Protein AF-0000000084677539 (afdb_homodimer)

Nearest PDB structures (foldseek):
  1iuo-assembly1_A  TM=6.892E-01  e=1.153E-13  Pseudomonas fluorescens
  2pu7-assembly1_A  TM=7.671E-01  e=9.309E-13  Paraburkholderia xenovorans LB400
  5jz9-assembly1_A  TM=7.772E-01  e=1.266E-12  Mycobacterium tuberculosis CDC1551
  2og1-assembly1_A  TM=7.599E-01  e=1.830E-12  Paraburkholderia xenovorans LB400
  2d0d-assembly1_A-2  TM=6.832E-01  e=3.081E-13  Pseudomonas fluorescens

InterPro domains:
  IPR000073 Alpha/beta hydrolase fold-1 [PF00561] (26-132)
  IPR000073 Alpha/beta hydrolase fold-1 [PR00111] (50-65)
  IPR000073 Alpha/beta hydrolase fold-1 [PR00111] (95-108)
  IPR000073 Alpha/beta hydrolase fold-1 [PR00111] (109-122)
  IPR029058 Alpha/Beta hydrolase fold [G3DSA:3.40.50.1820] (3-249)
  IPR029058 Alpha/Beta hydrolase fold [SSF53474] (24-248)

pLDDT: mean 96.75, std 5.0, range [57.88, 99.0]

Organism: Streptomyces collinus (strain DSM 40733 / Tue 365) (NCBI:txid1214242)

Foldseek 3Di:
DDWFQQDPVRWIWDKDKDDADDPEEEFAEAFLAFQCVQPVVLCPDPLNPGHIYIGTYFAQFAPTDHDPPQQLALLSRLSNVVRVCVVVVHWAHEYEYAALRLLSVLSNCVVPVRRHFEYEYQLYQFFAQDDDDLPLNVLQVDDLVCQQPPCVVVSLVVVDPPSSVRNVRGRRNSSNSNSNNSNHADVVHSNVSLLPDPHHAEYEAEVVQPDDPPVVSSVVSVYHYHHQYQDHRSCCVRPVPVSSCVVSVHD/DDWFQQDPVRWIWDKDKDDADDPEEEFAEAFLAFQCVQPVVLCPDPLNPGHIYIGTYFAQFAPTDHDPPQQLALLSRLSNVVRVCVVVVHWAHEYEYAALRLLSVLSNCVVPVRRHQEYEYQNYQFFAQDDDDLPLNVLQPDDLVCQQPPCVVVSLVVVDPPSSVRNVRGRRNSSNSNSNNSNHADVVHSNVSLLPDPHHAEYEAEVVQPDDPPVVSSVVSVYHYHHQYQDHSSCCVRPVPVSSCVVSVHD

Radius of gyration: 22.08 Å; Cα contacts (8 Å, |Δi|>4): 1176; chains: 2; bounding box: 46×60×52 Å

Structure (mmCIF, N/CA/C/O backbone):
data_AF-0000000084677539-model_v1
#
loop_
_entity.id
_entity.type
_entity.pdbx_description
1 polymer 'AB hydrolase-1 domain-containing protein'
#
loop_
_atom_site.group_PDB
_atom_site.id
_atom_site.type_symbol
_atom_site.label_atom_id
_atom_site.label_alt_id
_atom_site.label_comp_id
_atom_site.label_asym_id
_atom_site.label_entity_id
_atom_site.label_seq_id
_atom_site.pdbx_PDB_ins_code
_atom_site.Cartn_x
_atom_site.Cartn_y
_atom_site.Cartn_z
_atom_site.occupancy
_atom_site.B_iso_or_equiv
_atom_site.auth_seq_id
_atom_site.auth_comp_id
_atom_site.auth_asym_id
_atom_site.auth_atom_id
_atom_site.pdbx_PDB_model_num
ATOM 1 N N . MET A 1 1 ? -2.141 -3.592 11.492 1 95.88 1 MET A N 1
ATOM 2 C CA . MET A 1 1 ? -1.152 -4.398 10.781 1 95.88 1 MET A CA 1
ATOM 3 C C . MET A 1 1 ? -0.861 -5.691 11.531 1 95.88 1 MET A C 1
ATOM 5 O O . MET A 1 1 ? -0.564 -5.664 12.727 1 95.88 1 MET A O 1
ATOM 9 N N . GLN A 1 2 ? -1.042 -6.789 10.859 1 98.06 2 GLN A N 1
ATOM 10 C CA . GLN A 1 2 ? -0.871 -8.109 11.453 1 98.06 2 GLN A CA 1
ATOM 11 C C . GLN A 1 2 ? 0.381 -8.797 10.914 1 98.06 2 GLN A C 1
ATOM 13 O O . GLN A 1 2 ? 0.935 -8.383 9.898 1 98.06 2 GLN A O 1
ATOM 18 N N . GLN A 1 3 ? 0.829 -9.789 11.672 1 98.56 3 GLN A N 1
ATOM 19 C CA . GLN A 1 3 ? 2.031 -10.5 11.242 1 98.56 3 GLN A CA 1
ATOM 20 C C . GLN A 1 3 ? 2.027 -11.945 11.742 1 98.56 3 GLN A C 1
ATOM 22 O O . GLN A 1 3 ? 1.338 -12.273 12.711 1 98.56 3 GLN A O 1
ATOM 27 N N . ALA A 1 4 ? 2.738 -12.812 11.086 1 98.75 4 ALA A N 1
ATOM 28 C CA . ALA A 1 4 ? 2.98 -14.203 11.461 1 98.75 4 ALA A CA 1
ATOM 29 C C . ALA A 1 4 ? 4.422 -14.609 11.156 1 98.75 4 ALA A C 1
ATOM 31 O O . ALA A 1 4 ? 4.98 -14.219 10.133 1 98.75 4 ALA A O 1
ATOM 32 N N . ALA A 1 5 ? 4.969 -15.367 12.039 1 98.56 5 ALA A N 1
ATOM 33 C CA . ALA A 1 5 ? 6.281 -15.938 11.742 1 98.56 5 ALA A CA 1
ATOM 34 C C . ALA A 1 5 ? 6.184 -16.984 10.633 1 98.56 5 ALA A C 1
ATOM 36 O O . ALA A 1 5 ? 5.254 -17.797 10.609 1 98.56 5 ALA A O 1
ATOM 37 N N . PHE A 1 6 ? 7.113 -16.906 9.688 1 97.69 6 PHE A N 1
ATOM 38 C CA . PHE A 1 6 ? 6.988 -17.859 8.586 1 97.69 6 PHE A CA 1
ATOM 39 C C . PHE A 1 6 ? 8.242 -18.719 8.461 1 97.69 6 PHE A C 1
ATOM 41 O O . PHE A 1 6 ? 8.297 -19.625 7.629 1 97.69 6 PHE A O 1
ATOM 48 N N . ASP A 1 7 ? 9.25 -18.438 9.234 1 94.25 7 ASP A N 1
ATOM 49 C CA . ASP A 1 7 ? 10.445 -19.281 9.211 1 94.25 7 ASP A CA 1
ATOM 50 C C . ASP A 1 7 ? 10.945 -19.547 10.625 1 94.25 7 ASP A C 1
ATOM 52 O O . ASP A 1 7 ? 10.359 -19.078 11.602 1 94.25 7 ASP A O 1
ATOM 56 N N . SER A 1 8 ? 11.953 -20.359 10.719 1 92.62 8 SER A N 1
ATOM 57 C CA . SER A 1 8 ? 12.422 -20.828 12.016 1 92.62 8 SER A CA 1
ATOM 58 C C . SER A 1 8 ? 13.094 -19.719 12.805 1 92.62 8 SER A C 1
ATOM 60 O O . SER A 1 8 ? 13.25 -19.812 14.023 1 92.62 8 SER A O 1
ATOM 62 N N . LYS A 1 9 ? 13.461 -18.688 12.188 1 95 9 LYS A N 1
ATOM 63 C CA . LYS A 1 9 ? 14.172 -17.594 12.852 1 95 9 LYS A CA 1
ATOM 64 C C . LYS A 1 9 ? 13.203 -16.516 13.305 1 95 9 LYS A C 1
ATOM 66 O O . LYS A 1 9 ? 13.617 -15.508 13.891 1 95 9 LYS A O 1
ATOM 71 N N . GLY A 1 10 ? 11.992 -16.641 12.953 1 96.56 10 GLY A N 1
ATOM 72 C CA . GLY A 1 10 ? 10.977 -15.734 13.461 1 96.56 10 GLY A CA 1
ATOM 73 C C . GLY A 1 10 ? 10.711 -14.562 12.531 1 96.56 10 GLY A C 1
ATOM 74 O O . GLY A 1 10 ? 10.078 -13.578 12.938 1 96.56 10 GLY A O 1
ATOM 75 N N . SER A 1 11 ? 11.219 -14.609 11.297 1 98 11 SER A N 1
ATOM 76 C CA . SER A 1 11 ? 10.867 -13.57 10.336 1 98 11 SER A CA 1
ATOM 77 C C . SER A 1 11 ? 9.359 -13.5 10.125 1 98 11 SER A C 1
ATOM 79 O O . SER A 1 11 ? 8.68 -14.523 10.125 1 98 11 SER A O 1
ATOM 81 N N . ALA A 1 12 ? 8.883 -12.266 9.914 1 98.69 12 ALA A N 1
ATOM 82 C CA . ALA A 1 12 ? 7.438 -12.078 9.898 1 98.69 12 ALA A CA 1
ATOM 83 C C . ALA A 1 12 ? 6.941 -11.773 8.484 1 98.69 12 ALA A C 1
ATOM 85 O O . ALA A 1 12 ? 7.551 -10.969 7.77 1 98.69 12 ALA A O 1
ATOM 86 N N . ILE A 1 13 ? 5.91 -12.484 8.086 1 98.88 13 ILE A N 1
ATOM 87 C CA . ILE A 1 13 ? 5.055 -12.047 6.988 1 98.88 13 ILE A CA 1
ATOM 88 C C . ILE A 1 13 ? 3.939 -11.148 7.531 1 98.88 13 ILE A C 1
ATOM 90 O O . ILE A 1 13 ? 3.379 -11.422 8.594 1 98.88 13 ILE A O 1
ATOM 94 N N . ARG A 1 14 ? 3.633 -10.047 6.773 1 98.88 14 ARG A N 1
ATOM 95 C CA . ARG A 1 14 ? 2.715 -9.055 7.316 1 98.88 14 ARG A CA 1
ATOM 96 C C . ARG A 1 14 ? 1.592 -8.75 6.328 1 98.88 14 ARG A C 1
ATOM 98 O O . ARG A 1 14 ? 1.741 -8.961 5.125 1 98.88 14 ARG A O 1
ATOM 105 N N . TRP A 1 15 ? 0.421 -8.305 6.883 1 98.88 15 TRP A N 1
ATOM 106 C CA . TRP A 1 15 ? -0.734 -7.883 6.098 1 98.88 15 TRP A CA 1
ATOM 107 C C . TRP A 1 15 ? -1.569 -6.859 6.863 1 98.88 15 TRP A C 1
ATOM 109 O O . TRP A 1 15 ? -1.415 -6.707 8.078 1 98.88 15 TRP A O 1
ATOM 119 N N . THR A 1 16 ? -2.287 -6.066 6.109 1 98.44 16 THR A N 1
ATOM 120 C CA . THR A 1 16 ? -3.381 -5.285 6.672 1 98.44 16 THR A CA 1
ATOM 121 C C . THR A 1 16 ? -4.73 -5.867 6.266 1 98.44 16 THR A C 1
ATOM 123 O O . THR A 1 16 ? -4.832 -6.559 5.25 1 98.44 16 THR A O 1
ATOM 126 N N . GLU A 1 17 ? -5.73 -5.648 7.102 1 97.69 17 GLU A N 1
ATOM 127 C CA . GLU A 1 17 ? -6.984 -6.34 6.809 1 97.69 17 GLU A CA 1
ATOM 128 C C . GLU A 1 17 ? -8.188 -5.492 7.207 1 97.69 17 GLU A C 1
ATOM 130 O O . GLU A 1 17 ? -8.125 -4.742 8.188 1 97.69 17 GLU A O 1
ATOM 135 N N . VAL A 1 18 ? -9.203 -5.547 6.41 1 96.56 18 VAL A N 1
ATOM 136 C CA . VAL A 1 18 ? -10.516 -4.996 6.723 1 96.56 18 VAL A CA 1
ATOM 137 C C . VAL A 1 18 ? -11.453 -6.113 7.184 1 96.56 18 VAL A C 1
ATOM 139 O O . VAL A 1 18 ? -11.555 -7.152 6.527 1 96.56 18 VAL A O 1
ATOM 142 N N . PRO A 1 19 ? -12.07 -5.906 8.328 1 96.25 19 PRO A N 1
ATOM 143 C CA . PRO A 1 19 ? -13.023 -6.93 8.773 1 96.25 19 PRO A CA 1
ATOM 144 C C . PRO A 1 19 ? -14.258 -7.012 7.879 1 96.25 19 PRO A C 1
ATOM 146 O O . PRO A 1 19 ? -14.594 -6.043 7.191 1 96.25 19 PRO A O 1
ATOM 149 N N . GLY A 1 20 ? -14.891 -8.133 7.871 1 97.5 20 GLY A N 1
ATOM 150 C CA . GLY A 1 20 ? -16.109 -8.367 7.102 1 97.5 20 GLY A CA 1
ATOM 151 C C . GLY A 1 20 ? -16.562 -9.812 7.129 1 97.5 20 GLY A C 1
ATOM 152 O O . GLY A 1 20 ? -16.141 -10.586 7.992 1 97.5 20 GLY A O 1
ATOM 153 N N . ASP A 1 21 ? -17.406 -10.086 6.188 1 97.44 21 ASP A N 1
ATOM 154 C CA . ASP A 1 21 ? -17.984 -11.43 6.121 1 97.44 21 ASP A CA 1
ATOM 155 C C . ASP A 1 21 ? -16.969 -12.422 5.547 1 97.44 21 ASP A C 1
ATOM 157 O O . ASP A 1 21 ? -16.109 -12.047 4.746 1 97.44 21 ASP A O 1
ATOM 161 N N . GLU A 1 22 ? -17.094 -13.648 5.965 1 96.38 22 GLU A N 1
ATOM 162 C CA . GLU A 1 22 ? -16.406 -14.766 5.332 1 96.38 22 GLU A CA 1
ATOM 163 C C . GLU A 1 22 ? -17.156 -15.25 4.094 1 96.38 22 GLU A C 1
ATOM 165 O O . GLU A 1 22 ? -18.359 -15.016 3.957 1 96.38 22 GLU A O 1
ATOM 170 N N . LEU A 1 23 ? -16.453 -15.859 3.236 1 96.5 23 LEU A N 1
ATOM 171 C CA . LEU A 1 23 ? -15.047 -16.234 3.172 1 96.5 23 LEU A CA 1
ATOM 172 C C . LEU A 1 23 ? -14.172 -15.031 2.852 1 96.5 23 LEU A C 1
ATOM 174 O O . LEU A 1 23 ? -14.539 -14.203 2.018 1 96.5 23 LEU A O 1
ATOM 178 N N . ALA A 1 24 ? -12.984 -14.969 3.408 1 98.38 24 ALA A N 1
ATOM 179 C CA . ALA A 1 24 ? -12.078 -13.836 3.242 1 98.38 24 ALA A CA 1
ATOM 180 C C . ALA A 1 24 ? -11.531 -13.781 1.818 1 98.38 24 ALA A C 1
ATOM 182 O O . ALA A 1 24 ? -11.406 -14.805 1.15 1 98.38 24 ALA A O 1
ATOM 183 N N . ARG A 1 25 ? -11.281 -12.594 1.364 1 98.75 25 ARG A N 1
ATOM 184 C CA . ARG A 1 25 ? -10.477 -12.352 0.172 1 98.75 25 ARG A CA 1
ATOM 185 C C . ARG A 1 25 ? -9.023 -12.055 0.54 1 98.75 25 ARG A C 1
ATOM 187 O O . ARG A 1 25 ? -8.758 -11.227 1.413 1 98.75 25 ARG A O 1
ATOM 194 N N . VAL A 1 26 ? -8.133 -12.742 -0.06 1 98.94 26 VAL A N 1
ATOM 195 C CA . VAL A 1 26 ? -6.707 -12.539 0.166 1 98.94 26 VAL A CA 1
ATOM 196 C C . VAL A 1 26 ? -6.043 -12.039 -1.119 1 98.94 26 VAL A C 1
ATOM 198 O O . VAL A 1 26 ? -6.102 -12.711 -2.152 1 98.94 26 VAL A O 1
ATOM 201 N N . TYR A 1 27 ? -5.457 -10.883 -1.062 1 98.94 27 TYR A N 1
ATOM 202 C CA . TYR A 1 27 ? -4.812 -10.266 -2.217 1 98.94 27 TYR A CA 1
ATOM 203 C C . TYR A 1 27 ? -3.314 -10.539 -2.213 1 98.94 27 TYR A C 1
ATOM 205 O O . TYR A 1 27 ? -2.609 -10.156 -1.276 1 98.94 27 TYR A O 1
ATOM 213 N N . LEU A 1 28 ? -2.842 -11.172 -3.262 1 98.94 28 LEU A N 1
ATOM 214 C CA . LEU A 1 28 ? -1.428 -11.5 -3.412 1 98.94 28 LEU A CA 1
ATOM 215 C C . LEU A 1 28 ? -0.834 -10.789 -4.625 1 98.94 28 LEU A C 1
ATOM 217 O O . LEU A 1 28 ? -1.396 -10.852 -5.723 1 98.94 28 LEU A O 1
ATOM 221 N N . HIS A 1 29 ? 0.287 -10.156 -4.418 1 98.81 29 HIS A N 1
ATOM 222 C CA . HIS A 1 29 ? 0.93 -9.344 -5.445 1 98.81 29 HIS A CA 1
ATOM 223 C C . HIS A 1 29 ? 1.956 -10.156 -6.227 1 98.81 29 HIS A C 1
ATOM 225 O O . HIS A 1 29 ? 2.342 -11.25 -5.801 1 98.81 29 HIS A O 1
ATOM 231 N N . GLY A 1 30 ? 2.381 -9.625 -7.367 1 98.44 30 GLY A N 1
ATOM 232 C CA . GLY A 1 30 ? 3.41 -10.242 -8.188 1 98.44 30 GLY A CA 1
ATOM 233 C C . GLY A 1 30 ? 4.816 -9.883 -7.75 1 98.44 30 GLY A C 1
ATOM 234 O O . GLY A 1 30 ? 5.012 -9.336 -6.664 1 98.44 30 GLY A O 1
ATOM 235 N N . LEU A 1 31 ? 5.816 -10.242 -8.602 1 98.44 31 LEU A N 1
ATOM 236 C CA . LEU A 1 31 ? 7.227 -9.969 -8.344 1 98.44 31 LEU A CA 1
ATOM 237 C C . LEU A 1 31 ? 7.488 -8.469 -8.305 1 98.44 31 LEU A C 1
ATOM 239 O O . LEU A 1 31 ? 7.062 -7.734 -9.203 1 98.44 31 LEU A O 1
ATOM 243 N N . GLY A 1 32 ? 8.234 -8.023 -7.262 1 98 32 GLY A N 1
ATOM 244 C CA . GLY A 1 32 ? 8.578 -6.617 -7.184 1 98 32 GLY A CA 1
ATOM 245 C C . GLY A 1 32 ? 7.367 -5.719 -7.012 1 98 32 GLY A C 1
ATOM 246 O O . GLY A 1 32 ? 7.207 -4.738 -7.742 1 98 32 GLY A O 1
ATOM 247 N N . SER A 1 33 ? 6.492 -6.055 -6.137 1 97.44 33 SER A N 1
ATOM 248 C CA . SER A 1 33 ? 5.242 -5.332 -5.926 1 97.44 33 SER A CA 1
ATOM 249 C C . SER A 1 33 ? 4.855 -5.312 -4.453 1 97.44 33 SER A C 1
ATOM 251 O O . SER A 1 33 ? 5.602 -5.801 -3.602 1 97.44 33 SER A O 1
ATOM 253 N N . VAL A 1 34 ? 3.801 -4.629 -4.125 1 98.12 34 VAL A N 1
ATOM 254 C CA . VAL A 1 34 ? 3.189 -4.52 -2.805 1 98.12 34 VAL A CA 1
ATOM 255 C C . VAL A 1 34 ? 1.679 -4.715 -2.918 1 98.12 34 VAL A C 1
ATOM 257 O O . VAL A 1 34 ? 1.033 -4.125 -3.787 1 98.12 34 VAL A O 1
ATOM 260 N N . SER A 1 35 ? 1.147 -5.477 -2.039 1 98.75 35 SER A N 1
ATOM 261 C CA . SER A 1 35 ? -0.241 -5.902 -2.186 1 98.75 35 SER A CA 1
ATOM 262 C C . SER A 1 35 ? -1.19 -4.711 -2.156 1 98.75 35 SER A C 1
ATOM 264 O O . SER A 1 35 ? -2.025 -4.551 -3.049 1 98.75 35 SER A O 1
ATOM 266 N N . SER A 1 36 ? -1.023 -3.848 -1.144 1 98.5 36 SER A N 1
ATOM 267 C CA . SER A 1 36 ? -1.962 -2.744 -0.972 1 98.5 36 SER A CA 1
ATOM 268 C C . SER A 1 36 ? -1.882 -1.764 -2.137 1 98.5 36 SER A C 1
ATOM 270 O O . SER A 1 36 ? -2.898 -1.204 -2.555 1 98.5 36 SER A O 1
ATOM 272 N N . VAL A 1 37 ? -0.706 -1.504 -2.684 1 98.5 37 VAL A N 1
ATOM 273 C CA . VAL A 1 37 ? -0.566 -0.591 -3.812 1 98.5 37 VAL A CA 1
ATOM 274 C C . VAL A 1 37 ? -1.331 -1.137 -5.016 1 98.5 37 VAL A C 1
ATOM 276 O O . VAL A 1 37 ? -2.023 -0.389 -5.711 1 98.5 37 VAL A O 1
ATOM 279 N N . TYR A 1 38 ? -1.282 -2.412 -5.246 1 98.44 38 TYR A N 1
ATOM 280 C CA . TYR A 1 38 ? -1.849 -3.004 -6.453 1 98.44 38 TYR A CA 1
ATOM 281 C C . TYR A 1 38 ? -3.342 -3.264 -6.285 1 98.44 38 TYR A C 1
ATOM 283 O O . TYR A 1 38 ? -4.059 -3.449 -7.27 1 98.44 38 TYR A O 1
ATOM 291 N N . HIS A 1 39 ? -3.844 -3.238 -4.988 1 98.56 39 HIS A N 1
ATOM 292 C CA . HIS A 1 39 ? -5.188 -3.787 -4.863 1 98.56 39 HIS A CA 1
ATOM 293 C C . HIS A 1 39 ? -6.066 -2.898 -3.99 1 98.56 39 HIS A C 1
ATOM 295 O O . HIS A 1 39 ? -7.277 -3.119 -3.891 1 98.56 39 HIS A O 1
ATOM 301 N N . ALA A 1 40 ? -5.508 -1.857 -3.328 1 98 40 ALA A N 1
ATOM 302 C CA . ALA A 1 40 ? -6.293 -1.011 -2.436 1 98 40 ALA A CA 1
ATOM 303 C C . ALA A 1 40 ? -7.465 -0.372 -3.176 1 98 40 ALA A C 1
ATOM 305 O O . ALA A 1 40 ? -8.594 -0.369 -2.68 1 98 40 ALA A O 1
ATOM 306 N N . HIS A 1 41 ? -7.188 0.15 -4.398 1 97.69 41 HIS A N 1
ATOM 307 C CA . HIS A 1 41 ? -8.211 0.83 -5.18 1 97.69 41 HIS A CA 1
ATOM 308 C C . HIS A 1 41 ? -9.266 -0.152 -5.68 1 97.69 41 HIS A C 1
ATOM 310 O O . HIS A 1 41 ? -10.375 0.249 -6.035 1 97.69 41 HIS A O 1
ATOM 316 N N . ILE A 1 42 ? -8.93 -1.447 -5.762 1 98.06 42 ILE A N 1
ATOM 317 C CA . ILE A 1 42 ? -9.883 -2.484 -6.141 1 98.06 42 ILE A CA 1
ATOM 318 C C . ILE A 1 42 ? -10.773 -2.824 -4.949 1 98.06 42 ILE A C 1
ATOM 320 O O . ILE A 1 42 ? -12.008 -2.773 -5.051 1 98.06 42 ILE A O 1
ATOM 324 N N . ALA A 1 43 ? -10.164 -3.098 -3.791 1 97.5 43 ALA A N 1
ATOM 325 C CA . ALA A 1 43 ? -10.867 -3.564 -2.6 1 97.5 43 ALA A CA 1
ATOM 326 C C . ALA A 1 43 ? -11.812 -2.492 -2.066 1 97.5 43 ALA A C 1
ATOM 328 O O . ALA A 1 43 ? -12.781 -2.801 -1.364 1 97.5 43 ALA A O 1
ATOM 329 N N . ALA A 1 44 ? -11.578 -1.229 -2.42 1 97.12 44 ALA A N 1
ATOM 330 C CA . ALA A 1 44 ? -12.367 -0.112 -1.905 1 97.12 44 ALA A CA 1
ATOM 331 C C . ALA A 1 44 ? -13.594 0.137 -2.771 1 97.12 44 ALA A C 1
ATOM 333 O O . ALA A 1 44 ? -14.383 1.042 -2.492 1 97.12 44 ALA A O 1
ATOM 334 N N . ARG A 1 45 ? -13.766 -0.634 -3.816 1 97.25 45 ARG A N 1
ATOM 335 C CA . ARG A 1 45 ? -14.938 -0.473 -4.68 1 97.25 45 ARG A CA 1
ATOM 336 C C . ARG A 1 45 ? -16.203 -0.953 -3.98 1 97.25 45 ARG A C 1
ATOM 338 O O . ARG A 1 45 ? -16.188 -1.959 -3.268 1 97.25 45 ARG A O 1
ATOM 345 N N . PRO A 1 46 ? -17.297 -0.278 -4.301 1 96 46 PRO A N 1
ATOM 346 C CA . PRO A 1 46 ? -18.547 -0.605 -3.609 1 96 46 PRO A CA 1
ATOM 347 C C . PRO A 1 46 ? -19 -2.047 -3.846 1 96 46 PRO A C 1
ATOM 349 O O . PRO A 1 46 ? -19.531 -2.691 -2.938 1 96 46 PRO A O 1
ATOM 352 N N . GLU A 1 47 ? -18.719 -2.557 -5.008 1 95.88 47 GLU A N 1
ATOM 353 C CA . GLU A 1 47 ? -19.219 -3.887 -5.344 1 95.88 47 GLU A CA 1
ATOM 354 C C . GLU A 1 47 ? -18.422 -4.973 -4.629 1 95.88 47 GLU A C 1
ATOM 356 O O . GLU A 1 47 ? -18.828 -6.137 -4.617 1 95.88 47 GLU A O 1
ATOM 361 N N . LEU A 1 48 ? -17.344 -4.637 -3.975 1 96.75 48 LEU A N 1
ATOM 362 C CA . LEU A 1 48 ? -16.516 -5.613 -3.279 1 96.75 48 LEU A CA 1
ATOM 363 C C . LEU A 1 48 ? -16.547 -5.379 -1.773 1 96.75 48 LEU A C 1
ATOM 365 O O . LEU A 1 48 ? -15.867 -6.078 -1.018 1 96.75 48 LEU A O 1
ATOM 369 N N . ALA A 1 49 ? -17.328 -4.426 -1.314 1 94 49 ALA A N 1
ATOM 370 C CA . ALA A 1 49 ? -17.375 -4.051 0.096 1 94 49 ALA A CA 1
ATOM 371 C C . ALA A 1 49 ? -18.031 -5.148 0.933 1 94 49 ALA A C 1
ATOM 373 O O . ALA A 1 49 ? -18.906 -5.871 0.448 1 94 49 ALA A O 1
ATOM 374 N N . GLY A 1 50 ? -17.531 -5.289 2.15 1 95.75 50 GLY A N 1
ATOM 375 C CA . GLY A 1 50 ? -18.25 -6.098 3.119 1 95.75 50 GLY A CA 1
ATOM 376 C C . GLY A 1 50 ? -17.609 -7.445 3.375 1 95.75 50 GLY A C 1
ATOM 377 O O . GLY A 1 50 ? -17.969 -8.141 4.324 1 95.75 50 GLY A O 1
ATOM 378 N N . ARG A 1 51 ? -16.734 -7.848 2.627 1 96.75 51 ARG A N 1
ATOM 379 C CA . ARG A 1 51 ? -16 -9.094 2.852 1 96.75 51 ARG A CA 1
ATOM 380 C C . ARG A 1 51 ? -14.688 -8.844 3.57 1 96.75 51 ARG A C 1
ATOM 382 O O . ARG A 1 51 ? -14.008 -7.852 3.297 1 96.75 51 ARG A O 1
ATOM 389 N N . ARG A 1 52 ? -14.414 -9.75 4.496 1 98.19 52 ARG A N 1
ATOM 390 C CA . ARG A 1 52 ? -13.086 -9.695 5.098 1 98.19 52 ARG A CA 1
ATOM 391 C C . ARG A 1 52 ? -12 -9.758 4.031 1 98.19 52 ARG A C 1
ATOM 393 O O . ARG A 1 52 ? -12.055 -10.602 3.129 1 98.19 52 ARG A O 1
ATOM 400 N N . SER A 1 53 ? -11.031 -8.805 4.012 1 98.56 53 SER A N 1
ATOM 401 C CA . SER A 1 53 ? -9.984 -8.719 2.994 1 98.56 53 SER A CA 1
ATOM 402 C C . SER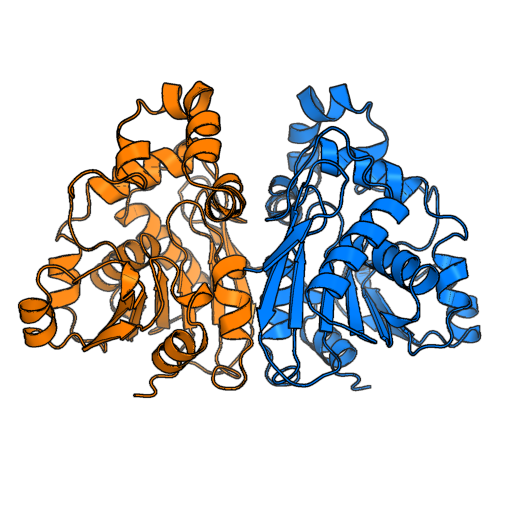 A 1 53 ? -8.609 -8.562 3.629 1 98.56 53 SER A C 1
ATOM 404 O O . SER A 1 53 ? -8.422 -7.754 4.539 1 98.56 53 SER A O 1
ATOM 406 N N . LEU A 1 54 ? -7.664 -9.367 3.219 1 98.88 54 LEU A N 1
ATOM 407 C CA . LEU A 1 54 ? -6.277 -9.297 3.664 1 98.88 54 LEU A CA 1
ATOM 408 C C . LEU A 1 54 ? -5.363 -8.859 2.527 1 98.88 54 LEU A C 1
ATOM 410 O O . LEU A 1 54 ? -5.391 -9.438 1.44 1 98.88 54 LEU A O 1
ATOM 414 N N . PHE A 1 55 ? -4.621 -7.809 2.723 1 98.88 55 PHE A N 1
ATOM 415 C CA . PHE A 1 55 ? -3.553 -7.398 1.82 1 98.88 55 PHE A CA 1
ATOM 416 C C . PHE A 1 55 ? -2.209 -7.941 2.291 1 98.88 55 PHE A C 1
ATOM 418 O O . PHE A 1 55 ? -1.552 -7.336 3.143 1 98.88 55 PHE A O 1
ATOM 425 N N . VAL A 1 56 ? -1.725 -9.016 1.701 1 98.94 56 VAL A N 1
ATOM 426 C CA . VAL A 1 56 ? -0.552 -9.727 2.197 1 98.94 56 VAL A CA 1
ATOM 427 C C . VAL A 1 56 ? 0.667 -9.367 1.35 1 98.94 56 VAL A C 1
ATOM 429 O O . VAL A 1 56 ? 0.624 -9.453 0.12 1 98.94 56 VAL A O 1
ATOM 432 N N . ASP A 1 57 ? 1.68 -8.945 1.976 1 98.94 57 ASP A N 1
ATOM 433 C CA . ASP A 1 57 ? 2.951 -8.805 1.276 1 98.94 57 ASP A CA 1
ATOM 434 C C . ASP A 1 57 ? 3.812 -10.055 1.431 1 98.94 57 ASP A C 1
ATOM 436 O O . ASP A 1 57 ? 4.039 -10.523 2.549 1 98.94 57 ASP A O 1
ATOM 440 N N . LEU A 1 58 ? 4.258 -10.586 0.338 1 98.94 58 LEU A N 1
ATOM 441 C CA . LEU A 1 58 ? 5.094 -11.781 0.358 1 98.94 58 LEU A CA 1
ATOM 442 C C . LEU A 1 58 ? 6.434 -11.492 1.03 1 98.94 58 LEU A C 1
ATOM 444 O O . LEU A 1 58 ? 6.883 -10.344 1.064 1 98.94 58 LEU A O 1
ATOM 448 N N . PRO A 1 59 ? 7.086 -12.555 1.564 1 98.88 59 PRO A N 1
ATOM 449 C CA . PRO A 1 59 ? 8.43 -12.359 2.111 1 98.88 59 PRO A CA 1
ATOM 450 C C . PRO A 1 59 ? 9.359 -11.617 1.151 1 98.88 59 PRO A C 1
ATOM 452 O O . PRO A 1 59 ? 9.336 -11.867 -0.056 1 98.88 59 PRO A O 1
ATOM 455 N N . GLY A 1 60 ? 10.125 -10.656 1.737 1 98.81 60 GLY A N 1
ATOM 456 C CA . GLY A 1 60 ? 11.078 -9.93 0.924 1 98.81 60 GLY A CA 1
ATOM 457 C C . GLY A 1 60 ? 10.469 -8.727 0.222 1 98.81 60 GLY A C 1
ATOM 458 O O . GLY A 1 60 ? 11.188 -7.938 -0.398 1 98.81 60 GLY A O 1
ATOM 459 N N . HIS A 1 61 ? 9.164 -8.547 0.313 1 98.81 61 HIS A N 1
ATOM 460 C CA . HIS A 1 61 ? 8.445 -7.477 -0.371 1 98.81 61 HIS A CA 1
ATOM 461 C C . HIS A 1 61 ? 7.656 -6.621 0.617 1 98.81 61 HIS A C 1
ATOM 463 O O . HIS A 1 61 ? 7.18 -7.125 1.636 1 98.81 61 HIS A O 1
ATOM 469 N N . GLY A 1 62 ? 7.523 -5.301 0.283 1 98.75 62 GLY A N 1
ATOM 470 C CA . GLY A 1 62 ? 6.66 -4.406 1.036 1 98.75 62 GLY A CA 1
ATOM 471 C C . GLY A 1 62 ? 6.957 -4.398 2.523 1 98.75 62 GLY A C 1
ATOM 472 O O . GLY A 1 62 ? 8.094 -4.156 2.934 1 98.75 62 GLY A O 1
ATOM 473 N N . ILE A 1 63 ? 5.953 -4.824 3.316 1 98.88 63 ILE A N 1
ATOM 474 C CA . ILE A 1 63 ? 6.059 -4.637 4.762 1 98.88 63 ILE A CA 1
ATOM 475 C C . ILE A 1 63 ? 6.465 -5.949 5.422 1 98.88 63 ILE A C 1
ATOM 477 O O . ILE A 1 63 ? 6.617 -6.016 6.645 1 98.88 63 ILE A O 1
ATOM 481 N N . SER A 1 64 ? 6.684 -7.008 4.699 1 98.88 64 SER A N 1
ATOM 482 C CA . SER A 1 64 ? 7.141 -8.273 5.258 1 98.88 64 SER A CA 1
ATOM 483 C C . SER A 1 64 ? 8.656 -8.289 5.426 1 98.88 64 SER A C 1
ATOM 485 O O . SER A 1 64 ? 9.367 -7.547 4.75 1 98.88 64 SER A O 1
ATOM 487 N N . ASP A 1 65 ? 9.117 -9.133 6.324 1 98.56 65 ASP A N 1
ATOM 488 C CA . ASP A 1 65 ? 10.547 -9.227 6.566 1 98.56 65 ASP A CA 1
ATOM 489 C C . ASP A 1 65 ? 11.273 -9.797 5.348 1 98.56 65 ASP A C 1
ATOM 491 O O . ASP A 1 65 ? 10.648 -10.375 4.465 1 98.56 65 ASP A O 1
ATOM 495 N N . ARG A 1 66 ? 12.5 -9.602 5.312 1 97.62 66 ARG A N 1
ATOM 496 C CA . ARG A 1 66 ? 13.336 -9.938 4.164 1 97.62 66 ARG A CA 1
ATOM 497 C C . ARG A 1 66 ? 14.594 -10.68 4.598 1 97.62 66 ARG A C 1
ATOM 499 O O . ARG A 1 66 ? 15.711 -10.195 4.406 1 97.62 66 ARG A O 1
ATOM 506 N N . PRO A 1 67 ? 14.391 -11.828 5.121 1 97.75 67 PRO A N 1
ATOM 507 C CA . PRO A 1 67 ? 15.539 -12.578 5.629 1 97.75 67 PRO A CA 1
ATOM 508 C C . PRO A 1 67 ? 16.5 -13.016 4.52 1 97.75 67 PRO A C 1
ATOM 510 O O . PRO A 1 67 ? 16.047 -13.359 3.418 1 97.75 67 PRO A O 1
ATOM 513 N N . THR A 1 68 ? 17.75 -13.07 4.836 1 96.19 68 THR A N 1
ATOM 514 C CA . THR A 1 68 ? 18.781 -13.422 3.865 1 96.19 68 THR A CA 1
ATOM 515 C C . THR A 1 68 ? 18.969 -14.93 3.783 1 96.19 68 THR A C 1
ATOM 517 O O . THR A 1 68 ? 19.578 -15.438 2.846 1 96.19 68 THR A O 1
ATOM 520 N N . ASP A 1 69 ? 18.406 -15.656 4.691 1 95.88 69 ASP A N 1
ATOM 521 C CA . ASP A 1 69 ? 18.578 -17.109 4.711 1 95.88 69 ASP A CA 1
ATOM 522 C C . ASP A 1 69 ? 17.328 -17.812 4.199 1 95.88 69 ASP A C 1
ATOM 524 O O . ASP A 1 69 ? 17.234 -19.047 4.262 1 95.88 69 ASP A O 1
ATOM 528 N N . PHE A 1 70 ? 16.406 -17.188 3.742 1 97.56 70 PHE A N 1
ATOM 529 C CA . PHE A 1 70 ? 15.188 -17.703 3.141 1 97.56 70 PHE A CA 1
ATOM 530 C C . PHE A 1 70 ? 15.367 -17.922 1.643 1 97.56 70 PHE A C 1
ATOM 532 O O . PHE A 1 70 ? 16.031 -17.125 0.973 1 97.56 70 PHE A O 1
ATOM 539 N N . GLY A 1 71 ? 14.836 -18.969 1.105 1 97.81 71 GLY A N 1
ATOM 540 C CA . GLY A 1 71 ? 15.078 -19.344 -0.28 1 97.81 71 GLY A CA 1
ATOM 541 C C . GLY A 1 71 ? 14.172 -18.625 -1.26 1 97.81 71 GLY A C 1
ATOM 542 O O . GLY A 1 71 ? 14.539 -18.422 -2.422 1 97.81 71 GLY A O 1
ATOM 543 N N . TYR A 1 72 ? 12.977 -18.281 -0.865 1 98.56 72 TYR A N 1
ATOM 544 C CA . TYR A 1 72 ? 12 -17.516 -1.64 1 98.56 72 TYR A CA 1
ATOM 545 C C . TYR A 1 72 ? 11.484 -18.344 -2.82 1 98.56 72 TYR A C 1
ATOM 547 O O . TYR A 1 72 ? 11.078 -17.781 -3.842 1 98.56 72 TYR A O 1
ATOM 555 N N . SER A 1 73 ? 11.562 -19.688 -2.768 1 98.62 73 SER A N 1
ATOM 556 C CA . SER A 1 73 ? 10.914 -20.531 -3.775 1 98.62 73 SER A CA 1
ATOM 557 C C . SER A 1 73 ? 9.406 -20.359 -3.754 1 98.62 73 SER A C 1
ATOM 559 O O . SER A 1 73 ? 8.852 -19.766 -2.82 1 98.62 73 SER A O 1
ATOM 561 N N . LEU A 1 74 ? 8.758 -20.844 -4.805 1 98.81 74 LEU A N 1
ATOM 562 C CA . LEU A 1 74 ? 7.297 -20.797 -4.812 1 98.81 74 LEU A CA 1
ATOM 563 C C . LEU A 1 74 ? 6.723 -21.547 -3.611 1 98.81 74 LEU A C 1
ATOM 565 O O . LEU A 1 74 ? 5.773 -21.078 -2.98 1 98.81 74 LEU A O 1
ATOM 569 N N . GLU A 1 75 ? 7.301 -22.688 -3.268 1 98.75 75 GLU A N 1
ATOM 570 C CA . GLU A 1 75 ? 6.84 -23.484 -2.133 1 98.75 75 GLU A CA 1
ATOM 571 C C . GLU A 1 75 ? 7.047 -22.734 -0.817 1 98.75 75 GLU A C 1
ATOM 573 O O . GLU A 1 75 ? 6.164 -22.734 0.041 1 98.75 75 GLU A O 1
ATOM 578 N N . GLU A 1 76 ? 8.203 -22.141 -0.662 1 98.75 76 GLU A N 1
ATOM 579 C CA . GLU A 1 76 ? 8.492 -21.406 0.565 1 98.75 76 GLU A CA 1
ATOM 580 C C . GLU A 1 76 ? 7.574 -20.203 0.712 1 98.75 76 GLU A C 1
ATOM 582 O O . GLU A 1 76 ? 7.105 -19.891 1.812 1 98.75 76 GLU A O 1
ATOM 587 N N . ASN A 1 77 ? 7.359 -19.484 -0.363 1 98.88 77 ASN A N 1
ATOM 588 C CA . ASN A 1 77 ? 6.414 -18.375 -0.334 1 98.88 77 ASN A CA 1
ATOM 589 C C . ASN A 1 77 ? 5 -18.859 -0.009 1 98.88 77 ASN A C 1
ATOM 591 O O . ASN A 1 77 ? 4.289 -18.219 0.771 1 98.88 77 ASN A O 1
ATOM 595 N N . ALA A 1 78 ? 4.566 -19.953 -0.636 1 98.94 78 ALA A N 1
ATOM 596 C CA . ALA A 1 78 ? 3.25 -20.516 -0.344 1 98.94 78 ALA A CA 1
ATOM 597 C C . ALA A 1 78 ? 3.123 -20.875 1.134 1 98.94 78 ALA A C 1
ATOM 599 O O . ALA A 1 78 ? 2.092 -20.609 1.757 1 98.94 78 ALA A O 1
ATOM 600 N N . ASP A 1 79 ? 4.168 -21.453 1.704 1 98.81 79 ASP A N 1
ATOM 601 C CA . ASP A 1 79 ? 4.168 -21.812 3.121 1 98.81 79 ASP A CA 1
ATOM 602 C C . ASP A 1 79 ? 4.078 -20.562 3.998 1 98.81 79 ASP A C 1
ATOM 604 O O . ASP A 1 79 ? 3.434 -20.578 5.047 1 98.81 79 ASP A O 1
ATOM 608 N N . ALA A 1 80 ? 4.773 -19.531 3.609 1 98.94 80 ALA A N 1
ATOM 609 C CA . ALA A 1 80 ? 4.691 -18.281 4.355 1 98.94 80 ALA A CA 1
ATOM 610 C C . ALA A 1 80 ? 3.273 -17.719 4.328 1 98.94 80 ALA A C 1
ATOM 612 O O . ALA A 1 80 ? 2.756 -17.281 5.355 1 98.94 80 ALA A O 1
ATOM 613 N N . VAL A 1 81 ? 2.654 -17.734 3.148 1 98.94 81 VAL A N 1
ATOM 614 C CA . VAL A 1 81 ? 1.276 -17.266 3.047 1 98.94 81 VAL A CA 1
ATOM 615 C C . VAL A 1 81 ? 0.368 -18.141 3.91 1 98.94 81 VAL A C 1
ATOM 617 O O . VAL A 1 81 ? -0.529 -17.625 4.59 1 98.94 81 VAL A O 1
ATOM 620 N N . ALA A 1 82 ? 0.597 -19.438 3.908 1 98.94 82 ALA A N 1
ATOM 621 C CA . ALA A 1 82 ? -0.183 -20.328 4.758 1 98.94 82 ALA A CA 1
ATOM 622 C C . ALA A 1 82 ? -0.058 -19.938 6.227 1 98.94 82 ALA A C 1
ATOM 624 O O . ALA A 1 82 ? -1.045 -19.969 6.965 1 98.94 82 ALA A O 1
ATOM 625 N N . ALA A 1 83 ? 1.139 -19.609 6.656 1 98.88 83 ALA A N 1
ATOM 626 C CA . ALA A 1 83 ? 1.355 -19.188 8.039 1 98.88 83 ALA A CA 1
ATOM 627 C C . ALA A 1 83 ? 0.523 -17.953 8.367 1 98.88 83 ALA A C 1
ATOM 629 O O . ALA A 1 83 ? -0.048 -17.844 9.453 1 98.88 83 ALA A O 1
ATOM 630 N N . ALA A 1 84 ? 0.477 -17.031 7.457 1 98.94 84 ALA A N 1
ATOM 631 C CA . ALA A 1 84 ? -0.334 -15.836 7.652 1 98.94 84 ALA A CA 1
ATOM 632 C C . ALA A 1 84 ? -1.813 -16.188 7.777 1 98.94 84 ALA A C 1
ATOM 634 O O . ALA A 1 84 ? -2.51 -15.68 8.656 1 98.94 84 ALA A O 1
ATOM 635 N N . LEU A 1 85 ? -2.264 -17.062 6.867 1 98.88 85 LEU A N 1
ATOM 636 C CA . LEU A 1 85 ? -3.674 -17.438 6.871 1 98.88 85 LEU A CA 1
ATOM 637 C C . LEU A 1 85 ? -4.027 -18.219 8.133 1 98.88 85 LEU A C 1
ATOM 639 O O . LEU A 1 85 ? -5.09 -18 8.727 1 98.88 85 LEU A O 1
ATOM 643 N N . ASP A 1 86 ? -3.148 -19.094 8.562 1 98.88 86 ASP A N 1
ATOM 644 C CA . ASP A 1 86 ? -3.35 -19.812 9.82 1 98.88 86 ASP A CA 1
ATOM 645 C C . ASP A 1 86 ? -3.463 -18.844 10.992 1 98.88 86 ASP A C 1
ATOM 647 O O . ASP A 1 86 ? -4.379 -18.953 11.812 1 98.88 86 ASP A O 1
ATOM 651 N N . ARG A 1 87 ? -2.555 -17.938 11.039 1 98.75 87 ARG A N 1
ATOM 652 C CA . ARG A 1 87 ? -2.553 -16.953 12.117 1 98.75 87 ARG A CA 1
ATOM 653 C C . ARG A 1 87 ? -3.832 -16.125 12.102 1 98.75 87 ARG A C 1
ATOM 655 O O . ARG A 1 87 ? -4.363 -15.773 13.156 1 98.75 87 ARG A O 1
ATOM 662 N N . ALA A 1 88 ? -4.305 -15.805 10.93 1 98.69 88 ALA A N 1
ATOM 663 C CA . ALA A 1 88 ? -5.488 -14.969 10.766 1 98.69 88 ALA A CA 1
ATOM 664 C C . ALA A 1 88 ? -6.766 -15.773 10.984 1 98.69 88 ALA A C 1
ATOM 666 O O . ALA A 1 88 ? -7.863 -15.211 11.016 1 98.69 88 ALA A O 1
ATOM 667 N N . GLY A 1 89 ? -6.688 -17.062 11.047 1 98.62 89 GLY A N 1
ATOM 668 C CA . GLY A 1 89 ? -7.855 -17.922 11.195 1 98.62 89 GLY A CA 1
ATOM 669 C C . GLY A 1 89 ? -8.672 -18.047 9.922 1 98.62 89 GLY A C 1
ATOM 670 O O . GLY A 1 89 ? -9.891 -18.219 9.977 1 98.62 89 GLY A O 1
ATOM 671 N N . VAL A 1 90 ? -8.055 -17.938 8.828 1 98.25 90 VAL A N 1
ATOM 672 C CA . VAL A 1 90 ? -8.734 -17.969 7.539 1 98.25 90 VAL A CA 1
ATOM 673 C C . VAL A 1 90 ? -8.805 -19.391 7.016 1 98.25 90 VAL A C 1
ATOM 675 O O . VAL A 1 90 ? -7.809 -20.125 7.039 1 98.25 90 VAL A O 1
ATOM 678 N N . VAL A 1 91 ? -9.953 -19.797 6.574 1 97.75 91 VAL A N 1
ATOM 679 C CA . VAL A 1 91 ? -10.172 -21.062 5.887 1 97.75 91 VAL A CA 1
ATOM 680 C C . VAL A 1 91 ? -11.008 -20.828 4.629 1 97.75 91 VAL A C 1
ATOM 682 O O . VAL A 1 91 ? -11.945 -20.031 4.637 1 97.75 91 VAL A O 1
ATOM 685 N N . GLY A 1 92 ? -10.656 -21.5 3.6 1 98.31 92 GLY A N 1
ATOM 686 C CA . GLY A 1 92 ? -11.43 -21.453 2.371 1 98.31 92 GLY A CA 1
ATOM 687 C C . GLY A 1 92 ? -11.461 -20.062 1.75 1 98.31 92 GLY A C 1
ATOM 688 O O . GLY A 1 92 ? -12.523 -19.594 1.336 1 98.31 92 GLY A O 1
ATOM 689 N N . ALA A 1 93 ? -10.359 -19.375 1.709 1 98.56 93 ALA A N 1
ATOM 690 C CA . ALA A 1 93 ? -10.289 -18.016 1.202 1 98.56 93 ALA A CA 1
ATOM 691 C C . ALA A 1 93 ? -10.422 -17.984 -0.318 1 98.56 93 ALA A C 1
ATOM 693 O O . ALA A 1 93 ? -10.148 -18.984 -0.99 1 98.56 93 ALA A O 1
ATOM 694 N N . GLU A 1 94 ? -10.914 -16.844 -0.828 1 98.69 94 GLU A N 1
ATOM 695 C CA . GLU A 1 94 ? -10.734 -16.469 -2.23 1 98.69 94 GLU A CA 1
ATOM 696 C C . GLU A 1 94 ? -9.406 -15.766 -2.455 1 98.69 94 GLU A C 1
ATOM 698 O O . GLU A 1 94 ? -9.18 -14.672 -1.925 1 98.69 94 GLU A O 1
ATOM 703 N N . LEU A 1 95 ? -8.539 -16.391 -3.189 1 98.94 95 LEU A N 1
ATOM 704 C CA . LEU A 1 95 ? -7.258 -15.75 -3.475 1 98.94 95 LEU A CA 1
ATOM 705 C C . LEU A 1 95 ? -7.336 -14.914 -4.75 1 98.94 95 LEU A C 1
ATOM 707 O O . LEU A 1 95 ? -7.672 -15.438 -5.816 1 98.94 95 LEU A O 1
ATOM 711 N N . ILE A 1 96 ? -7.148 -13.625 -4.641 1 98.94 96 ILE A N 1
ATOM 712 C CA . ILE A 1 96 ? -7.004 -12.68 -5.742 1 98.94 96 ILE A CA 1
ATOM 713 C C . ILE A 1 96 ? -5.527 -12.391 -5.992 1 98.94 96 ILE A C 1
ATOM 715 O O . ILE A 1 96 ? -4.898 -11.633 -5.246 1 98.94 96 ILE A O 1
ATOM 719 N N . ALA A 1 97 ? -5 -12.969 -7.043 1 98.94 97 ALA A N 1
ATOM 720 C CA . ALA A 1 97 ? -3.545 -13.07 -7.109 1 98.94 97 ALA A CA 1
ATOM 721 C C . ALA A 1 97 ? -3.027 -12.664 -8.484 1 98.94 97 ALA A C 1
ATOM 723 O O . ALA A 1 97 ? -3.594 -13.055 -9.508 1 98.94 97 ALA A O 1
ATOM 724 N N . HIS A 1 98 ? -1.983 -11.891 -8.469 1 98.81 98 HIS A N 1
ATOM 725 C CA . HIS A 1 98 ? -1.404 -11.32 -9.68 1 98.81 98 HIS A CA 1
ATOM 726 C C . HIS A 1 98 ? -0.035 -11.93 -9.977 1 98.81 98 HIS A C 1
ATOM 728 O O . HIS A 1 98 ? 0.823 -11.984 -9.094 1 98.81 98 HIS A O 1
ATOM 734 N N . SER A 1 99 ? 0.21 -12.383 -11.258 1 98.31 99 SER A N 1
ATOM 735 C CA . SER A 1 99 ? 1.538 -12.734 -11.75 1 98.31 99 SER A CA 1
ATOM 736 C C . SER A 1 99 ? 2.229 -13.719 -10.812 1 98.31 99 SER A C 1
ATOM 738 O O . SER A 1 99 ? 1.676 -14.773 -10.5 1 98.31 99 SER A O 1
ATOM 740 N N . MET A 1 100 ? 3.342 -13.484 -10.234 1 98.56 100 MET A N 1
ATOM 741 C CA . MET A 1 100 ? 4.027 -14.367 -9.297 1 98.56 100 MET A CA 1
ATOM 742 C C . MET A 1 100 ? 3.113 -14.742 -8.141 1 98.56 100 MET A C 1
ATOM 744 O O . MET A 1 100 ? 3.158 -15.875 -7.652 1 98.56 100 MET A O 1
ATOM 748 N N . GLY A 1 101 ? 2.338 -13.781 -7.672 1 98.88 101 GLY A N 1
ATOM 749 C CA . GLY A 1 101 ? 1.373 -14.094 -6.629 1 98.88 101 GLY A CA 1
ATOM 750 C C . GLY A 1 101 ? 0.386 -15.172 -7.031 1 98.88 101 GLY A C 1
ATOM 751 O O . GLY A 1 101 ? -0.077 -15.945 -6.191 1 98.88 101 GLY A O 1
ATOM 752 N N . GLY A 1 102 ? 0.036 -15.18 -8.305 1 98.94 102 GLY A N 1
ATOM 753 C CA . GLY A 1 102 ? -0.799 -16.25 -8.82 1 98.94 102 GLY A CA 1
ATOM 754 C C . GLY A 1 102 ? -0.13 -17.609 -8.75 1 98.94 102 GLY A C 1
ATOM 755 O O . GLY A 1 102 ? -0.761 -18.594 -8.367 1 98.94 102 GLY A O 1
ATOM 756 N N . ALA A 1 103 ? 1.124 -17.672 -9.141 1 98.88 103 ALA A N 1
ATOM 757 C CA . ALA A 1 103 ? 1.891 -18.906 -9.023 1 98.88 103 ALA A CA 1
ATOM 758 C C . ALA A 1 103 ? 1.949 -19.375 -7.57 1 98.88 103 ALA A C 1
ATOM 760 O O . ALA A 1 103 ? 1.736 -20.562 -7.281 1 98.88 103 ALA A O 1
ATOM 761 N N . VAL A 1 104 ? 2.184 -18.484 -6.68 1 98.94 104 VAL A N 1
ATOM 762 C CA . VAL A 1 104 ? 2.238 -18.781 -5.254 1 98.94 104 VAL A CA 1
ATOM 763 C C . VAL A 1 104 ? 0.878 -19.281 -4.777 1 98.94 104 VAL A C 1
ATOM 765 O O . VAL A 1 104 ? 0.801 -20.25 -4.016 1 98.94 104 VAL A O 1
ATOM 768 N N . ALA A 1 105 ? -0.149 -18.672 -5.23 1 99 105 ALA A N 1
ATOM 769 C CA . ALA A 1 105 ? -1.508 -19.062 -4.863 1 99 105 ALA A CA 1
ATOM 770 C C . ALA A 1 105 ? -1.807 -20.484 -5.312 1 99 105 ALA A C 1
ATOM 772 O O . ALA A 1 105 ? -2.439 -21.25 -4.582 1 99 105 ALA A O 1
ATOM 773 N N . LEU A 1 106 ? -1.397 -20.797 -6.516 1 98.94 106 LEU A N 1
ATOM 774 C CA . LEU A 1 106 ? -1.609 -22.141 -7.035 1 98.94 106 LEU A CA 1
ATOM 775 C C . LEU A 1 106 ? -0.88 -23.172 -6.18 1 98.94 106 LEU A C 1
ATOM 777 O O . LEU A 1 106 ? -1.464 -24.188 -5.793 1 98.94 106 LEU A O 1
ATOM 781 N N . VAL A 1 107 ? 0.365 -22.891 -5.871 1 98.94 107 VAL A N 1
ATOM 782 C CA . VAL A 1 107 ? 1.146 -23.797 -5.043 1 98.94 107 VAL A CA 1
ATOM 783 C C . VAL A 1 107 ? 0.509 -23.922 -3.662 1 98.94 107 VAL A C 1
ATOM 785 O O . VAL A 1 107 ? 0.435 -25.016 -3.1 1 98.94 107 VAL A O 1
ATOM 788 N N . LEU A 1 108 ? 0.04 -22.844 -3.135 1 98.94 108 LEU A N 1
ATOM 789 C CA . LEU A 1 108 ? -0.657 -22.875 -1.854 1 98.94 108 LEU A CA 1
ATOM 790 C C . LEU A 1 108 ? -1.898 -23.75 -1.923 1 98.94 108 LEU A C 1
ATOM 792 O O . LEU A 1 108 ? -2.129 -24.578 -1.035 1 98.94 108 LEU A O 1
ATOM 796 N N . ALA A 1 109 ? -2.689 -23.578 -2.943 1 98.88 109 ALA A N 1
ATOM 797 C CA . ALA A 1 109 ? -3.92 -24.344 -3.104 1 98.88 109 ALA A CA 1
ATOM 798 C C . ALA A 1 109 ? -3.623 -25.844 -3.191 1 98.88 109 ALA A C 1
ATOM 800 O O . ALA A 1 109 ? -4.418 -26.672 -2.73 1 98.88 109 ALA A O 1
ATOM 801 N N . HIS A 1 110 ? -2.541 -26.172 -3.811 1 98.81 110 HIS A N 1
ATOM 802 C CA . HIS A 1 110 ? -2.125 -27.562 -3.936 1 98.81 110 HIS A CA 1
ATOM 803 C C . HIS A 1 110 ? -1.69 -28.125 -2.59 1 98.81 110 HIS A C 1
ATOM 805 O O . HIS A 1 110 ? -2.062 -29.25 -2.236 1 98.81 110 HIS A O 1
ATOM 811 N N . ARG A 1 111 ? -0.963 -27.406 -1.801 1 98.62 111 ARG A N 1
ATOM 812 C CA . ARG A 1 111 ? -0.321 -27.891 -0.582 1 98.62 111 ARG A CA 1
ATOM 813 C C . ARG A 1 111 ? -1.272 -27.812 0.607 1 98.62 111 ARG A C 1
ATOM 815 O O . ARG A 1 111 ? -1.173 -28.594 1.544 1 98.62 111 ARG A O 1
ATOM 822 N N . ARG A 1 112 ? -2.088 -26.828 0.61 1 98.69 112 ARG A N 1
ATOM 823 C CA . ARG A 1 112 ? -3.053 -26.562 1.672 1 98.69 112 ARG A CA 1
ATOM 824 C C . ARG A 1 112 ? -4.438 -26.281 1.095 1 98.69 112 ARG A C 1
ATOM 826 O O . ARG A 1 112 ? -4.945 -25.156 1.213 1 98.69 112 ARG A O 1
ATOM 833 N N . PRO A 1 113 ? -5.086 -27.297 0.525 1 98.62 113 PRO A N 1
ATOM 834 C CA . PRO A 1 113 ? -6.348 -27.062 -0.184 1 98.62 113 PRO A CA 1
ATOM 835 C C . PRO A 1 113 ? -7.441 -26.5 0.723 1 98.62 113 PRO A C 1
ATOM 837 O O . PRO A 1 113 ? -8.336 -25.797 0.252 1 98.62 113 PRO A O 1
ATOM 840 N N . GLU A 1 114 ? -7.363 -26.719 2.029 1 98.44 114 GLU A N 1
ATOM 841 C CA . GLU A 1 114 ? -8.391 -26.266 2.961 1 98.44 114 GLU A CA 1
ATOM 842 C C . GLU A 1 114 ? -8.367 -24.734 3.1 1 98.44 114 GLU A C 1
ATOM 844 O O . GLU A 1 114 ? -9.336 -24.141 3.568 1 98.44 114 GLU A O 1
ATOM 849 N N . LEU A 1 115 ? -7.32 -24.109 2.631 1 98.81 115 LEU A N 1
ATOM 850 C CA . LEU A 1 115 ? -7.172 -22.672 2.803 1 98.81 115 LEU A CA 1
ATOM 851 C C . LEU A 1 115 ? -7.734 -21.922 1.6 1 98.81 115 LEU A C 1
ATOM 853 O O . LEU A 1 115 ? -7.855 -20.688 1.632 1 98.81 115 LEU A O 1
ATOM 857 N N . VAL A 1 116 ? -8.086 -22.609 0.59 1 98.81 116 VAL A N 1
ATOM 858 C CA . VAL A 1 116 ? -8.422 -21.938 -0.656 1 98.81 116 VAL A CA 1
ATOM 859 C C . VAL A 1 116 ? -9.742 -22.484 -1.202 1 98.81 116 VAL A C 1
ATOM 861 O O . VAL A 1 116 ? -9.898 -23.688 -1.37 1 98.81 116 VAL A O 1
ATOM 864 N N . SER A 1 117 ? -10.672 -21.547 -1.497 1 98.56 117 SER A N 1
ATOM 865 C CA . SER A 1 117 ? -11.961 -22 -2.006 1 98.56 117 SER A CA 1
ATOM 866 C C . SER A 1 117 ? -12.211 -21.484 -3.42 1 98.56 117 SER A C 1
ATOM 868 O O . SER A 1 117 ? -13.086 -21.984 -4.125 1 98.56 117 SER A O 1
ATOM 870 N N . ARG A 1 118 ? -11.523 -20.469 -3.824 1 98.75 118 ARG A N 1
ATOM 871 C CA . ARG A 1 118 ? -11.656 -19.844 -5.141 1 98.75 118 ARG A CA 1
ATOM 872 C C . ARG A 1 118 ? -10.375 -19.125 -5.535 1 98.75 118 ARG A C 1
ATOM 874 O O . ARG A 1 118 ? -9.664 -18.594 -4.676 1 98.75 118 ARG A O 1
ATOM 881 N N . LEU A 1 119 ? -10.07 -19.156 -6.855 1 98.88 119 LEU A N 1
ATOM 882 C CA . LEU A 1 119 ? -8.914 -18.453 -7.395 1 98.88 119 LEU A CA 1
ATOM 883 C C . LEU A 1 119 ? -9.336 -17.438 -8.453 1 98.88 119 LEU A C 1
ATOM 885 O O . LEU A 1 119 ? -10.094 -17.766 -9.367 1 98.88 119 LEU A O 1
ATOM 889 N N . VAL A 1 120 ? -8.961 -16.203 -8.32 1 98.94 120 VAL A N 1
ATOM 890 C CA . VAL A 1 120 ? -8.945 -15.188 -9.375 1 98.94 120 VAL A CA 1
ATOM 891 C C . VAL A 1 120 ? -7.504 -14.812 -9.711 1 98.94 120 VAL A C 1
ATOM 893 O O . VAL A 1 120 ? -6.859 -14.062 -8.977 1 98.94 120 VAL A O 1
ATOM 896 N N . LEU A 1 121 ? -7.051 -15.359 -10.82 1 98.88 121 LEU A N 1
ATOM 897 C CA . LEU A 1 121 ? -5.656 -15.211 -11.227 1 98.88 121 LEU A CA 1
ATOM 898 C C . LEU A 1 121 ? -5.52 -14.18 -12.344 1 98.88 121 LEU A C 1
ATOM 900 O O . LEU A 1 121 ? -6.125 -14.328 -13.406 1 98.88 121 LEU A O 1
ATOM 904 N N . ALA A 1 122 ? -4.793 -13.117 -12.086 1 98.81 122 ALA A N 1
ATOM 905 C CA . ALA A 1 122 ? -4.508 -12.102 -13.102 1 98.81 122 ALA A CA 1
ATOM 906 C C . ALA A 1 122 ? -3.09 -12.25 -13.641 1 98.81 122 ALA A C 1
ATOM 908 O O . ALA A 1 122 ? -2.117 -11.953 -12.945 1 98.81 122 ALA A O 1
ATOM 909 N N . GLU A 1 123 ? -2.988 -12.719 -14.906 1 98.25 123 GLU A N 1
ATOM 910 C CA . GLU A 1 123 ? -1.693 -12.836 -15.57 1 98.25 123 GLU A CA 1
ATOM 911 C C . GLU A 1 123 ? -0.73 -13.688 -14.75 1 98.25 123 GLU A C 1
ATOM 913 O O . GLU A 1 123 ? 0.431 -13.32 -14.562 1 98.25 123 GLU A O 1
ATOM 918 N N . ALA A 1 124 ? -1.218 -14.781 -14.219 1 98.5 124 ALA A N 1
ATOM 919 C CA . ALA A 1 124 ? -0.402 -15.641 -13.367 1 98.5 124 ALA A CA 1
ATOM 920 C C . ALA A 1 124 ? 0.613 -16.422 -14.195 1 98.5 124 ALA A C 1
ATOM 922 O O . ALA A 1 124 ? 0.312 -16.859 -15.312 1 98.5 124 ALA A O 1
ATOM 923 N N . ASN A 1 125 ? 1.748 -16.641 -13.641 1 97.69 125 ASN A N 1
ATOM 924 C CA . ASN A 1 125 ? 2.734 -17.531 -14.242 1 97.69 125 ASN A CA 1
ATOM 925 C C . ASN A 1 125 ? 2.326 -19 -14.102 1 97.69 125 ASN A C 1
ATOM 927 O O . ASN A 1 125 ? 2.055 -19.469 -12.992 1 97.69 125 ASN A O 1
ATOM 931 N N . LEU A 1 126 ? 2.391 -19.719 -15.219 1 98.38 126 LEU A N 1
ATOM 932 C CA . LEU A 1 126 ? 1.828 -21.062 -15.172 1 98.38 126 LEU A CA 1
ATOM 933 C C . LEU A 1 126 ? 2.885 -22.109 -15.516 1 98.38 126 LEU A C 1
ATOM 935 O O . LEU A 1 126 ? 2.691 -23.297 -15.273 1 98.38 126 LEU A O 1
ATOM 939 N N . ASP A 1 127 ? 3.996 -21.656 -16.156 1 97.25 127 ASP A N 1
ATOM 940 C CA . ASP A 1 127 ? 4.961 -22.609 -16.672 1 97.25 127 ASP A CA 1
ATOM 941 C C . ASP A 1 127 ? 6.348 -22.375 -16.062 1 97.25 127 ASP A C 1
ATOM 943 O O . ASP A 1 127 ? 6.691 -21.25 -15.711 1 97.25 127 ASP A O 1
ATOM 947 N N . ALA A 1 128 ? 7.113 -23.406 -15.961 1 95.38 128 ALA A N 1
ATOM 948 C CA . ALA A 1 128 ? 8.523 -23.312 -15.594 1 95.38 128 ALA A CA 1
ATOM 949 C C . ALA A 1 128 ? 9.383 -23 -16.828 1 95.38 128 ALA A C 1
ATOM 951 O O . ALA A 1 128 ? 9.078 -23.438 -17.938 1 95.38 128 ALA A O 1
ATOM 952 N N . PHE A 1 129 ? 10.461 -22.219 -16.531 1 92.06 129 PHE A N 1
ATOM 953 C CA . PHE A 1 129 ? 11.484 -21.875 -17.516 1 92.06 129 PHE A CA 1
ATOM 954 C C . PHE A 1 129 ? 10.836 -21.406 -18.812 1 92.06 129 PHE A C 1
ATOM 956 O O . PHE A 1 129 ? 11.156 -21.922 -19.891 1 92.06 129 PHE A O 1
ATOM 963 N N . PRO A 1 130 ? 9.992 -20.391 -18.656 1 86.19 130 PRO A N 1
ATOM 964 C CA . PRO A 1 130 ? 9.445 -19.828 -19.891 1 86.19 130 PRO A CA 1
ATOM 965 C C . PRO A 1 130 ? 10.5 -19.109 -20.719 1 86.19 130 PRO A C 1
ATOM 967 O O . PRO A 1 130 ? 11.609 -18.859 -20.234 1 86.19 130 PRO A O 1
ATOM 970 N N . PRO A 1 131 ? 10.078 -18.828 -21.953 1 82.44 131 PRO A N 1
ATOM 971 C CA . PRO A 1 131 ? 11.008 -18 -22.734 1 82.44 131 PRO A CA 1
ATOM 972 C C . PRO A 1 131 ? 11.328 -16.672 -22.062 1 82.44 131 PRO A C 1
ATOM 974 O O . PRO A 1 131 ? 10.484 -16.109 -21.359 1 82.44 131 PRO A O 1
ATOM 977 N N . PRO A 1 132 ? 12.484 -16.188 -22.297 1 79.81 132 PRO A N 1
ATOM 978 C CA . PRO A 1 132 ? 12.953 -14.992 -21.594 1 79.81 132 PRO A CA 1
ATOM 979 C C . PRO A 1 132 ? 12.109 -13.758 -21.875 1 79.81 132 PRO A C 1
ATOM 981 O O . PRO A 1 132 ? 11.664 -13.562 -23.016 1 79.81 132 PRO A O 1
ATOM 984 N N . THR A 1 133 ? 11.758 -13.047 -20.906 1 72.5 133 THR A N 1
ATOM 985 C CA . THR A 1 133 ? 11.109 -11.742 -20.969 1 72.5 133 THR A CA 1
ATOM 986 C C . THR A 1 133 ? 11.852 -10.727 -20.094 1 72.5 133 THR A C 1
ATOM 988 O O . THR A 1 133 ? 12.828 -11.07 -19.438 1 72.5 133 THR A O 1
ATOM 991 N N . ALA A 1 134 ? 11.5 -9.367 -20.281 1 61.47 134 ALA A N 1
ATOM 992 C CA . ALA A 1 134 ? 12.109 -8.312 -19.484 1 61.47 134 ALA A CA 1
ATOM 993 C C . ALA A 1 134 ? 11.742 -8.453 -18.016 1 61.47 134 ALA A C 1
ATOM 995 O O . ALA A 1 134 ? 12.383 -7.871 -17.141 1 61.47 134 ALA A O 1
ATOM 996 N N . GLY A 1 135 ? 11.031 -9.312 -17.672 1 79.25 135 GLY A N 1
ATOM 997 C CA . GLY A 1 135 ? 10.539 -9.5 -16.312 1 79.25 135 GLY A CA 1
ATOM 998 C C . GLY A 1 135 ? 11.367 -10.492 -15.516 1 79.25 135 GLY A C 1
ATOM 999 O O . GLY A 1 135 ? 12.586 -10.344 -15.406 1 79.25 135 GLY A O 1
ATOM 1000 N N . SER A 1 136 ? 10.805 -11.367 -14.906 1 82 136 SER A N 1
ATOM 1001 C CA . SER A 1 136 ? 11.438 -12.328 -14 1 82 136 SER A CA 1
ATOM 1002 C C . SER A 1 136 ? 12.594 -13.055 -14.688 1 82 136 SER A C 1
ATOM 1004 O O . SER A 1 136 ? 13.625 -13.32 -14.062 1 82 136 SER A O 1
ATOM 1006 N N . SER A 1 137 ? 12.5 -13.281 -15.969 1 85.81 137 SER A N 1
ATOM 1007 C CA . SER A 1 137 ? 13.562 -14.008 -16.672 1 85.81 137 SER A CA 1
ATOM 1008 C C . SER A 1 137 ? 14.836 -13.172 -16.75 1 85.81 137 SER A C 1
ATOM 1010 O O . SER A 1 137 ? 15.938 -13.695 -16.625 1 85.81 137 SER A O 1
ATOM 1012 N N . GLY A 1 138 ? 14.656 -11.883 -17.047 1 88.38 138 GLY A N 1
ATOM 1013 C CA . GLY A 1 138 ? 15.812 -11 -17.078 1 88.38 138 GLY A CA 1
ATOM 1014 C C . GLY A 1 138 ? 16.531 -10.898 -15.742 1 88.38 138 GLY A C 1
ATOM 1015 O O . GLY A 1 138 ? 17.75 -10.953 -15.688 1 88.38 138 GLY A O 1
ATOM 1016 N N . ILE A 1 139 ? 15.758 -10.82 -14.695 1 93.75 139 ILE A N 1
ATOM 1017 C CA . ILE A 1 139 ? 16.312 -10.703 -13.344 1 93.75 139 ILE A CA 1
ATOM 1018 C C . ILE A 1 139 ? 17.016 -12 -12.961 1 93.75 139 ILE A C 1
ATOM 1020 O O . ILE A 1 139 ? 18.109 -11.984 -12.398 1 93.75 139 ILE A O 1
ATOM 1024 N N . ALA A 1 140 ? 16.438 -13.125 -13.281 1 93.5 140 ALA A N 1
ATOM 1025 C CA . ALA A 1 140 ? 16.922 -14.445 -12.898 1 93.5 140 ALA A CA 1
ATOM 1026 C C . ALA A 1 140 ? 18.219 -14.797 -13.641 1 93.5 140 ALA A C 1
ATOM 1028 O O . ALA A 1 140 ? 18.938 -15.719 -13.25 1 93.5 140 ALA A O 1
ATOM 1029 N N . ALA A 1 141 ? 18.469 -14.117 -14.68 1 92.56 141 ALA A N 1
ATOM 1030 C CA . ALA A 1 141 ? 19.625 -14.43 -15.516 1 92.56 141 ALA A CA 1
ATOM 1031 C C . ALA A 1 141 ? 20.922 -13.945 -14.875 1 92.56 141 ALA A C 1
ATOM 1033 O O . ALA A 1 141 ? 22.016 -14.375 -15.25 1 92.56 141 ALA A O 1
ATOM 1034 N N . TYR A 1 142 ? 20.844 -13.102 -13.93 1 94.44 142 TYR A N 1
ATOM 1035 C CA . TYR A 1 142 ? 22.016 -12.57 -13.25 1 94.44 142 TYR A CA 1
ATOM 1036 C C . TYR A 1 142 ? 22.484 -13.516 -12.148 1 94.44 142 TYR A C 1
ATOM 1038 O O . TYR A 1 142 ? 21.688 -14.281 -11.602 1 94.44 142 TYR A O 1
ATOM 1046 N N . GLU A 1 143 ? 23.766 -13.438 -11.883 1 96.69 143 GLU A N 1
ATOM 1047 C CA . GLU A 1 143 ? 24.234 -13.992 -10.617 1 96.69 143 GLU A CA 1
ATOM 1048 C C . GLU A 1 143 ? 23.734 -13.172 -9.438 1 96.69 143 GLU A C 1
ATOM 1050 O O . GLU A 1 143 ? 23.703 -11.945 -9.492 1 96.69 143 GLU A O 1
ATOM 1055 N N . GLU A 1 144 ? 23.359 -13.891 -8.344 1 97.44 144 GLU A N 1
ATOM 1056 C CA . GLU A 1 144 ? 22.656 -13.273 -7.23 1 97.44 144 GLU A CA 1
ATOM 1057 C C . GLU A 1 144 ? 23.422 -12.062 -6.699 1 97.44 144 GLU A C 1
ATOM 1059 O O . GLU A 1 144 ? 22.875 -10.953 -6.656 1 97.44 144 GLU A O 1
ATOM 1064 N N . ASP A 1 145 ? 24.719 -12.234 -6.309 1 97.44 145 ASP A N 1
ATOM 1065 C CA . ASP A 1 145 ? 25.5 -11.156 -5.707 1 97.44 145 ASP A CA 1
ATOM 1066 C C . ASP A 1 145 ? 25.719 -10.023 -6.703 1 97.44 145 ASP A C 1
ATOM 1068 O O . ASP A 1 145 ? 25.719 -8.844 -6.328 1 97.44 145 ASP A O 1
ATOM 1072 N N . ALA A 1 146 ? 25.922 -10.391 -7.961 1 97.12 146 ALA A N 1
ATOM 1073 C CA . ALA A 1 146 ? 26.094 -9.375 -9 1 97.12 146 ALA A CA 1
ATOM 1074 C C . ALA A 1 146 ? 24.812 -8.555 -9.18 1 97.12 146 ALA A C 1
ATOM 1076 O O . ALA A 1 146 ? 24.875 -7.344 -9.406 1 97.12 146 ALA A O 1
ATOM 1077 N N . PHE A 1 147 ? 23.719 -9.273 -9.164 1 97.62 147 PHE A N 1
ATOM 1078 C CA . PHE A 1 147 ? 22.453 -8.562 -9.266 1 97.62 147 PHE A CA 1
ATOM 1079 C C . PHE A 1 147 ? 22.281 -7.562 -8.133 1 97.62 147 PHE A C 1
ATOM 1081 O O . PHE A 1 147 ? 21.984 -6.391 -8.367 1 97.62 147 PHE A O 1
ATOM 1088 N N . VAL A 1 148 ? 22.453 -8 -6.852 1 96.75 148 VAL A N 1
ATOM 1089 C CA . VAL A 1 148 ? 22.219 -7.199 -5.652 1 96.75 148 VAL A CA 1
ATOM 1090 C C . VAL A 1 148 ? 23.172 -6 -5.652 1 96.75 148 VAL A C 1
ATOM 1092 O O . VAL A 1 148 ? 22.766 -4.875 -5.363 1 96.75 148 VAL A O 1
ATOM 1095 N N . ASP A 1 149 ? 24.422 -6.18 -6.055 1 94.94 149 ASP A N 1
ATOM 1096 C CA . ASP A 1 149 ? 25.469 -5.184 -5.871 1 94.94 149 ASP A CA 1
ATOM 1097 C C . ASP A 1 149 ? 25.516 -4.211 -7.051 1 94.94 149 ASP A C 1
ATOM 1099 O O . ASP A 1 149 ? 25.906 -3.051 -6.891 1 94.94 149 ASP A O 1
ATOM 1103 N N . GLU A 1 150 ? 25.078 -4.672 -8.25 1 94.12 150 GLU A N 1
ATOM 1104 C CA . GLU A 1 150 ? 25.391 -3.859 -9.422 1 94.12 150 GLU A CA 1
ATOM 1105 C C . GLU A 1 150 ? 24.188 -3.711 -10.344 1 94.12 150 GLU A C 1
ATOM 1107 O O . GLU A 1 150 ? 23.906 -2.617 -10.836 1 94.12 150 GLU A O 1
ATOM 1112 N N . HIS A 1 151 ? 23.516 -4.758 -10.578 1 94.81 151 HIS A N 1
ATOM 1113 C CA . HIS A 1 151 ? 22.594 -4.773 -11.719 1 94.81 151 HIS A CA 1
ATOM 1114 C C . HIS A 1 151 ? 21.188 -4.352 -11.305 1 94.81 151 HIS A C 1
ATOM 1116 O O . HIS A 1 151 ? 20.375 -4.012 -12.156 1 94.81 151 HIS A O 1
ATOM 1122 N N . HIS A 1 152 ? 20.906 -4.441 -10.023 1 96.25 152 HIS A N 1
ATOM 1123 C CA . HIS A 1 152 ? 19.578 -4.062 -9.547 1 96.25 152 HIS A CA 1
ATOM 1124 C C . HIS A 1 152 ? 19.203 -2.658 -10.016 1 96.25 152 HIS A C 1
ATOM 1126 O O . HIS A 1 152 ? 18.094 -2.438 -10.516 1 96.25 152 HIS A O 1
ATOM 1132 N N . ALA A 1 153 ? 20.109 -1.721 -9.859 1 94.31 153 ALA A N 1
ATOM 1133 C CA . ALA A 1 153 ? 19.859 -0.341 -10.266 1 94.31 153 ALA A CA 1
ATOM 1134 C C . ALA A 1 153 ? 19.594 -0.256 -11.766 1 94.31 153 ALA A C 1
ATOM 1136 O O . ALA A 1 153 ? 18.734 0.512 -12.211 1 94.31 153 ALA A O 1
ATOM 1137 N N . ARG A 1 154 ? 20.344 -1.005 -12.57 1 93.69 154 ARG A N 1
ATOM 1138 C CA . ARG A 1 154 ? 20.172 -1.018 -14.016 1 93.69 154 ARG A CA 1
ATOM 1139 C C . ARG A 1 154 ? 18.812 -1.592 -14.406 1 93.69 154 ARG A C 1
ATOM 1141 O O . ARG A 1 154 ? 18.156 -1.089 -15.32 1 93.69 154 ARG A O 1
ATOM 1148 N N . VAL A 1 155 ? 18.438 -2.633 -13.75 1 94.69 155 VAL A N 1
ATOM 1149 C CA . VAL A 1 155 ? 17.156 -3.254 -14.023 1 94.69 155 VAL A CA 1
ATOM 1150 C C . VAL A 1 155 ? 16.031 -2.275 -13.688 1 94.69 155 VAL A C 1
ATOM 1152 O O . VAL A 1 155 ? 15.062 -2.146 -14.445 1 94.69 155 VAL A O 1
ATOM 1155 N N . LEU A 1 156 ? 16.125 -1.554 -12.562 1 94.69 156 LEU A N 1
ATOM 1156 C CA . LEU A 1 156 ? 15.125 -0.558 -12.188 1 94.69 156 LEU A CA 1
ATOM 1157 C C . LEU A 1 156 ? 14.953 0.476 -13.297 1 94.69 156 LEU A C 1
ATOM 1159 O O . LEU A 1 156 ? 13.828 0.892 -13.594 1 94.69 156 LEU A O 1
ATOM 1163 N N . GLU A 1 157 ? 15.984 0.828 -13.883 1 92.56 157 GLU A N 1
ATOM 1164 C CA . GLU A 1 157 ? 15.922 1.812 -14.953 1 92.56 157 GLU A CA 1
ATOM 1165 C C . GLU A 1 157 ? 15.312 1.213 -16.219 1 92.56 157 GLU A C 1
ATOM 1167 O O . GLU A 1 157 ? 14.602 1.896 -16.953 1 92.56 157 GLU A O 1
ATOM 1172 N N . ALA A 1 158 ? 15.562 -0.042 -16.453 1 92.56 158 ALA A N 1
ATOM 1173 C CA . ALA A 1 158 ? 15.203 -0.687 -17.719 1 92.56 158 ALA A CA 1
ATOM 1174 C C . ALA A 1 158 ? 13.734 -1.099 -17.719 1 92.56 158 ALA A C 1
ATOM 1176 O O . ALA A 1 158 ? 13.102 -1.146 -18.781 1 92.56 158 ALA A O 1
ATOM 1177 N N . VAL A 1 159 ? 13.133 -1.339 -16.562 1 92.88 159 VAL A N 1
ATOM 1178 C CA . VAL A 1 159 ? 11.805 -1.943 -16.5 1 92.88 159 VAL A CA 1
ATOM 1179 C C . VAL A 1 159 ? 10.734 -0.866 -16.656 1 92.88 159 VAL A C 1
ATOM 1181 O O . VAL A 1 159 ? 9.547 -1.173 -16.75 1 92.88 159 VAL A O 1
ATOM 1184 N N . GLY A 1 160 ? 11.086 0.458 -16.703 1 91.88 160 GLY A N 1
ATOM 1185 C CA . GLY A 1 160 ? 10.133 1.552 -16.797 1 91.88 160 GLY A CA 1
ATOM 1186 C C . GLY A 1 160 ? 9.758 2.121 -15.438 1 91.88 160 GLY A C 1
ATOM 1187 O O . GLY A 1 160 ? 9.875 1.44 -14.414 1 91.88 160 GLY A O 1
ATOM 1188 N N . PRO A 1 161 ? 9.227 3.324 -15.438 1 93.31 161 PRO A N 1
ATOM 1189 C CA . PRO A 1 161 ? 9.062 4.051 -14.18 1 93.31 161 PRO A CA 1
ATOM 1190 C C . PRO A 1 161 ? 7.953 3.469 -13.297 1 93.31 161 PRO A C 1
ATOM 1192 O O . PRO A 1 161 ? 8.031 3.535 -12.07 1 93.31 161 PRO A O 1
ATOM 1195 N N . LEU A 1 162 ? 6.953 2.863 -13.93 1 94.19 162 LEU A N 1
ATOM 1196 C CA . LEU A 1 162 ? 5.816 2.406 -13.141 1 94.19 162 LEU A CA 1
ATOM 1197 C C . LEU A 1 162 ? 6.164 1.139 -12.367 1 94.19 162 LEU A C 1
ATOM 1199 O O . LEU A 1 162 ? 5.879 1.037 -11.172 1 94.19 162 LEU A O 1
ATOM 1203 N N . TRP A 1 163 ? 6.75 0.173 -13.102 1 96.12 163 TRP A N 1
ATOM 1204 C CA . TRP A 1 163 ? 7.133 -1.02 -12.352 1 96.12 163 TRP A CA 1
ATOM 1205 C C . TRP A 1 163 ? 8.289 -0.72 -11.406 1 96.12 163 TRP A C 1
ATOM 1207 O O . TRP A 1 163 ? 8.352 -1.261 -10.297 1 96.12 163 TRP A O 1
ATOM 1217 N N . ALA A 1 164 ? 9.25 0.168 -11.789 1 97 164 ALA A N 1
ATOM 1218 C CA . ALA A 1 164 ? 10.359 0.559 -10.922 1 97 164 ALA A CA 1
ATOM 1219 C C . ALA A 1 164 ? 9.852 1.114 -9.594 1 97 164 ALA A C 1
ATOM 1221 O O . ALA A 1 164 ? 10.461 0.885 -8.547 1 97 164 ALA A O 1
ATOM 1222 N N . ALA A 1 165 ? 8.719 1.778 -9.641 1 98 165 ALA A N 1
ATOM 1223 C CA . ALA A 1 165 ? 8.133 2.426 -8.469 1 98 165 ALA A CA 1
ATOM 1224 C C . ALA A 1 165 ? 7.75 1.397 -7.402 1 98 165 ALA A C 1
ATOM 1226 O O . ALA A 1 165 ? 7.871 1.661 -6.207 1 98 165 ALA A O 1
ATOM 1227 N N . THR A 1 166 ? 7.348 0.225 -7.809 1 98.25 166 THR A N 1
ATOM 1228 C CA . THR A 1 166 ? 6.969 -0.795 -6.836 1 98.25 166 THR A CA 1
ATOM 1229 C C . THR A 1 166 ? 8.109 -1.784 -6.617 1 98.25 166 THR A C 1
ATOM 1231 O O . THR A 1 166 ? 8.281 -2.309 -5.516 1 98.25 166 THR A O 1
ATOM 1234 N N . MET A 1 167 ? 8.914 -2.027 -7.645 1 98 167 MET A N 1
ATOM 1235 C CA . MET A 1 167 ? 10.016 -2.979 -7.555 1 98 167 MET A CA 1
ATOM 1236 C C . MET A 1 167 ? 11.016 -2.553 -6.484 1 98 167 MET A C 1
ATOM 1238 O O . MET A 1 167 ? 11.555 -3.395 -5.758 1 98 167 MET A O 1
ATOM 1242 N N . ARG A 1 168 ? 11.195 -1.272 -6.352 1 97.88 168 ARG A N 1
ATOM 1243 C CA . ARG A 1 168 ? 12.172 -0.752 -5.402 1 97.88 168 ARG A CA 1
ATOM 1244 C C . ARG A 1 168 ? 11.719 -0.98 -3.965 1 97.88 168 ARG A C 1
ATOM 1246 O O . ARG A 1 168 ? 12.508 -0.812 -3.027 1 97.88 168 ARG A O 1
ATOM 1253 N N . LEU A 1 169 ? 10.477 -1.426 -3.781 1 98.44 169 LEU A N 1
ATOM 1254 C CA . LEU A 1 169 ? 9.945 -1.681 -2.447 1 98.44 169 LEU A CA 1
ATOM 1255 C C . LEU A 1 169 ? 10.219 -3.117 -2.018 1 98.44 169 LEU A C 1
ATOM 1257 O O . LEU A 1 169 ? 9.781 -3.545 -0.948 1 98.44 169 LEU A O 1
ATOM 1261 N N . ALA A 1 170 ? 10.891 -3.859 -2.797 1 98.38 170 ALA A N 1
ATOM 1262 C CA . ALA A 1 170 ? 11.359 -5.203 -2.471 1 98.38 170 ALA A CA 1
ATOM 1263 C C . ALA A 1 170 ? 12.859 -5.215 -2.211 1 98.38 170 ALA A C 1
ATOM 1265 O O . ALA A 1 170 ? 13.594 -4.371 -2.729 1 98.38 170 ALA A O 1
ATOM 1266 N N . ASP A 1 171 ? 13.273 -6.156 -1.34 1 98.31 171 ASP A N 1
ATOM 1267 C CA . ASP A 1 171 ? 14.703 -6.398 -1.155 1 98.31 171 ASP A CA 1
ATOM 1268 C C . ASP A 1 171 ? 15.328 -6.98 -2.422 1 98.31 171 ASP A C 1
ATOM 1270 O O . ASP A 1 171 ? 14.789 -7.918 -3.014 1 98.31 171 ASP A O 1
ATOM 1274 N N . PRO A 1 172 ? 16.453 -6.398 -2.846 1 98.19 172 PRO A N 1
ATOM 1275 C CA . PRO A 1 172 ? 17.047 -6.867 -4.098 1 98.19 172 PRO A CA 1
ATOM 1276 C C . PRO A 1 172 ? 17.344 -8.367 -4.086 1 98.19 172 PRO A C 1
ATOM 1278 O O . PRO A 1 172 ? 17.156 -9.047 -5.09 1 98.19 172 PRO A O 1
ATOM 1281 N N . ARG A 1 173 ? 17.859 -8.898 -2.973 1 98.5 173 ARG A N 1
ATOM 1282 C CA . ARG A 1 173 ? 18.141 -10.328 -2.9 1 98.5 173 ARG A CA 1
ATOM 1283 C C . ARG A 1 173 ? 16.859 -11.148 -2.951 1 98.5 173 ARG A C 1
ATOM 1285 O O . ARG A 1 173 ? 16.797 -12.172 -3.639 1 98.5 173 ARG A O 1
ATOM 1292 N N . ALA A 1 174 ? 15.875 -10.742 -2.199 1 98.62 174 ALA A N 1
ATOM 1293 C CA . ALA A 1 174 ? 14.578 -11.414 -2.232 1 98.62 174 ALA A CA 1
ATOM 1294 C C . ALA A 1 174 ? 13.984 -11.375 -3.635 1 98.62 174 ALA A C 1
ATOM 1296 O O . ALA A 1 174 ? 13.406 -12.367 -4.098 1 98.62 174 ALA A O 1
ATOM 1297 N N . LEU A 1 175 ? 14.117 -10.203 -4.277 1 98.5 175 LEU A N 1
ATOM 1298 C CA . LEU A 1 175 ? 13.641 -10.039 -5.645 1 98.5 175 LEU A CA 1
ATOM 1299 C C . LEU A 1 175 ? 14.297 -11.047 -6.578 1 98.5 175 LEU A C 1
ATOM 1301 O O . LEU A 1 175 ? 13.617 -11.727 -7.348 1 98.5 175 LEU A O 1
ATOM 1305 N N . HIS A 1 176 ? 15.586 -11.141 -6.5 1 98.5 176 HIS A N 1
ATOM 1306 C CA . HIS A 1 176 ? 16.344 -12.047 -7.348 1 98.5 176 HIS A CA 1
ATOM 1307 C C . HIS A 1 176 ? 15.977 -13.5 -7.078 1 98.5 176 HIS A C 1
ATOM 1309 O O . HIS A 1 176 ? 15.664 -14.25 -8.008 1 98.5 176 HIS A O 1
ATOM 1315 N N . ARG A 1 177 ? 15.961 -13.883 -5.844 1 98.69 177 ARG A N 1
ATOM 1316 C CA . ARG A 1 177 ? 15.664 -15.266 -5.496 1 98.69 177 ARG A CA 1
ATOM 1317 C C . ARG A 1 177 ? 14.234 -15.625 -5.863 1 98.69 177 ARG A C 1
ATOM 1319 O O . ARG A 1 177 ? 13.961 -16.75 -6.281 1 98.69 177 ARG A O 1
ATOM 1326 N N . SER A 1 178 ? 13.328 -14.695 -5.664 1 98.69 178 SER A N 1
ATOM 1327 C CA . SER A 1 178 ? 11.953 -14.93 -6.07 1 98.69 178 SER A CA 1
ATOM 1328 C C . SER A 1 178 ? 11.844 -15.125 -7.582 1 98.69 178 SER A C 1
ATOM 1330 O O . SER A 1 178 ? 11.102 -15.984 -8.055 1 98.69 178 SER A O 1
ATOM 1332 N N . ALA A 1 179 ? 12.555 -14.289 -8.344 1 97.94 179 ALA A N 1
ATOM 1333 C CA . ALA A 1 179 ? 12.57 -14.438 -9.797 1 97.94 179 ALA A CA 1
ATOM 1334 C C . ALA A 1 179 ? 13.125 -15.797 -10.203 1 97.94 179 ALA A C 1
ATOM 1336 O O . ALA A 1 179 ? 12.578 -16.453 -11.094 1 97.94 179 ALA A O 1
ATOM 1337 N N . VAL A 1 180 ? 14.195 -16.219 -9.57 1 97.94 180 VAL A N 1
ATOM 1338 C CA . VAL A 1 180 ? 14.805 -17.516 -9.852 1 97.94 180 VAL A CA 1
ATOM 1339 C C . VAL A 1 180 ? 13.828 -18.625 -9.5 1 97.94 180 VAL A C 1
ATOM 1341 O O . VAL A 1 180 ? 13.664 -19.578 -10.266 1 97.94 180 VAL A O 1
ATOM 1344 N N . GLY A 1 181 ? 13.219 -18.531 -8.305 1 98.12 181 GLY A N 1
ATOM 1345 C CA . GLY A 1 181 ? 12.219 -19.5 -7.895 1 98.12 181 GLY A CA 1
ATOM 1346 C C . GLY A 1 181 ? 11.031 -19.578 -8.836 1 98.12 181 GLY A C 1
ATOM 1347 O O . GLY A 1 181 ? 10.516 -20.656 -9.117 1 98.12 181 GLY A O 1
ATOM 1348 N N . LEU A 1 182 ? 10.625 -18.438 -9.297 1 97.94 182 LEU A N 1
ATOM 1349 C CA . LEU A 1 182 ? 9.508 -18.359 -10.234 1 97.94 182 LEU A CA 1
ATOM 1350 C C . LEU A 1 182 ? 9.859 -19.062 -11.547 1 97.94 182 LEU A C 1
ATOM 1352 O O . LEU A 1 182 ? 9.047 -19.797 -12.094 1 97.94 182 LEU A O 1
ATOM 1356 N N . ARG A 1 183 ? 11.031 -18.828 -12.102 1 96.62 183 ARG A N 1
ATOM 1357 C CA . ARG A 1 183 ? 11.477 -19.453 -13.344 1 96.62 183 ARG A CA 1
ATOM 1358 C C . ARG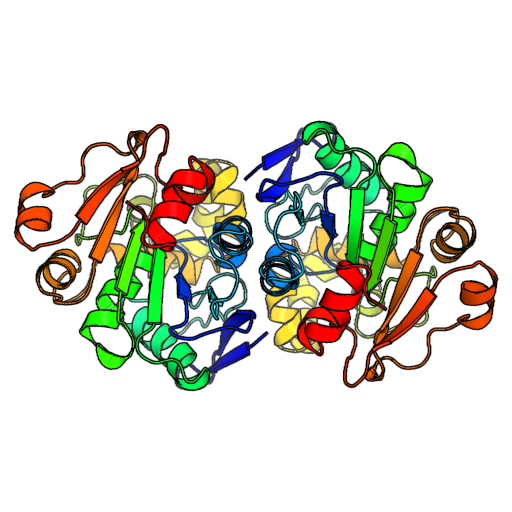 A 1 183 ? 11.602 -20.969 -13.188 1 96.62 183 ARG A C 1
ATOM 1360 O O . ARG A 1 183 ? 11.258 -21.719 -14.102 1 96.62 183 ARG A O 1
ATOM 1367 N N . ARG A 1 184 ? 12.078 -21.359 -12.039 1 96.88 184 ARG A N 1
ATOM 1368 C CA . ARG A 1 184 ? 12.227 -22.781 -11.773 1 96.88 184 ARG A CA 1
ATOM 1369 C C . ARG A 1 184 ? 10.867 -23.484 -11.742 1 96.88 184 ARG A C 1
ATOM 1371 O O . ARG A 1 184 ? 10.742 -24.625 -12.18 1 96.88 184 ARG A O 1
ATOM 1378 N N . GLY A 1 185 ? 9.867 -22.797 -11.164 1 97.81 185 GLY A N 1
ATOM 1379 C CA . GLY A 1 185 ? 8.531 -23.344 -11.055 1 97.81 185 GLY A CA 1
ATOM 1380 C C . GLY A 1 185 ? 8.359 -24.25 -9.852 1 97.81 185 GLY A C 1
ATOM 1381 O O . GLY A 1 185 ? 9.102 -24.156 -8.875 1 97.81 185 GLY A O 1
ATOM 1382 N N . SER A 1 186 ? 7.27 -24.938 -9.852 1 98.38 186 SER A N 1
ATOM 1383 C CA . SER A 1 186 ? 6.93 -25.859 -8.766 1 98.38 186 SER A CA 1
ATOM 1384 C C . SER A 1 186 ? 6.809 -27.297 -9.273 1 98.38 186 SER A C 1
ATOM 1386 O O . SER A 1 186 ? 6.887 -27.547 -10.477 1 98.38 186 SER A O 1
ATOM 1388 N N . GLU A 1 187 ? 6.652 -28.234 -8.32 1 97.75 187 GLU A N 1
ATOM 1389 C CA . GLU A 1 187 ? 6.324 -29.625 -8.617 1 97.75 187 GLU A CA 1
ATOM 1390 C C . GLU A 1 187 ? 5.098 -30.078 -7.836 1 97.75 187 GLU A C 1
ATOM 1392 O O . GLU A 1 187 ? 5.152 -30.234 -6.617 1 97.75 187 GLU A O 1
ATOM 1397 N N . PRO A 1 188 ? 4.07 -30.422 -8.578 1 98.38 188 PRO A N 1
ATOM 1398 C CA . PRO A 1 188 ? 3.824 -30.266 -10.016 1 98.38 188 PRO A CA 1
ATOM 1399 C C . PRO A 1 188 ? 3.926 -28.812 -10.461 1 98.38 188 PRO A C 1
ATOM 1401 O O . PRO A 1 188 ? 3.85 -27.891 -9.641 1 98.38 188 PRO A O 1
ATOM 1404 N N . VAL A 1 189 ? 4.098 -28.609 -11.805 1 98.56 189 VAL A N 1
ATOM 1405 C CA . VAL A 1 189 ? 4.195 -27.266 -12.344 1 98.56 189 VAL A CA 1
ATOM 1406 C C . VAL A 1 189 ? 2.863 -26.531 -12.172 1 98.56 189 VAL A C 1
ATOM 1408 O O . VAL A 1 189 ? 1.806 -27.172 -12.133 1 98.56 189 VAL A O 1
ATOM 1411 N N . MET A 1 190 ? 2.836 -25.281 -12.148 1 98.81 190 MET A N 1
ATOM 1412 C CA . MET A 1 190 ? 1.683 -24.453 -11.789 1 98.81 190 MET A CA 1
ATOM 1413 C C . MET A 1 190 ? 0.509 -24.719 -12.727 1 98.81 190 MET A C 1
ATOM 1415 O O . MET A 1 190 ? -0.635 -24.828 -12.281 1 98.81 190 MET A O 1
ATOM 1419 N N . ARG A 1 191 ? 0.843 -24.891 -13.984 1 98.75 191 ARG A N 1
ATOM 1420 C CA . ARG A 1 191 ? -0.204 -25.156 -14.969 1 98.75 191 ARG A CA 1
ATOM 1421 C C . ARG A 1 191 ? -0.951 -26.453 -14.625 1 98.75 191 ARG A C 1
ATOM 1423 O O . ARG A 1 191 ? -2.182 -26.484 -14.68 1 98.75 191 ARG A O 1
ATOM 1430 N N . SER A 1 192 ? -0.208 -27.453 -14.297 1 98.75 192 SER A N 1
ATOM 1431 C CA . SER A 1 192 ? -0.805 -28.734 -13.938 1 98.75 192 SER A CA 1
ATOM 1432 C C . SER A 1 192 ? -1.674 -28.609 -12.688 1 98.75 192 SER A C 1
ATOM 1434 O O . SER A 1 192 ? -2.748 -29.203 -12.609 1 98.75 192 SER A O 1
ATOM 1436 N N . ILE A 1 193 ? -1.178 -27.859 -11.719 1 98.88 193 ILE A N 1
ATOM 1437 C CA . ILE A 1 193 ? -1.965 -27.609 -10.516 1 98.88 193 ILE A CA 1
ATOM 1438 C C . ILE A 1 193 ? -3.293 -26.969 -10.891 1 98.88 193 ILE A C 1
ATOM 1440 O O . ILE A 1 193 ? -4.359 -27.438 -10.492 1 98.88 193 ILE A O 1
ATOM 1444 N N . LEU A 1 194 ? -3.24 -25.875 -11.656 1 98.94 194 LEU A N 1
ATOM 1445 C CA . LEU A 1 194 ? -4.43 -25.141 -12.07 1 98.94 194 LEU A CA 1
ATOM 1446 C C . LEU A 1 194 ? -5.426 -26.062 -12.766 1 98.94 194 LEU A C 1
ATOM 1448 O O . LEU A 1 194 ? -6.629 -26 -12.5 1 98.94 194 LEU A O 1
ATOM 1452 N N . GLU A 1 195 ? -4.973 -26.938 -13.602 1 98.81 195 GLU A N 1
ATOM 1453 C CA . GLU A 1 195 ? -5.816 -27.812 -14.391 1 98.81 195 GLU A CA 1
ATOM 1454 C C . GLU A 1 195 ? -6.508 -28.859 -13.516 1 98.81 195 GLU A C 1
ATOM 1456 O O . GLU A 1 195 ? -7.598 -29.328 -13.844 1 98.81 195 GLU A O 1
ATOM 1461 N N . ASN A 1 196 ? -5.914 -29.125 -12.391 1 98.44 196 ASN A N 1
ATOM 1462 C CA . ASN A 1 196 ? -6.391 -30.281 -11.641 1 98.44 196 ASN A CA 1
ATOM 1463 C C . ASN A 1 196 ? -7.164 -29.859 -10.398 1 98.44 196 ASN A C 1
ATOM 1465 O O . ASN A 1 196 ? -7.766 -30.703 -9.719 1 98.44 196 ASN A O 1
ATOM 1469 N N . LEU A 1 197 ? -7.125 -28.609 -10.078 1 98.38 197 LEU A N 1
ATOM 1470 C CA . LEU A 1 197 ? -7.91 -28.125 -8.945 1 98.38 197 LEU A CA 1
ATOM 1471 C C . LEU A 1 197 ? -9.406 -28.234 -9.234 1 98.38 197 LEU A C 1
ATOM 1473 O O . LEU A 1 197 ? -9.836 -28.031 -10.375 1 98.38 197 LEU A O 1
ATOM 1477 N N . SER A 1 198 ? -10.25 -28.469 -8.227 1 97.12 198 SER A N 1
ATOM 1478 C CA . SER A 1 198 ? -11.688 -28.641 -8.414 1 97.12 198 SER A CA 1
ATOM 1479 C C . SER A 1 198 ? -12.461 -27.406 -7.98 1 97.12 198 SER A C 1
ATOM 1481 O O . SER A 1 198 ? -13.672 -27.312 -8.188 1 97.12 198 SER A O 1
ATOM 1483 N N . ILE A 1 199 ? -11.812 -26.469 -7.359 1 98.25 199 ILE A N 1
ATOM 1484 C CA . ILE A 1 199 ? -12.469 -25.25 -6.895 1 98.25 199 ILE A CA 1
ATOM 1485 C C . ILE A 1 199 ? -12.75 -24.328 -8.086 1 98.25 199 ILE A C 1
ATOM 1487 O O . ILE A 1 199 ? -12.336 -24.625 -9.211 1 98.25 199 ILE A O 1
ATOM 1491 N N . ASP A 1 200 ? -13.523 -23.234 -7.84 1 98.19 200 ASP A N 1
ATOM 1492 C CA . ASP A 1 200 ? -13.766 -22.219 -8.859 1 98.19 200 ASP A CA 1
ATOM 1493 C C . ASP A 1 200 ? -12.477 -21.484 -9.219 1 98.19 200 ASP A C 1
ATOM 1495 O O . ASP A 1 200 ? -11.773 -20.984 -8.336 1 98.19 200 ASP A O 1
ATOM 1499 N N . ARG A 1 201 ? -12.125 -21.438 -10.508 1 98.62 201 ARG A N 1
ATOM 1500 C CA . ARG A 1 201 ? -10.883 -20.844 -11 1 98.62 201 ARG A CA 1
ATOM 1501 C C . ARG A 1 201 ? -11.156 -19.906 -12.172 1 98.62 201 ARG A C 1
ATOM 1503 O O . ARG A 1 201 ? -11.688 -20.328 -13.203 1 98.62 201 ARG A O 1
ATOM 1510 N N . VAL A 1 202 ? -10.758 -18.656 -12.016 1 98.69 202 VAL A N 1
ATOM 1511 C CA . VAL A 1 202 ? -10.828 -17.656 -13.07 1 98.69 202 VAL A CA 1
ATOM 1512 C C . VAL A 1 202 ? -9.422 -17.172 -13.414 1 98.69 202 VAL A C 1
ATOM 1514 O O . VAL A 1 202 ? -8.625 -16.875 -12.523 1 98.69 202 VAL A O 1
ATOM 1517 N N . TYR A 1 203 ? -9.109 -17.203 -14.68 1 98.88 203 TYR A N 1
ATOM 1518 C CA . TYR A 1 203 ? -7.848 -16.656 -15.188 1 98.88 203 TYR A CA 1
ATOM 1519 C C . TYR A 1 203 ? -8.094 -15.438 -16.062 1 98.88 203 TYR A C 1
ATOM 1521 O O . TYR A 1 203 ? -8.789 -15.523 -17.078 1 98.88 203 TYR A O 1
ATOM 1529 N N . LEU A 1 204 ? -7.559 -14.305 -15.664 1 98.88 204 LEU A N 1
ATOM 1530 C CA . LEU A 1 204 ? -7.668 -13.062 -16.422 1 98.88 204 LEU A CA 1
ATOM 1531 C C . LEU A 1 204 ? -6.398 -12.805 -17.234 1 98.88 204 LEU A C 1
ATOM 1533 O O . LEU A 1 204 ? -5.305 -12.719 -16.656 1 98.88 204 LEU A O 1
ATOM 1537 N N . GLN A 1 205 ? -6.59 -12.711 -18.5 1 98.69 205 GLN A N 1
ATOM 1538 C CA . GLN A 1 205 ? -5.512 -12.422 -19.453 1 98.69 205 GLN A CA 1
ATOM 1539 C C . GLN A 1 205 ? -5.699 -11.055 -20.094 1 98.69 205 GLN A C 1
ATOM 1541 O O . GLN A 1 205 ? -6.727 -10.797 -20.719 1 98.69 205 GLN A O 1
ATOM 1546 N N . GLY A 1 206 ? -4.672 -10.18 -19.891 1 98.44 206 GLY A N 1
ATOM 1547 C CA . GLY A 1 206 ? -4.754 -8.906 -20.578 1 98.44 206 GLY A CA 1
ATOM 1548 C C . GLY A 1 206 ? -4.699 -9.039 -22.094 1 98.44 206 GLY A C 1
ATOM 1549 O O . GLY A 1 206 ? -3.873 -9.789 -22.625 1 98.44 206 GLY A O 1
ATOM 1550 N N . GLU A 1 207 ? -5.539 -8.297 -22.719 1 98.44 207 GLU A N 1
ATOM 1551 C CA . GLU A 1 207 ? -5.574 -8.305 -24.172 1 98.44 207 GLU A CA 1
ATOM 1552 C C . GLU A 1 207 ? -4.227 -7.887 -24.766 1 98.44 207 GLU A C 1
ATOM 1554 O O . GLU A 1 207 ? -3.766 -8.477 -25.734 1 98.44 207 GLU A O 1
ATOM 1559 N N . ARG A 1 208 ? -3.578 -6.953 -24.203 1 97.88 208 ARG A N 1
ATOM 1560 C CA . ARG A 1 208 ? -2.322 -6.41 -24.719 1 97.88 208 ARG A CA 1
ATOM 1561 C C . ARG A 1 208 ? -1.16 -7.352 -24.422 1 97.88 208 ARG A C 1
ATOM 1563 O O . ARG A 1 208 ? -0.078 -7.207 -25 1 97.88 208 ARG A O 1
ATOM 1570 N N . SER A 1 209 ? -1.345 -8.352 -23.5 1 96.25 209 SER A N 1
ATOM 1571 C CA . SER A 1 209 ? -0.315 -9.344 -23.203 1 96.25 209 SER A CA 1
ATOM 1572 C C . SER A 1 209 ? -0.289 -10.445 -24.266 1 96.25 209 SER A C 1
ATOM 1574 O O . SER A 1 209 ? 0.668 -11.219 -24.328 1 96.25 209 SER A O 1
ATOM 1576 N N . GLY A 1 210 ? -1.327 -10.539 -25.094 1 96.06 210 GLY A N 1
ATOM 1577 C CA . GLY A 1 210 ? -1.411 -11.586 -26.094 1 96.06 210 GLY A CA 1
ATOM 1578 C C . GLY A 1 210 ? -2.199 -12.797 -25.625 1 96.06 210 GLY A C 1
ATOM 1579 O O . GLY A 1 210 ? -2.771 -12.797 -24.531 1 96.06 210 GLY A O 1
ATOM 1580 N N . GLU A 1 211 ? -2.201 -13.789 -26.422 1 95.5 211 GLU A N 1
ATOM 1581 C CA . GLU A 1 211 ? -2.984 -14.984 -26.141 1 95.5 211 GLU A CA 1
ATOM 1582 C C . GLU A 1 211 ? -2.359 -15.797 -25 1 95.5 211 GLU A C 1
ATOM 1584 O O . GLU A 1 211 ? -1.134 -15.906 -24.922 1 95.5 211 GLU A O 1
ATOM 1589 N N . LEU A 1 212 ? -3.209 -16.297 -24.141 1 97.06 212 LEU A N 1
ATOM 1590 C CA . LEU A 1 212 ? -2.758 -17.219 -23.094 1 97.06 212 LEU A CA 1
ATOM 1591 C C . LEU A 1 212 ? -2.352 -18.562 -23.688 1 97.06 212 LEU A C 1
ATOM 1593 O O . LEU A 1 212 ? -3.193 -19.297 -24.219 1 97.06 212 LEU A O 1
ATOM 1597 N N . PRO A 1 213 ? -1.107 -18.906 -23.656 1 95.75 213 PRO A N 1
ATOM 1598 C CA . PRO A 1 213 ? -0.719 -20.234 -24.156 1 95.75 213 PRO A CA 1
ATOM 1599 C C . PRO A 1 213 ? -1.48 -21.359 -23.469 1 95.75 213 PRO A C 1
ATOM 1601 O O . PRO A 1 213 ? -1.632 -21.359 -22.234 1 95.75 213 PRO A O 1
ATOM 1604 N N . GLY A 1 214 ? -1.977 -22.344 -24.281 1 97.44 214 GLY A N 1
ATOM 1605 C CA . GLY A 1 214 ? -2.65 -23.5 -23.719 1 97.44 214 GLY A CA 1
ATOM 1606 C C . GLY A 1 214 ? -4.066 -23.219 -23.266 1 97.44 214 GLY A C 1
ATOM 1607 O O . GLY A 1 214 ? -4.648 -23.984 -22.5 1 97.44 214 GLY A O 1
ATOM 1608 N N . ARG A 1 215 ? -4.582 -22.094 -23.703 1 98.19 215 ARG A N 1
ATOM 1609 C CA . ARG A 1 215 ? -5.918 -21.672 -23.297 1 98.19 215 ARG A CA 1
ATOM 1610 C C . ARG A 1 215 ? -6.93 -22.797 -23.469 1 98.19 215 ARG A C 1
ATOM 1612 O O . ARG A 1 215 ? -7.719 -23.078 -22.578 1 98.19 215 ARG A O 1
ATOM 1619 N N . PRO A 1 216 ? -6.98 -23.531 -24.625 1 98.31 216 PRO A N 1
ATOM 1620 C CA . PRO A 1 216 ? -8 -24.578 -24.781 1 98.31 216 PRO A CA 1
ATOM 1621 C C . PRO A 1 216 ? -7.93 -25.656 -23.719 1 98.31 216 PRO A C 1
ATOM 1623 O O . PRO A 1 216 ? -8.969 -26.109 -23.219 1 98.31 216 PRO A O 1
ATOM 1626 N N . ALA A 1 217 ? -6.781 -26.062 -23.375 1 98.5 217 ALA A N 1
ATOM 1627 C CA . ALA A 1 217 ? -6.613 -27.094 -22.344 1 98.5 217 ALA A CA 1
ATOM 1628 C C . ALA A 1 217 ? -7.109 -26.609 -20.984 1 98.5 217 ALA A C 1
ATOM 1630 O O . ALA A 1 217 ? -7.707 -27.375 -20.234 1 98.5 217 ALA A O 1
ATOM 1631 N N . LEU A 1 218 ? -6.789 -25.344 -20.672 1 98.75 218 LEU A N 1
ATOM 1632 C CA . LEU A 1 218 ? -7.27 -24.766 -19.422 1 98.75 218 LEU A CA 1
ATOM 1633 C C . LEU A 1 218 ? -8.797 -24.719 -19.406 1 98.75 218 LEU A C 1
ATOM 1635 O O . LEU A 1 218 ? -9.414 -25.094 -18.406 1 98.75 218 LEU A O 1
ATOM 1639 N N . GLU A 1 219 ? -9.352 -24.281 -20.484 1 98.62 219 GLU A N 1
ATOM 1640 C CA . GLU A 1 219 ? -10.812 -24.219 -20.562 1 98.62 219 GLU A CA 1
ATOM 1641 C C . GLU A 1 219 ? -11.438 -25.609 -20.5 1 98.62 219 GLU A C 1
ATOM 1643 O O . GLU A 1 219 ? -12.477 -25.797 -19.875 1 98.62 219 GLU A O 1
ATOM 1648 N N . ALA A 1 220 ? -10.852 -26.516 -21.125 1 98.5 220 ALA A N 1
ATOM 1649 C CA . ALA A 1 220 ? -11.328 -27.891 -21.062 1 98.5 220 ALA A CA 1
ATOM 1650 C C . ALA A 1 220 ? -11.305 -28.438 -19.641 1 98.5 220 ALA A C 1
ATOM 1652 O O . ALA A 1 220 ? -12.141 -29.266 -19.266 1 98.5 220 ALA A O 1
ATOM 1653 N N . ALA A 1 221 ? -10.359 -27.969 -18.875 1 98.62 221 ALA A N 1
ATOM 1654 C CA . ALA A 1 221 ? -10.211 -28.391 -17.5 1 98.62 221 ALA A CA 1
ATOM 1655 C C . ALA A 1 221 ? -11.195 -27.656 -16.578 1 98.62 221 ALA A C 1
ATOM 1657 O O . ALA A 1 221 ? -11.219 -27.875 -15.375 1 98.62 221 ALA A O 1
ATOM 1658 N N . GLY A 1 222 ? -11.953 -26.719 -17.125 1 98.38 222 GLY A N 1
ATOM 1659 C CA . GLY A 1 222 ? -12.977 -26.031 -16.359 1 98.38 222 GLY A CA 1
ATOM 1660 C C . GLY A 1 222 ? -12.539 -24.672 -15.875 1 98.38 222 GLY A C 1
ATOM 1661 O O . GLY A 1 222 ? -13.242 -24.016 -15.102 1 98.38 222 GLY A O 1
ATOM 1662 N N . VAL A 1 223 ? -11.367 -24.203 -16.281 1 98.69 223 VAL A N 1
ATOM 1663 C CA . VAL A 1 223 ? -10.898 -22.859 -15.93 1 98.69 223 VAL A CA 1
ATOM 1664 C C . VAL A 1 223 ? -11.617 -21.812 -16.781 1 98.69 223 VAL A C 1
ATOM 1666 O O . VAL A 1 223 ? -11.664 -21.938 -18.016 1 98.69 223 VAL A O 1
ATOM 1669 N N . ARG A 1 224 ? -12.266 -20.844 -16.141 1 98.38 224 ARG A N 1
ATOM 1670 C CA . ARG A 1 224 ? -12.812 -19.719 -16.891 1 98.38 224 ARG A CA 1
ATOM 1671 C C . ARG A 1 224 ? -11.719 -18.734 -17.266 1 98.38 224 ARG A C 1
ATOM 1673 O O . ARG A 1 224 ? -11.141 -18.062 -16.406 1 98.38 224 ARG A O 1
ATOM 1680 N N . VAL A 1 225 ? -11.445 -18.656 -18.547 1 98.5 225 VAL A N 1
ATOM 1681 C CA . VAL A 1 225 ? -10.422 -17.734 -19.031 1 98.5 225 VAL A CA 1
ATOM 1682 C C . VAL A 1 225 ? -11.078 -16.5 -19.641 1 98.5 225 VAL A C 1
ATOM 1684 O O . VAL A 1 225 ? -11.945 -16.625 -20.516 1 98.5 225 VAL A O 1
ATOM 1687 N N . VAL A 1 226 ? -10.68 -15.328 -19.172 1 98.19 226 VAL A N 1
ATOM 1688 C CA . VAL A 1 226 ? -11.25 -14.062 -19.625 1 98.19 226 VAL A CA 1
ATOM 1689 C C . VAL A 1 226 ? -10.148 -13.18 -20.219 1 98.19 226 VAL A C 1
ATOM 1691 O O . VAL A 1 226 ? -9.141 -12.914 -19.562 1 98.19 226 VAL A O 1
ATOM 1694 N N . THR A 1 227 ? -10.312 -12.766 -21.438 1 98.5 227 THR A N 1
ATOM 1695 C CA . THR A 1 227 ? -9.445 -11.734 -22 1 98.5 227 THR A CA 1
ATOM 1696 C C . THR A 1 227 ? -9.945 -10.344 -21.625 1 98.5 227 THR A C 1
ATOM 1698 O O . THR A 1 227 ? -11.078 -9.984 -21.922 1 98.5 227 THR A O 1
ATOM 1701 N N . VAL A 1 228 ? -9.156 -9.594 -20.953 1 98.62 228 VAL A N 1
ATOM 1702 C CA . VAL A 1 228 ? -9.562 -8.297 -20.422 1 98.62 228 VAL A CA 1
ATOM 1703 C C . VAL A 1 228 ? -9.195 -7.203 -21.422 1 98.62 228 VAL A C 1
ATOM 1705 O O . VAL A 1 228 ? -8.016 -6.977 -21.703 1 98.62 228 VAL A O 1
ATOM 1708 N N . PRO A 1 229 ? -10.18 -6.5 -21.953 1 98.25 229 PRO A N 1
ATOM 1709 C CA . PRO A 1 229 ? -9.906 -5.484 -22.969 1 98.25 229 PRO A CA 1
ATOM 1710 C C . PRO A 1 229 ? -9.055 -4.328 -22.438 1 98.25 229 PRO A C 1
ATOM 1712 O O . PRO A 1 229 ? -9.219 -3.916 -21.297 1 98.25 229 PRO A O 1
ATOM 1715 N N . CYS A 1 230 ? -8.148 -3.807 -23.281 1 97.44 230 CYS A N 1
ATOM 1716 C CA . CYS A 1 230 ? -7.363 -2.6 -23.047 1 97.44 230 CYS A CA 1
ATOM 1717 C C . CYS A 1 230 ? -6.469 -2.756 -21.828 1 97.44 230 CYS A C 1
ATOM 1719 O O . CYS A 1 230 ? -6.195 -1.782 -21.125 1 97.44 230 CYS A O 1
ATOM 1721 N N . ALA A 1 231 ? -6.152 -4.016 -21.562 1 98.31 231 ALA A N 1
ATOM 1722 C CA . ALA A 1 231 ? -5.301 -4.258 -20.391 1 98.31 231 ALA A CA 1
ATOM 1723 C C . ALA A 1 231 ? -4.055 -5.043 -20.781 1 98.31 231 ALA A C 1
ATOM 1725 O O . ALA A 1 231 ? -4.09 -5.863 -21.703 1 98.31 231 ALA A O 1
ATOM 1726 N N . GLY A 1 232 ? -2.975 -4.684 -20.156 1 97.31 232 GLY A N 1
ATOM 1727 C CA . GLY A 1 232 ? -1.767 -5.492 -20.203 1 97.31 232 GLY A CA 1
ATOM 1728 C C . GLY A 1 232 ? -1.553 -6.305 -18.938 1 97.31 232 GLY A C 1
ATOM 1729 O O . GLY A 1 232 ? -2.502 -6.867 -18.375 1 97.31 232 GLY A O 1
ATOM 1730 N N . HIS A 1 233 ? -0.278 -6.398 -18.531 1 96.38 233 HIS A N 1
ATOM 1731 C CA . HIS A 1 233 ? 0.121 -7.273 -17.438 1 96.38 233 HIS A CA 1
ATOM 1732 C C . HIS A 1 233 ? -0.506 -6.828 -16.125 1 96.38 233 HIS A C 1
ATOM 1734 O O . HIS A 1 233 ? -0.743 -7.648 -15.227 1 96.38 233 HIS A O 1
ATOM 1740 N N . ASN A 1 234 ? -0.741 -5.52 -15.961 1 97.69 234 ASN A N 1
ATOM 1741 C CA . ASN A 1 234 ? -1.294 -4.988 -14.719 1 97.69 234 ASN A CA 1
ATOM 1742 C C . ASN A 1 234 ? -2.775 -4.652 -14.867 1 97.69 234 ASN A C 1
ATOM 1744 O O . ASN A 1 234 ? -3.17 -3.494 -14.742 1 97.69 234 ASN A O 1
ATOM 1748 N N . ILE A 1 235 ? -3.553 -5.629 -14.938 1 98.38 235 ILE A N 1
ATOM 1749 C CA . ILE A 1 235 ? -4.973 -5.547 -15.258 1 98.38 235 ILE A CA 1
ATOM 1750 C C . ILE A 1 235 ? -5.688 -4.676 -14.234 1 98.38 235 ILE A C 1
ATOM 1752 O O . ILE A 1 235 ? -6.574 -3.893 -14.586 1 98.38 235 ILE A O 1
ATOM 1756 N N . MET A 1 236 ? -5.352 -4.75 -12.906 1 98.12 236 MET A N 1
ATOM 1757 C CA . MET A 1 236 ? -6.031 -4.02 -11.836 1 98.12 236 MET A CA 1
ATOM 1758 C C . MET A 1 236 ? -5.875 -2.514 -12.023 1 98.12 236 MET A C 1
ATOM 1760 O O . MET A 1 236 ? -6.648 -1.731 -11.469 1 98.12 236 MET A O 1
ATOM 1764 N N . PHE A 1 237 ? -4.84 -2.096 -12.773 1 97.56 237 PHE A N 1
ATOM 1765 C CA . PHE A 1 237 ? -4.641 -0.682 -13.07 1 97.56 237 PHE A CA 1
ATOM 1766 C C . PHE A 1 237 ? -5.234 -0.323 -14.422 1 97.56 237 PHE A C 1
ATOM 1768 O O . PHE A 1 237 ? -5.844 0.737 -14.586 1 97.56 237 PHE A O 1
ATOM 1775 N N . ASP A 1 238 ? -5.059 -1.214 -15.406 1 97.75 238 ASP A N 1
ATOM 1776 C CA . ASP A 1 238 ? -5.422 -0.92 -16.781 1 97.75 238 ASP A CA 1
ATOM 1777 C C . ASP A 1 238 ? -6.934 -0.974 -16.984 1 97.75 238 ASP A C 1
ATOM 1779 O O . ASP A 1 238 ? -7.492 -0.212 -17.781 1 97.75 238 ASP A O 1
ATOM 1783 N N . ASN A 1 239 ? -7.57 -1.89 -16.359 1 97.94 239 ASN A N 1
ATOM 1784 C CA . ASN A 1 239 ? -9.016 -2.076 -16.438 1 97.94 239 ASN A CA 1
ATOM 1785 C C . ASN A 1 239 ? -9.602 -2.555 -15.117 1 97.94 239 ASN A C 1
ATOM 1787 O O . ASN A 1 239 ? -10.102 -3.68 -15.023 1 97.94 239 ASN A O 1
ATOM 1791 N N . PRO A 1 240 ? -9.609 -1.639 -14.133 1 97.62 240 PRO A N 1
ATOM 1792 C CA . PRO A 1 240 ? -10.039 -2.023 -12.781 1 97.62 240 PRO A CA 1
ATOM 1793 C C . PRO A 1 240 ? -11.5 -2.471 -12.734 1 97.62 240 PRO A C 1
ATOM 1795 O O . PRO A 1 240 ? -11.867 -3.283 -11.883 1 97.62 240 PRO A O 1
ATOM 1798 N N . GLY A 1 241 ? -12.344 -2 -13.625 1 96.94 241 GLY A N 1
ATOM 1799 C CA . GLY A 1 241 ? -13.734 -2.418 -13.648 1 96.94 241 GLY A CA 1
ATOM 1800 C C . GLY A 1 241 ? -13.914 -3.898 -13.93 1 96.94 241 GLY A C 1
ATOM 1801 O O . GLY A 1 241 ? -14.617 -4.598 -13.195 1 96.94 241 GLY A O 1
ATOM 1802 N N . VAL A 1 242 ? -13.266 -4.398 -15 1 97.44 242 VAL A N 1
ATOM 1803 C CA . VAL A 1 242 ? -13.352 -5.809 -15.359 1 97.44 242 VAL A CA 1
ATOM 1804 C C . VAL A 1 242 ? -12.695 -6.66 -14.273 1 97.44 242 VAL A C 1
ATOM 1806 O O . VAL A 1 242 ? -13.203 -7.73 -13.922 1 97.44 242 VAL A O 1
ATOM 1809 N N . PHE A 1 243 ? -11.617 -6.191 -13.758 1 98.5 243 PHE A N 1
ATOM 1810 C CA . PHE A 1 243 ? -10.938 -6.906 -12.68 1 98.5 243 PHE A CA 1
ATOM 1811 C C . PHE A 1 243 ? -11.859 -7.051 -11.469 1 98.5 243 PHE A C 1
ATOM 1813 O O . PHE A 1 243 ? -12 -8.148 -10.922 1 98.5 243 PHE A O 1
ATOM 1820 N N . ALA A 1 244 ? -12.461 -5.957 -11.055 1 97.88 244 ALA A N 1
ATOM 1821 C CA . ALA A 1 244 ? -13.359 -5.973 -9.898 1 97.88 244 ALA A CA 1
ATOM 1822 C C . ALA A 1 244 ? -14.562 -6.879 -10.148 1 97.88 244 ALA A C 1
ATOM 1824 O O . ALA A 1 244 ? -15.031 -7.555 -9.234 1 97.88 244 ALA A O 1
ATOM 1825 N N . ALA A 1 245 ? -15.07 -6.887 -11.32 1 97.75 245 ALA A N 1
ATOM 1826 C CA . ALA A 1 245 ? -16.188 -7.762 -11.656 1 97.75 245 ALA A CA 1
ATOM 1827 C C . ALA A 1 245 ? -15.805 -9.227 -11.508 1 97.75 245 ALA A C 1
ATOM 1829 O O . ALA A 1 245 ? -16.594 -10.039 -11.016 1 97.75 245 ALA A O 1
ATOM 1830 N N . ALA A 1 246 ? -14.594 -9.562 -11.945 1 97.94 246 ALA A N 1
ATOM 1831 C CA . ALA A 1 246 ? -14.102 -10.93 -11.789 1 97.94 246 ALA A CA 1
ATOM 1832 C C . ALA A 1 246 ? -13.984 -11.305 -10.32 1 97.94 246 ALA A C 1
ATOM 1834 O O . ALA A 1 246 ? -14.344 -12.414 -9.922 1 97.94 246 ALA A O 1
ATOM 1835 N N . VAL A 1 247 ? -13.469 -10.398 -9.5 1 98.25 247 VAL A N 1
ATOM 1836 C CA . VAL A 1 247 ? -13.328 -10.633 -8.062 1 98.25 247 VAL A CA 1
ATOM 1837 C C . VAL A 1 247 ? -14.703 -10.828 -7.438 1 98.25 247 VAL A C 1
ATOM 1839 O O . VAL A 1 247 ? -14.883 -11.703 -6.586 1 98.25 247 VAL A O 1
ATOM 1842 N N . ALA A 1 248 ? -15.695 -10.062 -7.871 1 97 248 ALA A N 1
ATOM 1843 C CA . ALA A 1 248 ? -17.047 -10.117 -7.32 1 97 248 ALA A CA 1
ATOM 1844 C C . ALA A 1 248 ? -17.766 -11.398 -7.73 1 97 248 ALA A C 1
ATOM 1846 O O . ALA A 1 248 ? -18.781 -11.773 -7.137 1 97 248 ALA A O 1
ATOM 1847 N N . GLY A 1 249 ? -17.219 -12.078 -8.711 1 92.19 249 GLY A N 1
ATOM 1848 C CA . GLY A 1 249 ? -17.891 -13.258 -9.227 1 92.19 249 GLY A CA 1
ATOM 1849 C C . GLY A 1 249 ? -19 -12.938 -10.211 1 92.19 249 GLY A C 1
ATOM 1850 O O . GLY A 1 249 ? -19.953 -13.711 -10.344 1 92.19 249 GLY A O 1
ATOM 1851 N N . ARG A 1 250 ? -18.969 -11.648 -10.68 1 71.25 250 ARG A N 1
ATOM 1852 C CA . ARG A 1 250 ? -20 -11.211 -11.609 1 71.25 250 ARG A CA 1
ATOM 1853 C C . ARG A 1 250 ? -19.531 -11.367 -13.055 1 71.25 250 ARG A C 1
ATOM 1855 O O . ARG A 1 250 ? -18.344 -11.203 -13.359 1 71.25 250 ARG A O 1
ATOM 1862 N N . ASP A 1 251 ? -20.25 -12.344 -13.844 1 58.78 251 ASP A N 1
ATOM 1863 C CA . ASP A 1 251 ? -20.016 -12.555 -15.266 1 58.78 251 ASP A CA 1
ATOM 1864 C C . ASP A 1 251 ? -20.422 -11.32 -16.078 1 58.78 251 ASP A C 1
ATOM 1866 O O . ASP A 1 251 ? -21.344 -10.602 -15.688 1 58.78 251 ASP A O 1
ATOM 1870 N N . MET B 1 1 ? -2.469 3.236 -11.742 1 95.69 1 MET B N 1
ATOM 1871 C CA . MET B 1 1 ? -1.519 4.086 -11.031 1 95.69 1 MET B CA 1
ATOM 1872 C C . MET B 1 1 ? -1.303 5.402 -11.773 1 95.69 1 MET B C 1
ATOM 1874 O O . MET B 1 1 ? -1.018 5.402 -12.977 1 95.69 1 MET B O 1
ATOM 1878 N N . GLN B 1 2 ? -1.539 6.496 -11.078 1 98 2 GLN B N 1
ATOM 1879 C CA . GLN B 1 2 ? -1.447 7.828 -11.664 1 98 2 GLN B CA 1
ATOM 1880 C C . GLN B 1 2 ? -0.213 8.57 -11.156 1 98 2 GLN B C 1
ATOM 1882 O O . GLN B 1 2 ? 0.384 8.18 -10.156 1 98 2 GLN B O 1
ATOM 1887 N N . GLN B 1 3 ? 0.184 9.5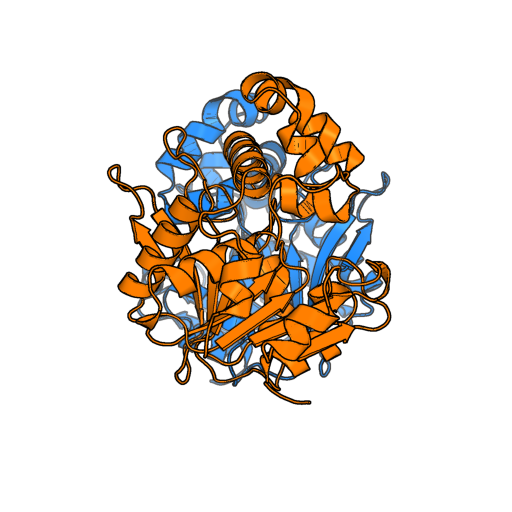7 -11.93 1 98.56 3 GLN B N 1
ATOM 1888 C CA . GLN B 1 3 ? 1.363 10.328 -11.523 1 98.56 3 GLN B CA 1
ATOM 1889 C C . GLN B 1 3 ? 1.284 11.773 -12.023 1 98.56 3 GLN B C 1
ATOM 1891 O O . GLN B 1 3 ? 0.559 12.07 -12.977 1 98.56 3 GLN B O 1
ATOM 1896 N N . ALA B 1 4 ? 1.968 12.68 -11.375 1 98.75 4 ALA B N 1
ATOM 1897 C CA . ALA B 1 4 ? 2.141 14.078 -11.75 1 98.75 4 ALA B CA 1
ATOM 1898 C C . ALA B 1 4 ? 3.566 14.547 -11.477 1 98.75 4 ALA B C 1
ATOM 1900 O O . ALA B 1 4 ? 4.164 14.18 -10.461 1 98.75 4 ALA B O 1
ATOM 1901 N N . ALA B 1 5 ? 4.074 15.328 -12.375 1 98.56 5 ALA B N 1
ATOM 1902 C CA . ALA B 1 5 ? 5.363 15.961 -12.102 1 98.56 5 ALA B CA 1
ATOM 1903 C C . ALA B 1 5 ? 5.242 17 -10.984 1 98.56 5 ALA B C 1
ATOM 1905 O O . ALA B 1 5 ? 4.277 17.766 -10.953 1 98.56 5 ALA B O 1
ATOM 1906 N N . PHE B 1 6 ? 6.195 16.969 -10.055 1 97.69 6 PHE B N 1
ATOM 1907 C CA . PHE B 1 6 ? 6.047 17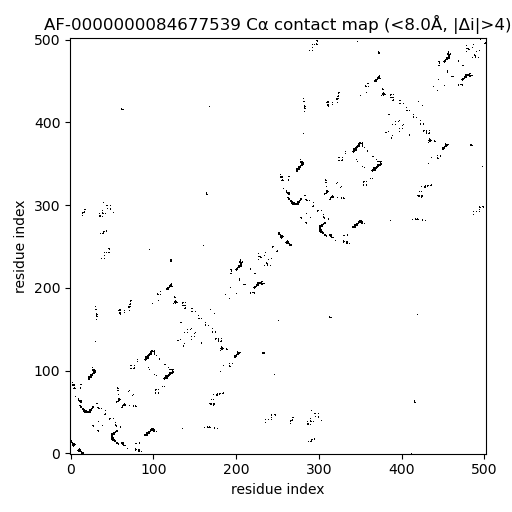.906 -8.945 1 97.69 6 PHE B CA 1
ATOM 1908 C C . PHE B 1 6 ? 7.262 18.812 -8.844 1 97.69 6 PHE B C 1
ATOM 1910 O O . PHE B 1 6 ? 7.289 19.734 -8.016 1 97.69 6 PHE B O 1
ATOM 1917 N N . ASP B 1 7 ? 8.258 18.594 -9.633 1 94.12 7 ASP B N 1
ATOM 1918 C CA . ASP B 1 7 ? 9.414 19.484 -9.633 1 94.12 7 ASP B CA 1
ATOM 1919 C C . ASP B 1 7 ? 9.883 19.781 -11.055 1 94.12 7 ASP B C 1
ATOM 1921 O O . ASP B 1 7 ? 9.297 19.297 -12.023 1 94.12 7 ASP B O 1
ATOM 1925 N N . SER B 1 8 ? 10.867 20.625 -11.164 1 92.56 8 SER B N 1
ATOM 1926 C CA . SER B 1 8 ? 11.297 21.125 -12.461 1 92.56 8 SER B CA 1
ATOM 1927 C C . SER B 1 8 ? 12 20.031 -13.266 1 92.56 8 SER B C 1
ATOM 1929 O O . SER B 1 8 ? 12.125 20.141 -14.492 1 92.56 8 SER B O 1
ATOM 1931 N N . LYS B 1 9 ? 12.406 19.016 -12.648 1 94.94 9 LYS B N 1
ATOM 1932 C CA . LYS B 1 9 ? 13.141 17.969 -13.336 1 94.94 9 LYS B CA 1
ATOM 1933 C C . LYS B 1 9 ? 12.203 16.844 -13.773 1 94.94 9 LYS B C 1
ATOM 1935 O O . LYS B 1 9 ? 12.648 15.852 -14.367 1 94.94 9 LYS B O 1
ATOM 1940 N N . GLY B 1 10 ? 11 16.922 -13.406 1 96.5 10 GLY B N 1
ATOM 1941 C CA . GLY B 1 10 ? 10.008 15.977 -13.898 1 96.5 10 GLY B CA 1
ATOM 1942 C C . GLY B 1 10 ? 9.812 14.789 -12.977 1 96.5 10 GLY B C 1
ATOM 1943 O O . GLY B 1 10 ? 9.227 13.781 -13.367 1 96.5 10 GLY B O 1
ATOM 1944 N N . SER B 1 11 ? 10.352 14.859 -11.742 1 98 11 SER B N 1
ATOM 1945 C CA . SER B 1 11 ? 10.062 13.805 -10.781 1 98 11 SER B CA 1
ATOM 1946 C C . SER B 1 11 ? 8.555 13.664 -10.547 1 98 11 SER B C 1
ATOM 1948 O O . SER B 1 11 ? 7.832 14.656 -10.539 1 98 11 SER B O 1
ATOM 1950 N N . ALA B 1 12 ? 8.148 12.414 -10.328 1 98.69 12 ALA B N 1
ATOM 1951 C CA . ALA B 1 12 ? 6.711 12.164 -10.281 1 98.69 12 ALA B CA 1
ATOM 1952 C C . ALA B 1 12 ? 6.258 11.828 -8.859 1 98.69 12 ALA B C 1
ATOM 1954 O O . ALA B 1 12 ? 6.914 11.055 -8.156 1 98.69 12 ALA B O 1
ATOM 1955 N N . ILE B 1 13 ? 5.203 12.5 -8.438 1 98.88 13 ILE B N 1
ATOM 1956 C CA . ILE B 1 13 ? 4.391 12.023 -7.324 1 98.88 13 ILE B CA 1
ATOM 1957 C C . ILE B 1 13 ? 3.309 11.078 -7.848 1 98.88 13 ILE B C 1
ATOM 1959 O O . ILE B 1 13 ? 2.715 11.328 -8.898 1 98.88 13 ILE B O 1
ATOM 1963 N N . ARG B 1 14 ? 3.072 9.961 -7.082 1 98.88 14 ARG B N 1
ATOM 1964 C CA . ARG B 1 14 ? 2.189 8.93 -7.609 1 98.88 14 ARG B CA 1
ATOM 1965 C C . ARG B 1 14 ? 1.1 8.578 -6.602 1 98.88 14 ARG B C 1
ATOM 1967 O O . ARG B 1 14 ? 1.263 8.797 -5.398 1 98.88 14 ARG B O 1
ATOM 1974 N N . TRP B 1 15 ? -0.06 8.078 -7.137 1 98.81 15 TRP B N 1
ATOM 1975 C CA . TRP B 1 15 ? -1.18 7.605 -6.324 1 98.81 15 TRP B CA 1
ATOM 1976 C C . TRP B 1 15 ? -1.982 6.547 -7.074 1 98.81 15 TRP B C 1
ATOM 1978 O O . TRP B 1 15 ? -1.842 6.395 -8.289 1 98.81 15 TRP B O 1
ATOM 1988 N N . THR B 1 16 ? -2.648 5.734 -6.293 1 98.38 16 THR B N 1
ATOM 1989 C CA . THR B 1 16 ? -3.715 4.895 -6.836 1 98.38 16 THR B CA 1
ATOM 1990 C C . THR B 1 16 ? -5.082 5.422 -6.41 1 98.38 16 THR B C 1
ATOM 1992 O O . THR B 1 16 ? -5.199 6.113 -5.395 1 98.38 16 THR B O 1
ATOM 1995 N N . GLU B 1 17 ? -6.078 5.148 -7.234 1 97.5 17 GLU B N 1
ATOM 1996 C CA . GLU B 1 17 ? -7.355 5.797 -6.938 1 97.5 17 GLU B CA 1
ATOM 1997 C C . GLU B 1 17 ? -8.531 4.895 -7.309 1 97.5 17 GLU B C 1
ATOM 1999 O O . GLU B 1 17 ? -8.469 4.156 -8.297 1 97.5 17 GLU B O 1
ATOM 2004 N N . VAL B 1 18 ? -9.523 4.902 -6.473 1 96.25 18 VAL B N 1
ATOM 2005 C CA . VAL B 1 18 ? -10.82 4.289 -6.75 1 96.25 18 VAL B CA 1
ATOM 2006 C C . VAL B 1 18 ? -11.812 5.363 -7.199 1 96.25 18 VAL B C 1
ATOM 2008 O O . VAL B 1 18 ? -11.961 6.395 -6.539 1 96.25 18 VAL B O 1
ATOM 2011 N N . PRO B 1 19 ? -12.438 5.133 -8.328 1 95.88 19 PRO B N 1
ATOM 2012 C CA . PRO B 1 19 ? -13.445 6.102 -8.758 1 95.88 19 PRO B CA 1
ATOM 2013 C C . PRO B 1 19 ? -14.664 6.129 -7.836 1 95.88 19 PRO B C 1
ATOM 2015 O O . PRO B 1 19 ? -14.945 5.145 -7.145 1 95.88 19 PRO B O 1
ATOM 2018 N N . GLY B 1 20 ? -15.352 7.207 -7.82 1 97.31 20 GLY B N 1
ATOM 2019 C CA . GLY B 1 20 ? -16.562 7.383 -7.023 1 97.31 20 GLY B CA 1
ATOM 2020 C C . GLY B 1 20 ? -17.078 8.805 -7.043 1 97.31 20 GLY B C 1
ATOM 2021 O O . GLY B 1 20 ? -16.703 9.602 -7.914 1 97.31 20 GLY B O 1
ATOM 2022 N N . ASP B 1 21 ? -17.922 9.047 -6.082 1 97.38 21 ASP B N 1
ATOM 2023 C CA . ASP B 1 21 ? -18.547 10.359 -6.004 1 97.38 21 ASP B CA 1
ATOM 2024 C C . ASP B 1 21 ? -17.578 11.398 -5.445 1 97.38 21 ASP B C 1
ATOM 2026 O O . ASP B 1 21 ? -16.688 11.07 -4.668 1 97.38 21 ASP B O 1
ATOM 2030 N N . GLU B 1 22 ? -17.781 12.625 -5.855 1 96.44 22 GLU B N 1
ATOM 2031 C CA . GLU B 1 22 ? -17.125 13.773 -5.238 1 96.44 22 GLU B CA 1
ATOM 2032 C C . GLU B 1 22 ? -17.859 14.219 -3.98 1 96.44 22 GLU B C 1
ATOM 2034 O O . GLU B 1 22 ? -19.062 13.938 -3.822 1 96.44 22 GLU B O 1
ATOM 2039 N N . LEU B 1 23 ? -17.188 14.859 -3.141 1 96.56 23 LEU B N 1
ATOM 2040 C CA . LEU B 1 23 ? -15.797 15.305 -3.111 1 96.56 23 LEU B CA 1
ATOM 2041 C C . LEU B 1 23 ? -14.859 14.141 -2.811 1 96.56 23 LEU B C 1
ATOM 2043 O O . LEU B 1 23 ? -15.172 13.281 -1.977 1 96.56 23 LEU B O 1
ATOM 2047 N N . ALA B 1 24 ? -13.672 14.141 -3.387 1 98.38 24 ALA B N 1
ATOM 2048 C CA . ALA B 1 24 ? -12.703 13.055 -3.24 1 98.38 24 ALA B CA 1
ATOM 2049 C C . ALA B 1 24 ? -12.133 13.016 -1.826 1 98.38 24 ALA B C 1
ATOM 2051 O O . ALA B 1 24 ? -12.039 14.047 -1.16 1 98.38 24 ALA B O 1
ATOM 2052 N N . ARG B 1 25 ? -11.828 11.836 -1.378 1 98.69 25 ARG B N 1
ATOM 2053 C CA . ARG B 1 25 ? -10.992 11.633 -0.2 1 98.69 25 ARG B CA 1
ATOM 2054 C C . ARG B 1 25 ? -9.531 11.406 -0.596 1 98.69 25 ARG B C 1
ATOM 2056 O O . ARG B 1 25 ? -9.242 10.594 -1.476 1 98.69 25 ARG B O 1
ATOM 2063 N N . VAL B 1 26 ? -8.664 12.125 -0.008 1 98.94 26 VAL B N 1
ATOM 2064 C CA . VAL B 1 26 ? -7.23 11.984 -0.262 1 98.94 26 VAL B CA 1
ATOM 2065 C C . VAL B 1 26 ? -6.523 11.523 1.008 1 98.94 26 VAL B C 1
ATOM 2067 O O . VAL B 1 26 ? -6.59 12.188 2.043 1 98.94 26 VAL B O 1
ATOM 2070 N N . TYR B 1 27 ? -5.887 10.398 0.939 1 98.94 27 TYR B N 1
ATOM 2071 C CA . TYR B 1 27 ? -5.188 9.812 2.078 1 98.94 27 TYR B CA 1
ATOM 2072 C C . TYR B 1 27 ? -3.703 10.148 2.043 1 98.94 27 TYR B C 1
ATOM 2074 O O . TYR B 1 27 ? -3.004 9.805 1.089 1 98.94 27 TYR B O 1
ATOM 2082 N N . LEU B 1 28 ? -3.244 10.805 3.086 1 98.94 28 LEU B N 1
ATOM 2083 C CA . LEU B 1 28 ? -1.844 11.195 3.205 1 98.94 28 LEU B CA 1
ATOM 2084 C C . LEU B 1 28 ? -1.19 10.508 4.402 1 98.94 28 LEU B C 1
ATOM 2086 O O . LEU B 1 28 ? -1.726 10.555 5.512 1 98.94 28 LEU B O 1
ATOM 2090 N N . HIS B 1 29 ? -0.038 9.93 4.164 1 98.81 29 HIS B N 1
ATOM 2091 C CA . HIS B 1 29 ? 0.664 9.156 5.18 1 98.81 29 HIS B CA 1
ATOM 2092 C C . HIS B 1 29 ? 1.665 10.016 5.941 1 98.81 29 HIS B C 1
ATOM 2094 O O . HIS B 1 29 ? 1.995 11.125 5.504 1 98.81 29 HIS B O 1
ATOM 2100 N N . GLY B 1 30 ? 2.127 9.508 7.086 1 98.38 30 GLY B N 1
ATOM 2101 C CA . GLY B 1 30 ? 3.145 10.164 7.887 1 98.38 30 GLY B CA 1
ATOM 2102 C C . GLY B 1 30 ? 4.559 9.867 7.422 1 98.38 30 GLY B C 1
ATOM 2103 O O . GLY B 1 30 ? 4.758 9.328 6.332 1 98.38 30 GLY B O 1
ATOM 2104 N N . LEU B 1 31 ? 5.551 10.273 8.258 1 98.31 31 LEU B N 1
ATOM 2105 C CA . LEU B 1 31 ? 6.965 10.055 7.973 1 98.31 31 LEU B CA 1
ATOM 2106 C C . LEU B 1 31 ? 7.285 8.562 7.926 1 98.31 31 LEU B C 1
ATOM 2108 O O . LEU B 1 31 ? 6.906 7.812 8.828 1 98.31 31 LEU B O 1
ATOM 2112 N N . GLY B 1 32 ? 8.031 8.164 6.859 1 97.94 32 GLY B N 1
ATOM 2113 C CA . GLY B 1 32 ? 8.43 6.773 6.77 1 97.94 32 GLY B CA 1
ATOM 2114 C C . GLY B 1 32 ? 7.262 5.82 6.625 1 97.94 32 GLY B C 1
ATOM 2115 O O . GLY B 1 32 ? 7.156 4.84 7.367 1 97.94 32 GLY B O 1
ATOM 2116 N N . SER B 1 33 ? 6.355 6.109 5.746 1 97.31 33 SER B N 1
ATOM 2117 C CA . SER B 1 33 ? 5.137 5.328 5.562 1 97.31 33 SER B CA 1
ATOM 2118 C C . SER B 1 33 ? 4.719 5.285 4.098 1 97.31 33 SER B C 1
ATOM 2120 O O . SER B 1 33 ? 5.422 5.812 3.23 1 97.31 33 SER B O 1
ATOM 2122 N N . VAL B 1 34 ? 3.703 4.551 3.789 1 98.12 34 VAL B N 1
ATOM 2123 C CA . VAL B 1 34 ? 3.068 4.41 2.482 1 98.12 34 VAL B CA 1
ATOM 2124 C C . VAL B 1 34 ? 1.553 4.539 2.627 1 98.12 34 VAL B C 1
ATOM 2126 O O . VAL B 1 34 ? 0.952 3.916 3.506 1 98.12 34 VAL B O 1
ATOM 2129 N N . SER B 1 35 ? 0.973 5.285 1.769 1 98.69 35 SER B N 1
ATOM 2130 C CA . SER B 1 35 ? -0.428 5.652 1.947 1 98.69 35 SER B CA 1
ATOM 2131 C C . SER B 1 35 ? -1.327 4.418 1.937 1 98.69 35 SER B C 1
ATOM 2133 O O . SER B 1 35 ? -2.137 4.227 2.846 1 98.69 35 SER B O 1
ATOM 2135 N N . SER B 1 36 ? -1.139 3.557 0.921 1 98.5 36 SER B N 1
ATOM 2136 C CA . SER B 1 36 ? -2.033 2.414 0.768 1 98.5 36 SER B CA 1
ATOM 2137 C C . SER B 1 36 ? -1.887 1.438 1.931 1 98.5 36 SER B C 1
ATOM 2139 O O . SER B 1 36 ? -2.869 0.838 2.371 1 98.5 36 SER B O 1
ATOM 2141 N N . VAL B 1 37 ? -0.697 1.225 2.459 1 98.5 37 VAL B N 1
ATOM 2142 C CA . VAL B 1 37 ? -0.496 0.318 3.584 1 98.5 37 VAL B CA 1
ATOM 2143 C C . VAL B 1 37 ? -1.258 0.832 4.805 1 98.5 37 VAL B C 1
ATOM 2145 O O . VAL B 1 37 ? -1.905 0.056 5.512 1 98.5 37 VAL B O 1
ATOM 2148 N N . TYR B 1 38 ? -1.26 2.117 5.027 1 98.44 38 TYR B N 1
ATOM 2149 C CA . TYR B 1 38 ? -1.827 2.686 6.246 1 98.44 38 TYR B CA 1
ATOM 2150 C C . TYR B 1 38 ? -3.334 2.875 6.105 1 98.44 38 TYR B C 1
ATOM 2152 O O . TYR B 1 38 ? -4.039 3.037 7.105 1 98.44 38 TYR B O 1
ATOM 2160 N N . HIS B 1 39 ? -3.857 2.818 4.824 1 98.56 39 HIS B N 1
ATOM 2161 C CA . HIS B 1 39 ? -5.23 3.307 4.727 1 98.56 39 HIS B CA 1
ATOM 2162 C C . HIS B 1 39 ? -6.082 2.383 3.865 1 98.56 39 HIS B C 1
ATOM 2164 O O . HIS B 1 39 ? -7.301 2.553 3.787 1 98.56 39 HIS B O 1
ATOM 2170 N N . ALA B 1 40 ? -5.48 1.366 3.195 1 98.06 40 ALA B N 1
ATOM 2171 C CA . ALA B 1 40 ? -6.25 0.487 2.318 1 98.06 40 ALA B CA 1
ATOM 2172 C C . ALA B 1 40 ? -7.379 -0.2 3.08 1 98.06 40 ALA B C 1
ATOM 2174 O O . ALA B 1 40 ? -8.516 -0.245 2.609 1 98.06 40 ALA B O 1
ATOM 2175 N N . HIS B 1 41 ? -7.055 -0.71 4.297 1 97.88 41 HIS B N 1
ATOM 2176 C CA . HIS B 1 41 ? -8.039 -1.43 5.098 1 97.88 41 HIS B CA 1
ATOM 2177 C C . HIS B 1 41 ? -9.117 -0.489 5.621 1 97.88 41 HIS B C 1
ATOM 2179 O O . HIS B 1 41 ? -10.211 -0.933 5.992 1 97.88 41 HIS B O 1
ATOM 2185 N N . ILE B 1 42 ? -8.828 0.812 5.707 1 98.12 42 ILE B N 1
ATOM 2186 C CA . ILE B 1 42 ? -9.82 1.81 6.105 1 98.12 42 ILE B CA 1
ATOM 2187 C C . ILE B 1 42 ? -10.75 2.107 4.934 1 98.12 42 ILE B C 1
ATOM 2189 O O . ILE B 1 42 ? -11.969 2.002 5.062 1 98.12 42 ILE B O 1
ATOM 2193 N N . ALA B 1 43 ? -10.188 2.404 3.758 1 97.5 43 ALA B N 1
ATOM 2194 C CA . ALA B 1 43 ? -10.938 2.832 2.584 1 97.5 43 ALA B CA 1
ATOM 2195 C C . ALA B 1 43 ? -11.844 1.713 2.074 1 97.5 43 ALA B C 1
ATOM 2197 O O . ALA B 1 43 ? -12.836 1.972 1.393 1 97.5 43 ALA B O 1
ATOM 2198 N N . ALA B 1 44 ? -11.539 0.464 2.414 1 97.25 44 ALA B N 1
ATOM 2199 C CA . ALA B 1 44 ? -12.281 -0.692 1.921 1 97.25 44 ALA B CA 1
ATOM 2200 C C . ALA B 1 44 ? -13.492 -0.99 2.809 1 97.25 44 ALA B C 1
ATOM 2202 O O . ALA B 1 44 ? -14.25 -1.924 2.543 1 97.25 44 ALA B O 1
ATOM 2203 N N . ARG B 1 45 ? -13.672 -0.225 3.865 1 97.44 45 ARG B N 1
ATOM 2204 C CA . ARG B 1 45 ? -14.812 -0.436 4.75 1 97.44 45 ARG B CA 1
ATOM 2205 C C . ARG B 1 45 ? -16.109 -0.018 4.078 1 97.44 45 ARG B C 1
ATOM 2207 O O . ARG B 1 45 ? -16.156 0.987 3.363 1 97.44 45 ARG B O 1
ATOM 2214 N N . PRO B 1 46 ? -17.172 -0.743 4.414 1 96.06 46 PRO B N 1
ATOM 2215 C CA . PRO B 1 46 ? -18.453 -0.477 3.748 1 96.06 46 PRO B CA 1
ATOM 2216 C C . PRO B 1 46 ? -18.953 0.945 3.982 1 96.06 46 PRO B C 1
ATOM 2218 O O . PRO B 1 46 ? -19.531 1.557 3.08 1 96.06 46 PRO B O 1
ATOM 2221 N N . GLU B 1 47 ? -18.672 1.474 5.141 1 95.94 47 GLU B N 1
ATOM 2222 C CA . GLU B 1 47 ? -19.234 2.781 5.48 1 95.94 47 GLU B CA 1
ATOM 2223 C C . GLU B 1 47 ? -18.5 3.9 4.746 1 95.94 47 GLU B C 1
ATOM 2225 O O . GLU B 1 47 ? -18.953 5.047 4.734 1 95.94 47 GLU B O 1
ATOM 2230 N N . LEU B 1 48 ? -17.406 3.604 4.074 1 96.81 48 LEU B N 1
ATOM 2231 C CA . LEU B 1 48 ? -16.641 4.613 3.357 1 96.81 48 LEU B CA 1
ATOM 2232 C C . LEU B 1 48 ? -16.688 4.371 1.854 1 96.81 48 LEU B C 1
ATOM 2234 O O . LEU B 1 48 ? -16.062 5.098 1.082 1 96.81 48 LEU B O 1
ATOM 2238 N N . ALA B 1 49 ? -17.438 3.387 1.409 1 94 49 ALA B N 1
ATOM 2239 C CA . ALA B 1 49 ? -17.5 3.006 0.001 1 94 49 ALA B CA 1
ATOM 2240 C C . ALA B 1 49 ? -18.219 4.066 -0.826 1 94 49 ALA B C 1
ATOM 2242 O O . ALA B 1 49 ? -19.125 4.742 -0.328 1 94 49 ALA B O 1
ATOM 2243 N N . GLY B 1 50 ? -17.734 4.242 -2.047 1 95.56 50 GLY B N 1
ATOM 2244 C CA . GLY B 1 50 ? -18.516 5.016 -3.004 1 95.56 50 GLY B CA 1
ATOM 2245 C C . GLY B 1 50 ? -17.938 6.395 -3.268 1 95.56 50 GLY B C 1
ATOM 2246 O O . GLY B 1 50 ? -18.344 7.066 -4.219 1 95.56 50 GLY B O 1
ATOM 2247 N N . ARG B 1 51 ? -17.078 6.852 -2.525 1 96.62 51 ARG B N 1
ATOM 2248 C CA . ARG B 1 51 ? -16.422 8.133 -2.762 1 96.62 51 ARG B CA 1
ATOM 2249 C C . ARG B 1 51 ? -15.109 7.941 -3.504 1 96.62 51 ARG B C 1
ATOM 2251 O O . ARG B 1 51 ? -14.375 6.984 -3.246 1 96.62 51 ARG B O 1
ATOM 2258 N N . ARG B 1 52 ? -14.906 8.859 -4.426 1 98.12 52 ARG B N 1
ATOM 2259 C CA . ARG B 1 52 ? -13.586 8.859 -5.055 1 98.12 52 ARG B CA 1
ATOM 2260 C C . ARG B 1 52 ? -12.484 8.977 -4.012 1 98.12 52 ARG B C 1
ATOM 2262 O O . ARG B 1 52 ? -12.562 9.805 -3.102 1 98.12 52 ARG B O 1
ATOM 2269 N N . SER B 1 53 ? -11.453 8.07 -4.023 1 98.5 53 SER B N 1
ATOM 2270 C CA . SER B 1 53 ? -10.383 8.023 -3.029 1 98.5 53 SER B CA 1
ATOM 2271 C C . SER B 1 53 ? -9.016 7.938 -3.695 1 98.5 53 SER B C 1
ATOM 2273 O O . SER B 1 53 ? -8.82 7.141 -4.617 1 98.5 53 SER B O 1
ATOM 2275 N N . LEU B 1 54 ? -8.109 8.781 -3.307 1 98.88 54 LEU B N 1
ATOM 2276 C CA . LEU B 1 54 ? -6.73 8.781 -3.779 1 98.88 54 LEU B CA 1
ATOM 2277 C C . LEU B 1 54 ? -5.773 8.383 -2.662 1 98.88 54 LEU B C 1
ATOM 2279 O O . LEU B 1 54 ? -5.801 8.969 -1.576 1 98.88 54 LEU B O 1
ATOM 2283 N N . PHE B 1 55 ? -4.992 7.363 -2.869 1 98.88 55 PHE B N 1
ATOM 2284 C CA . PHE B 1 55 ? -3.887 7 -1.989 1 98.88 55 PHE B CA 1
ATOM 2285 C C . PHE B 1 55 ? -2.58 7.605 -2.49 1 98.88 55 PHE B C 1
ATOM 2287 O O . PHE B 1 55 ? -1.915 7.027 -3.354 1 98.88 55 PHE B O 1
ATOM 2294 N N . VAL B 1 56 ? -2.139 8.703 -1.906 1 98.94 56 VAL B N 1
ATOM 2295 C CA . VAL B 1 56 ? -1.007 9.469 -2.426 1 98.94 56 VAL B CA 1
ATOM 2296 C C . VAL B 1 56 ? 0.242 9.164 -1.602 1 98.94 56 VAL B C 1
ATOM 2298 O O . VAL B 1 56 ? 0.219 9.25 -0.372 1 98.94 56 VAL B O 1
ATOM 2301 N N . ASP B 1 57 ? 1.269 8.789 -2.252 1 98.94 57 ASP B N 1
ATOM 2302 C CA . ASP B 1 57 ? 2.559 8.695 -1.577 1 98.94 57 ASP B CA 1
ATOM 2303 C C . ASP B 1 57 ? 3.361 9.984 -1.747 1 98.94 57 ASP B C 1
ATOM 2305 O O . ASP B 1 57 ? 3.545 10.461 -2.867 1 98.94 57 ASP B O 1
ATOM 2309 N N . LEU B 1 58 ? 3.801 10.539 -0.65 1 98.94 58 LEU B N 1
ATOM 2310 C CA . LEU B 1 58 ? 4.586 11.766 -0.687 1 98.94 58 LEU B CA 1
ATOM 2311 C C . LEU B 1 58 ? 5.922 11.539 -1.385 1 98.94 58 LEU B C 1
ATOM 2313 O O . LEU B 1 58 ? 6.422 10.406 -1.426 1 98.94 58 LEU B O 1
ATOM 2317 N N . PRO B 1 59 ? 6.52 12.625 -1.93 1 98.88 59 PRO B N 1
ATOM 2318 C CA . PRO B 1 59 ? 7.859 12.492 -2.506 1 98.88 59 PRO B CA 1
ATOM 2319 C C . PRO B 1 59 ? 8.836 11.781 -1.568 1 98.88 59 PRO B C 1
ATOM 2321 O O . PRO B 1 59 ? 8.828 12.031 -0.36 1 98.88 59 PRO B O 1
ATOM 2324 N N . GLY B 1 60 ? 9.625 10.859 -2.17 1 98.81 60 GLY B N 1
ATOM 2325 C CA . GLY B 1 60 ? 10.633 10.164 -1.379 1 98.81 60 GLY B CA 1
ATOM 2326 C C . GLY B 1 60 ? 10.086 8.945 -0.666 1 98.81 60 GLY B C 1
ATOM 2327 O O . GLY B 1 60 ? 10.836 8.18 -0.058 1 98.81 60 GLY B O 1
ATOM 2328 N N . HIS B 1 61 ? 8.781 8.703 -0.739 1 98.81 61 HIS B N 1
ATOM 2329 C CA . HIS B 1 61 ? 8.125 7.605 -0.04 1 98.81 61 HIS B CA 1
ATOM 2330 C C . HIS B 1 61 ? 7.352 6.719 -1.012 1 98.81 61 HIS B C 1
ATOM 2332 O O . HIS B 1 61 ? 6.832 7.199 -2.021 1 98.81 61 HIS B O 1
ATOM 2338 N N . GLY B 1 62 ? 7.277 5.387 -0.677 1 98.75 62 GLY B N 1
ATOM 2339 C CA . GLY B 1 62 ? 6.438 4.453 -1.409 1 98.75 62 GLY B CA 1
ATOM 2340 C C . GLY B 1 62 ? 6.703 4.457 -2.902 1 98.75 62 GLY B C 1
ATOM 2341 O O . GLY B 1 62 ? 7.84 4.258 -3.338 1 98.75 62 GLY B O 1
ATOM 2342 N N . ILE B 1 63 ? 5.672 4.844 -3.678 1 98.88 63 ILE B N 1
ATOM 2343 C CA . ILE B 1 63 ? 5.754 4.66 -5.121 1 98.88 63 ILE B CA 1
ATOM 2344 C C . ILE B 1 63 ? 6.094 5.988 -5.793 1 98.88 63 ILE B C 1
ATOM 2346 O O . ILE B 1 63 ? 6.215 6.059 -7.02 1 98.88 63 ILE B O 1
ATOM 2350 N N . SER B 1 64 ? 6.277 7.059 -5.07 1 98.88 64 SER B N 1
ATOM 2351 C CA . SER B 1 64 ? 6.668 8.344 -5.637 1 98.88 64 SER B CA 1
ATOM 2352 C C . SER B 1 64 ? 8.18 8.43 -5.832 1 98.88 64 SER B C 1
ATOM 2354 O O . SER B 1 64 ? 8.938 7.711 -5.176 1 98.88 64 SER B O 1
ATOM 2356 N N . ASP B 1 65 ? 8.586 9.289 -6.742 1 98.56 65 ASP B N 1
ATOM 2357 C CA . ASP B 1 65 ? 10.016 9.438 -7.012 1 98.56 65 ASP B CA 1
ATOM 2358 C C . ASP B 1 65 ? 10.734 10.047 -5.812 1 98.56 65 ASP B C 1
ATOM 2360 O O . ASP B 1 65 ? 10.102 10.602 -4.91 1 98.56 65 ASP B O 1
ATOM 2364 N N . ARG B 1 66 ? 11.969 9.906 -5.801 1 97.62 66 ARG B N 1
ATOM 2365 C CA . ARG B 1 66 ? 12.812 10.281 -4.668 1 97.62 66 ARG B CA 1
ATOM 2366 C C . ARG B 1 66 ? 14.031 11.078 -5.129 1 97.62 66 ARG B C 1
ATOM 2368 O O . ARG B 1 66 ? 15.172 10.633 -4.961 1 97.62 66 ARG B O 1
ATOM 2375 N N . PRO B 1 67 ? 13.766 12.219 -5.645 1 97.81 67 PRO B N 1
ATOM 2376 C CA . PRO B 1 67 ? 14.867 13.016 -6.176 1 97.81 67 PRO B CA 1
ATOM 2377 C C . PRO B 1 67 ? 15.836 13.484 -5.086 1 97.81 67 PRO B C 1
ATOM 2379 O O . PRO B 1 67 ? 15.406 13.805 -3.977 1 97.81 67 PRO B O 1
ATOM 2382 N N . THR B 1 68 ? 17.078 13.602 -5.426 1 96.25 68 THR B N 1
ATOM 2383 C CA . THR B 1 68 ? 18.125 13.984 -4.477 1 96.25 68 THR B CA 1
ATOM 2384 C C . THR B 1 68 ? 18.234 15.508 -4.391 1 96.25 68 THR B C 1
ATOM 2386 O O . THR B 1 68 ? 18.859 16.031 -3.467 1 96.25 68 THR B O 1
ATOM 2389 N N . ASP B 1 69 ? 17.641 16.219 -5.277 1 95.88 69 ASP B N 1
ATOM 2390 C CA . ASP B 1 69 ? 17.75 17.672 -5.293 1 95.88 69 ASP B CA 1
ATOM 2391 C C . ASP B 1 69 ? 16.469 18.328 -4.754 1 95.88 69 ASP B C 1
ATOM 2393 O O . ASP B 1 69 ? 16.328 19.547 -4.809 1 95.88 69 ASP B O 1
ATOM 2397 N N . PHE B 1 70 ? 15.586 17.641 -4.285 1 97.56 70 PHE B N 1
ATOM 2398 C CA . PHE B 1 70 ? 14.352 18.125 -3.664 1 97.56 70 PHE B CA 1
ATOM 2399 C C . PHE B 1 70 ? 14.555 18.344 -2.168 1 97.56 70 PHE B C 1
ATOM 2401 O O . PHE B 1 70 ? 15.258 17.562 -1.512 1 97.56 70 PHE B O 1
ATOM 2408 N N . GLY B 1 71 ? 13.977 19.375 -1.625 1 97.75 71 GLY B N 1
ATOM 2409 C CA . GLY B 1 71 ? 14.234 19.75 -0.244 1 97.75 71 GLY B CA 1
ATOM 2410 C C . GLY B 1 71 ? 13.375 18.984 0.751 1 97.75 71 GLY B C 1
ATOM 2411 O O . GLY B 1 71 ? 13.766 18.812 1.908 1 97.75 71 GLY B O 1
ATOM 2412 N N . TYR B 1 72 ? 12.195 18.578 0.382 1 98.5 72 TYR B N 1
ATOM 2413 C CA . TYR B 1 72 ? 11.266 17.781 1.174 1 98.5 72 TYR B CA 1
ATOM 2414 C C . TYR B 1 72 ? 10.742 18.578 2.363 1 98.5 72 TYR B C 1
ATOM 2416 O O . TYR B 1 72 ? 10.383 18 3.393 1 98.5 72 TYR B O 1
ATOM 2424 N N . SER B 1 73 ? 10.75 19.938 2.312 1 98.56 73 SER B N 1
ATOM 2425 C CA . SER B 1 73 ? 10.094 20.75 3.33 1 98.56 73 SER B CA 1
ATOM 2426 C C . SER B 1 73 ? 8.586 20.516 3.34 1 98.56 73 SER B C 1
ATOM 2428 O O . SER B 1 73 ? 8.039 19.906 2.416 1 98.56 73 SER B O 1
ATOM 2430 N N . LEU B 1 74 ? 7.93 20.984 4.406 1 98.81 74 LEU B N 1
ATOM 2431 C CA . LEU B 1 74 ? 6.477 20.875 4.445 1 98.81 74 LEU B CA 1
ATOM 2432 C C . LEU B 1 74 ? 5.848 21.594 3.254 1 98.81 74 LEU B C 1
ATOM 2434 O O . LEU B 1 74 ? 4.91 21.078 2.641 1 98.81 74 LEU B O 1
ATOM 2438 N N . GLU B 1 75 ? 6.379 22.75 2.898 1 98.75 75 GLU B N 1
ATOM 2439 C CA . GLU B 1 75 ? 5.863 23.531 1.774 1 98.75 75 GLU B CA 1
ATOM 2440 C C . GLU B 1 75 ? 6.074 22.797 0.454 1 98.75 75 GLU B C 1
ATOM 2442 O O . GLU B 1 75 ? 5.176 22.75 -0.388 1 98.75 75 GLU B O 1
ATOM 2447 N N . GLU B 1 76 ? 7.242 22.25 0.275 1 98.75 76 GLU B N 1
ATOM 2448 C CA . GLU B 1 76 ? 7.543 21.516 -0.958 1 98.75 76 GLU B CA 1
ATOM 2449 C C . GLU B 1 76 ? 6.676 20.266 -1.087 1 98.75 76 GLU B C 1
ATOM 2451 O O . GLU B 1 76 ? 6.203 19.953 -2.178 1 98.75 76 GLU B O 1
ATOM 2456 N N . ASN B 1 77 ? 6.512 19.562 -0.014 1 98.88 77 ASN B N 1
ATOM 2457 C CA . ASN B 1 77 ? 5.613 18.406 -0.025 1 98.88 77 ASN B CA 1
ATOM 2458 C C . ASN B 1 77 ? 4.176 18.828 -0.319 1 98.88 77 ASN B C 1
ATOM 2460 O O . ASN B 1 77 ? 3.475 18.156 -1.083 1 98.88 77 ASN B O 1
ATOM 2464 N N . ALA B 1 78 ? 3.705 19.906 0.323 1 98.94 78 ALA B N 1
ATOM 2465 C CA . ALA B 1 78 ? 2.359 20.406 0.057 1 98.94 78 ALA B CA 1
ATOM 2466 C C . ALA B 1 78 ? 2.188 20.75 -1.417 1 98.94 78 ALA B C 1
ATOM 2468 O O . ALA B 1 78 ? 1.157 20.453 -2.02 1 98.94 78 ALA B O 1
ATOM 2469 N N . ASP B 1 79 ? 3.211 21.375 -2.014 1 98.81 79 ASP B N 1
ATOM 2470 C CA . ASP B 1 79 ? 3.164 21.734 -3.43 1 98.81 79 ASP B CA 1
ATOM 2471 C C . ASP B 1 79 ? 3.109 20.484 -4.305 1 98.81 79 ASP B C 1
ATOM 2473 O O . ASP B 1 79 ? 2.441 20.469 -5.34 1 98.81 79 ASP B O 1
ATOM 2477 N N . ALA B 1 80 ? 3.852 19.484 -3.93 1 98.94 80 ALA B N 1
ATOM 2478 C CA . ALA B 1 80 ? 3.807 18.219 -4.672 1 98.94 80 ALA B CA 1
ATOM 2479 C C . ALA B 1 80 ? 2.414 17.609 -4.617 1 98.94 80 ALA B C 1
ATOM 2481 O O . ALA B 1 80 ? 1.896 17.141 -5.633 1 98.94 80 ALA B O 1
ATOM 2482 N N . VAL B 1 81 ? 1.814 17.594 -3.426 1 98.94 81 VAL B N 1
ATOM 2483 C CA . VAL B 1 81 ? 0.461 17.062 -3.295 1 98.94 81 VAL B CA 1
ATOM 2484 C C . VAL B 1 81 ? -0.501 17.891 -4.141 1 98.94 81 VAL B C 1
ATOM 2486 O O . VAL B 1 81 ? -1.389 17.344 -4.801 1 98.94 81 VAL B O 1
ATOM 2489 N N . ALA B 1 82 ? -0.324 19.203 -4.145 1 98.94 82 ALA B N 1
ATOM 2490 C CA . ALA B 1 82 ? -1.157 20.078 -4.98 1 98.94 82 ALA B CA 1
ATOM 2491 C C . ALA B 1 82 ? -1.045 19.688 -6.453 1 98.94 82 ALA B C 1
ATOM 2493 O O . ALA B 1 82 ? -2.047 19.656 -7.172 1 98.94 82 ALA B O 1
ATOM 2494 N N . ALA B 1 83 ? 0.154 19.391 -6.898 1 98.88 83 ALA B N 1
ATOM 2495 C CA . ALA B 1 83 ? 0.362 18.984 -8.281 1 98.88 83 ALA B CA 1
ATOM 2496 C C . ALA B 1 83 ? -0.423 17.703 -8.602 1 98.88 83 ALA B C 1
ATOM 2498 O O . ALA B 1 83 ? -1.012 17.594 -9.68 1 98.88 83 ALA B O 1
ATOM 2499 N N . ALA B 1 84 ? -0.413 16.797 -7.691 1 98.94 84 ALA B N 1
ATOM 2500 C CA . ALA B 1 84 ? -1.176 15.57 -7.871 1 98.94 84 ALA B CA 1
ATOM 2501 C C . ALA B 1 84 ? -2.672 15.859 -7.965 1 98.94 84 ALA B C 1
ATOM 2503 O O . ALA B 1 84 ? -3.361 15.312 -8.828 1 98.94 84 ALA B O 1
ATOM 2504 N N . LEU B 1 85 ? -3.145 16.719 -7.051 1 98.88 85 LEU B N 1
ATOM 2505 C CA . LEU B 1 85 ? -4.57 17.031 -7.027 1 98.88 85 LEU B CA 1
ATOM 2506 C C . LEU B 1 85 ? -4.98 17.781 -8.289 1 98.88 85 LEU B C 1
ATOM 2508 O O . LEU B 1 85 ? -6.043 17.516 -8.859 1 98.88 85 LEU B O 1
ATOM 2512 N N . ASP B 1 86 ? -4.145 18.688 -8.727 1 98.88 86 ASP B N 1
ATOM 2513 C CA . ASP B 1 86 ? -4.402 19.406 -9.984 1 98.88 86 ASP B CA 1
ATOM 2514 C C . ASP B 1 86 ? -4.496 18.422 -11.148 1 98.88 86 ASP B C 1
ATOM 2516 O O . ASP B 1 86 ? -5.434 18.5 -11.953 1 98.88 86 ASP B O 1
ATOM 2520 N N . ARG B 1 87 ? -3.551 17.562 -11.211 1 98.75 87 ARG B N 1
ATOM 2521 C CA . ARG B 1 87 ? -3.529 16.578 -12.289 1 98.75 87 ARG B CA 1
ATOM 2522 C C . ARG B 1 87 ? -4.77 15.688 -12.242 1 98.75 87 ARG B C 1
ATOM 2524 O O . ARG B 1 87 ? -5.305 15.312 -13.289 1 98.75 87 ARG B O 1
ATOM 2531 N N . ALA B 1 88 ? -5.207 15.359 -11.078 1 98.62 88 ALA B N 1
ATOM 2532 C CA . ALA B 1 88 ? -6.352 14.469 -10.891 1 98.62 88 ALA B CA 1
ATOM 2533 C C . ALA B 1 88 ? -7.664 15.219 -11.078 1 98.62 88 ALA B C 1
ATOM 2535 O O . ALA B 1 88 ? -8.742 14.609 -11.086 1 98.62 88 ALA B O 1
ATOM 2536 N N . GLY B 1 89 ? -7.645 16.516 -11.141 1 98.62 89 GLY B N 1
ATOM 2537 C CA . GLY B 1 89 ? -8.852 17.312 -11.266 1 98.62 89 GLY B CA 1
ATOM 2538 C C . GLY B 1 89 ? -9.648 17.406 -9.977 1 98.62 89 GLY B C 1
ATOM 2539 O O . GLY B 1 89 ? -10.875 17.516 -10.008 1 98.62 89 GLY B O 1
ATOM 2540 N N . VAL B 1 90 ? -9 17.328 -8.898 1 98.19 90 VAL B N 1
ATOM 2541 C CA . VAL B 1 90 ? -9.656 17.328 -7.594 1 98.19 90 VAL B CA 1
ATOM 2542 C C . VAL B 1 90 ? -9.789 18.75 -7.082 1 98.19 90 VAL B C 1
ATOM 2544 O O . VAL B 1 90 ? -8.828 19.531 -7.133 1 98.19 90 VAL B O 1
ATOM 2547 N N . VAL B 1 91 ? -10.945 19.094 -6.605 1 97.69 91 VAL B N 1
ATOM 2548 C CA . VAL B 1 91 ? -11.203 20.344 -5.914 1 97.69 91 VAL B CA 1
ATOM 2549 C C . VAL B 1 91 ? -11.992 20.078 -4.637 1 97.69 91 VAL B C 1
ATOM 2551 O O . VAL B 1 91 ? -12.891 19.234 -4.617 1 97.69 91 VAL B O 1
ATOM 2554 N N . GLY B 1 92 ? -11.656 20.766 -3.615 1 98.25 92 GLY B N 1
ATOM 2555 C CA . GLY B 1 92 ? -12.391 20.672 -2.367 1 98.25 92 GLY B CA 1
ATOM 2556 C C . GLY B 1 92 ? -12.352 19.297 -1.748 1 98.25 92 GLY B C 1
ATOM 2557 O O . GLY B 1 92 ? -13.383 18.766 -1.312 1 98.25 92 GLY B O 1
ATOM 2558 N N . ALA B 1 93 ? -11.219 18.672 -1.737 1 98.5 93 ALA B N 1
ATOM 2559 C CA . ALA B 1 93 ? -11.078 17.297 -1.229 1 98.5 93 ALA B CA 1
ATOM 2560 C C . ALA B 1 93 ? -11.18 17.266 0.293 1 98.5 93 ALA B C 1
ATOM 2562 O O . ALA B 1 93 ? -10.938 18.281 0.958 1 98.5 93 ALA B O 1
ATOM 2563 N N . GLU B 1 94 ? -11.602 16.094 0.818 1 98.69 94 GLU B N 1
ATOM 2564 C CA . GLU B 1 94 ? -11.375 15.75 2.219 1 98.69 94 GLU B CA 1
ATOM 2565 C C . GLU B 1 94 ? -10.016 15.094 2.414 1 98.69 94 GLU B C 1
ATOM 2567 O O . GLU B 1 94 ? -9.75 14.016 1.876 1 98.69 94 GLU B O 1
ATOM 2572 N N . LEU B 1 95 ? -9.172 15.75 3.135 1 98.94 95 LEU B N 1
ATOM 2573 C CA . LEU B 1 95 ? -7.852 15.18 3.393 1 98.94 95 LEU B CA 1
ATOM 2574 C C . LEU B 1 95 ? -7.867 14.344 4.672 1 98.94 95 LEU B C 1
ATOM 2576 O O . LEU B 1 95 ? -8.203 14.852 5.742 1 98.94 95 LEU B O 1
ATOM 2580 N N . ILE B 1 96 ? -7.621 13.062 4.555 1 98.94 96 ILE B N 1
ATOM 2581 C CA . ILE B 1 96 ? -7.414 12.125 5.652 1 98.94 96 ILE B CA 1
ATOM 2582 C C . ILE B 1 96 ? -5.918 11.906 5.867 1 98.94 96 ILE B C 1
ATOM 2584 O O . ILE B 1 96 ? -5.273 11.18 5.109 1 98.94 96 ILE B O 1
ATOM 2588 N N . ALA B 1 97 ? -5.395 12.5 6.914 1 98.94 97 ALA B N 1
ATOM 2589 C CA . ALA B 1 97 ? -3.945 12.672 6.949 1 98.94 97 ALA B CA 1
ATOM 2590 C C . ALA B 1 97 ? -3.385 12.281 8.312 1 98.94 97 ALA B C 1
ATOM 2592 O O . ALA B 1 97 ? -3.953 12.641 9.352 1 98.94 97 ALA B O 1
ATOM 2593 N N . HIS B 1 98 ? -2.297 11.57 8.273 1 98.81 98 HIS B N 1
ATOM 2594 C CA . HIS B 1 98 ? -1.674 11.023 9.469 1 98.81 98 HIS B CA 1
ATOM 2595 C C . HIS B 1 98 ? -0.326 11.688 9.742 1 98.81 98 HIS B C 1
ATOM 2597 O O . HIS B 1 98 ? 0.516 11.781 8.844 1 98.81 98 HIS B O 1
ATOM 2603 N N . SER B 1 99 ? -0.088 12.148 11.031 1 98.25 99 SER B N 1
ATOM 2604 C CA . SER B 1 99 ? 1.233 12.562 11.492 1 98.25 99 SER B CA 1
ATOM 2605 C C . SER B 1 99 ? 1.858 13.578 10.547 1 98.25 99 SER B C 1
ATOM 2607 O O . SER B 1 99 ? 1.252 14.609 10.25 1 98.25 99 SER B O 1
ATOM 2609 N N . MET B 1 100 ? 2.963 13.398 9.945 1 98.56 100 MET B N 1
ATOM 2610 C CA . MET B 1 100 ? 3.594 14.312 9 1 98.56 100 MET B CA 1
ATOM 2611 C C . MET B 1 100 ? 2.643 14.648 7.855 1 98.56 100 MET B C 1
ATOM 2613 O O . MET B 1 100 ? 2.629 15.781 7.367 1 98.56 100 MET B O 1
ATOM 2617 N N . GLY B 1 101 ? 1.895 13.648 7.398 1 98.88 101 GLY B N 1
ATOM 2618 C CA . GLY B 1 101 ? 0.899 13.922 6.375 1 98.88 101 GLY B CA 1
ATOM 2619 C C . GLY B 1 101 ? -0.129 14.953 6.797 1 98.88 101 GLY B C 1
ATOM 2620 O O . GLY B 1 101 ? -0.646 15.695 5.965 1 98.88 101 GLY B O 1
ATOM 2621 N N . GLY B 1 102 ? -0.45 14.938 8.086 1 98.94 102 GLY B N 1
ATOM 2622 C CA . GLY B 1 102 ? -1.322 15.977 8.609 1 98.94 102 GLY B CA 1
ATOM 2623 C C . GLY B 1 102 ? -0.718 17.359 8.531 1 98.94 102 GLY B C 1
ATOM 2624 O O . GLY B 1 102 ? -1.399 18.328 8.164 1 98.94 102 GLY B O 1
ATOM 2625 N N . ALA B 1 103 ? 0.538 17.484 8.891 1 98.88 103 ALA B N 1
ATOM 2626 C CA . ALA B 1 103 ? 1.245 18.766 8.75 1 98.88 103 ALA B CA 1
ATOM 2627 C C . ALA B 1 103 ? 1.254 19.234 7.301 1 98.88 103 ALA B C 1
ATOM 2629 O O . ALA B 1 103 ? 0.982 20.391 7.016 1 98.88 103 ALA B O 1
ATOM 2630 N N . VAL B 1 104 ? 1.515 18.328 6.406 1 98.94 104 VAL B N 1
ATOM 2631 C CA . VAL B 1 104 ? 1.528 18.625 4.977 1 98.94 104 VAL B CA 1
ATOM 2632 C C . VAL B 1 104 ? 0.138 19.078 4.531 1 98.94 104 VAL B C 1
ATOM 2634 O O . VAL B 1 104 ? 0.001 20.031 3.771 1 98.94 104 VAL B O 1
ATOM 2637 N N . ALA B 1 105 ? -0.855 18.406 5.004 1 99 105 ALA B N 1
ATOM 2638 C CA . ALA B 1 105 ? -2.238 18.75 4.664 1 99 105 ALA B CA 1
ATOM 2639 C C . ALA B 1 105 ? -2.592 20.156 5.117 1 99 105 ALA B C 1
ATOM 2641 O O . ALA B 1 105 ? -3.271 20.891 4.402 1 99 105 ALA B O 1
ATOM 2642 N N . LEU B 1 106 ? -2.168 20.484 6.32 1 98.94 106 LEU B N 1
ATOM 2643 C CA . LEU B 1 106 ? -2.428 21.812 6.844 1 98.94 106 LEU B CA 1
ATOM 2644 C C . LEU B 1 106 ? -1.763 22.891 5.977 1 98.94 106 LEU B C 1
ATOM 2646 O O . LEU B 1 106 ? -2.398 23.875 5.598 1 98.94 106 LEU B O 1
ATOM 2650 N N . VAL B 1 107 ? -0.512 22.656 5.637 1 98.94 107 VAL B N 1
ATOM 2651 C CA . VAL B 1 107 ? 0.212 23.609 4.797 1 98.94 107 VAL B CA 1
ATOM 2652 C C . VAL B 1 107 ? -0.456 23.703 3.428 1 98.94 107 VAL B C 1
ATOM 2654 O O . VAL B 1 107 ? -0.591 24.797 2.869 1 98.94 107 VAL B O 1
ATOM 2657 N N . LEU B 1 108 ? -0.891 22.594 2.914 1 98.94 108 LEU B N 1
ATOM 2658 C CA . LEU B 1 108 ? -1.612 22.594 1.647 1 98.94 108 LEU B CA 1
ATOM 2659 C C . LEU B 1 108 ? -2.891 23.406 1.742 1 98.94 108 LEU B C 1
ATOM 2661 O O . LEU B 1 108 ? -3.176 24.219 0.861 1 98.94 108 LEU B O 1
ATOM 2665 N N . ALA B 1 109 ? -3.646 23.219 2.777 1 98.88 109 ALA B N 1
ATOM 2666 C CA . ALA B 1 109 ? -4.906 23.938 2.963 1 98.88 109 ALA B CA 1
ATOM 2667 C C . ALA B 1 109 ? -4.676 25.438 3.049 1 98.88 109 ALA B C 1
ATOM 2669 O O . ALA B 1 109 ? -5.516 26.234 2.607 1 98.88 109 ALA B O 1
ATOM 2670 N N . HIS B 1 110 ? -3.594 25.797 3.641 1 98.81 110 HIS B N 1
ATOM 2671 C CA . HIS B 1 110 ? -3.238 27.219 3.762 1 98.81 110 HIS B CA 1
ATOM 2672 C C . HIS B 1 110 ? -2.855 27.797 2.408 1 98.81 110 HIS B C 1
ATOM 2674 O O . HIS B 1 110 ? -3.281 28.906 2.064 1 98.81 110 HIS B O 1
ATOM 2680 N N . ARG B 1 111 ? -2.121 27.109 1.603 1 98.62 111 ARG B N 1
ATOM 2681 C CA . ARG B 1 111 ? -1.525 27.625 0.373 1 98.62 111 ARG B CA 1
ATOM 2682 C C . ARG B 1 111 ? -2.494 27.5 -0.797 1 98.62 111 ARG B C 1
ATOM 2684 O O . ARG B 1 111 ? -2.451 28.297 -1.733 1 98.62 111 ARG B O 1
ATOM 2691 N N . ARG B 1 112 ? -3.266 26.484 -0.784 1 98.69 112 ARG B N 1
ATOM 2692 C CA . ARG B 1 112 ? -4.238 26.172 -1.827 1 98.69 112 ARG B CA 1
ATOM 2693 C C . ARG B 1 112 ? -5.594 25.828 -1.224 1 98.69 112 ARG B C 1
ATOM 2695 O O . ARG B 1 112 ? -6.055 24.688 -1.333 1 98.69 112 ARG B O 1
ATOM 2702 N N . PRO B 1 113 ? -6.285 26.812 -0.645 1 98.62 113 PRO B N 1
ATOM 2703 C CA . PRO B 1 113 ? -7.52 26.516 0.088 1 98.62 113 PRO B CA 1
ATOM 2704 C C . PRO B 1 113 ? -8.602 25.906 -0.798 1 98.62 113 PRO B C 1
ATOM 2706 O O . PRO B 1 113 ? -9.461 25.172 -0.312 1 98.62 113 PRO B O 1
ATOM 2709 N N . GLU B 1 114 ? -8.57 26.141 -2.111 1 98.44 114 GLU B N 1
ATOM 2710 C CA . GLU B 1 114 ? -9.586 25.625 -3.025 1 98.44 114 GLU B CA 1
ATOM 2711 C C . GLU B 1 114 ? -9.5 24.109 -3.166 1 98.44 114 GLU B C 1
ATOM 2713 O O . GLU B 1 114 ? -10.453 23.469 -3.619 1 98.44 114 GLU B O 1
ATOM 2718 N N . LEU B 1 115 ? -8.422 23.531 -2.711 1 98.81 115 LEU B N 1
ATOM 2719 C CA . LEU B 1 115 ? -8.211 22.094 -2.885 1 98.81 115 LEU B CA 1
ATOM 2720 C C . LEU B 1 115 ? -8.711 21.312 -1.672 1 98.81 115 LEU B C 1
ATOM 2722 O O . LEU B 1 115 ? -8.781 20.094 -1.701 1 98.81 115 LEU B O 1
ATOM 2726 N N . VAL B 1 116 ? -9.078 22 -0.661 1 98.81 116 VAL B N 1
ATOM 2727 C CA . VAL B 1 116 ? -9.359 21.312 0.593 1 98.81 116 VAL B CA 1
ATOM 2728 C C . VAL B 1 116 ? -10.688 21.797 1.167 1 98.81 116 VAL B C 1
ATOM 2730 O O . VAL B 1 116 ? -10.891 23 1.336 1 98.81 116 VAL B O 1
ATOM 2733 N N . SER B 1 117 ? -11.562 20.828 1.482 1 98.56 117 SER B N 1
ATOM 2734 C CA . SER B 1 117 ? -12.867 21.219 2.02 1 98.56 117 SER B CA 1
ATOM 2735 C C . SER B 1 117 ? -13.055 20.688 3.438 1 98.56 117 SER B C 1
ATOM 2737 O O . SER B 1 117 ? -13.938 21.156 4.164 1 98.56 117 SER B O 1
ATOM 2739 N N . ARG B 1 118 ? -12.312 19.703 3.828 1 98.75 118 ARG B N 1
ATOM 2740 C CA . ARG B 1 118 ? -12.391 19.094 5.148 1 98.75 118 ARG B CA 1
ATOM 2741 C C . ARG B 1 118 ? -11.078 18.422 5.516 1 98.75 118 ARG B C 1
ATOM 2743 O O . ARG B 1 118 ? -10.359 17.922 4.641 1 98.75 118 ARG B O 1
ATOM 2750 N N . LEU B 1 119 ? -10.75 18.453 6.832 1 98.88 119 LEU B N 1
ATOM 2751 C CA . LEU B 1 119 ? -9.555 17.797 7.344 1 98.88 119 LEU B CA 1
ATOM 2752 C C . LEU B 1 119 ? -9.914 16.766 8.406 1 98.88 119 LEU B C 1
ATOM 2754 O O . LEU B 1 119 ? -10.664 17.078 9.344 1 98.88 119 LEU B O 1
ATOM 2758 N N . VAL B 1 120 ? -9.477 15.555 8.273 1 98.94 120 VAL B N 1
ATOM 2759 C CA . VAL B 1 120 ? -9.398 14.547 9.328 1 98.94 120 VAL B CA 1
ATOM 2760 C C . VAL B 1 120 ? -7.934 14.234 9.633 1 98.94 120 VAL B C 1
ATOM 2762 O O . VAL B 1 120 ? -7.277 13.508 8.891 1 98.94 120 VAL B O 1
ATOM 2765 N N . LEU B 1 121 ? -7.48 14.805 10.727 1 98.88 121 LEU B N 1
ATOM 2766 C CA . LEU B 1 121 ? -6.07 14.711 11.102 1 98.88 121 LEU B CA 1
ATOM 2767 C C . LEU B 1 121 ? -5.867 13.688 12.211 1 98.88 121 LEU B C 1
ATOM 2769 O O . LEU B 1 121 ? -6.453 13.812 13.297 1 98.88 121 LEU B O 1
ATOM 2773 N N . ALA B 1 122 ? -5.098 12.664 11.945 1 98.81 122 ALA B N 1
ATOM 2774 C CA . ALA B 1 122 ? -4.742 11.664 12.945 1 98.81 122 ALA B CA 1
ATOM 2775 C C . ALA B 1 122 ? -3.324 11.883 13.461 1 98.81 122 ALA B C 1
ATOM 2777 O O . ALA B 1 122 ? -2.352 11.625 12.75 1 98.81 122 ALA B O 1
ATOM 2778 N N . GLU B 1 123 ? -3.225 12.352 14.727 1 98.25 123 GLU B N 1
ATOM 2779 C CA . GLU B 1 123 ? -1.925 12.531 15.367 1 98.25 123 GLU B CA 1
ATOM 2780 C C . GLU B 1 123 ? -1.017 13.43 14.531 1 98.25 123 GLU B C 1
ATOM 2782 O O . GLU B 1 123 ? 0.157 13.109 14.328 1 98.25 123 GLU B O 1
ATOM 2787 N N . ALA B 1 124 ? -1.568 14.492 14.008 1 98.44 124 ALA B N 1
ATOM 2788 C CA . ALA B 1 124 ? -0.808 15.391 13.141 1 98.44 124 ALA B CA 1
ATOM 2789 C C . ALA B 1 124 ? 0.185 16.219 13.953 1 98.44 124 ALA B C 1
ATOM 2791 O O . ALA B 1 124 ? -0.116 16.641 15.07 1 98.44 124 ALA B O 1
ATOM 2792 N N . ASN B 1 125 ? 1.301 16.5 13.375 1 97.56 125 ASN B N 1
ATOM 2793 C CA . ASN B 1 125 ? 2.256 17.438 13.969 1 97.56 125 ASN B CA 1
ATOM 2794 C C . ASN B 1 125 ? 1.781 18.875 13.836 1 97.56 125 ASN B C 1
ATOM 2796 O O . ASN B 1 125 ? 1.465 19.328 12.734 1 97.56 125 ASN B O 1
ATOM 2800 N N . LEU B 1 126 ? 1.832 19.594 14.945 1 98.31 126 LEU B N 1
ATOM 2801 C CA . LEU B 1 126 ? 1.21 20.906 14.914 1 98.31 126 LEU B CA 1
ATOM 2802 C C . LEU B 1 126 ? 2.227 22 15.242 1 98.31 126 LEU B C 1
ATOM 2804 O O . LEU B 1 126 ? 1.976 23.172 15 1 98.31 126 LEU B O 1
ATOM 2808 N N . ASP B 1 127 ? 3.371 21.594 15.859 1 97.19 127 ASP B N 1
ATOM 2809 C CA . ASP B 1 127 ? 4.301 22.594 16.359 1 97.19 127 ASP B CA 1
ATOM 2810 C C . ASP B 1 127 ? 5.684 22.422 15.734 1 97.19 127 ASP B C 1
ATOM 2812 O O . ASP B 1 127 ? 6.07 21.312 15.359 1 97.19 127 ASP B O 1
ATOM 2816 N N . ALA B 1 128 ? 6.398 23.469 15.617 1 95.31 128 ALA B N 1
ATOM 2817 C CA . ALA B 1 128 ? 7.805 23.438 15.219 1 95.31 128 ALA B CA 1
ATOM 2818 C C . ALA B 1 128 ? 8.703 23.156 16.422 1 95.31 128 ALA B C 1
ATOM 2820 O O . ALA B 1 128 ? 8.406 23.578 17.531 1 95.31 128 ALA B O 1
ATOM 2821 N N . PHE B 1 129 ? 9.797 22.438 16.094 1 91.88 129 PHE B N 1
ATOM 2822 C CA . PHE B 1 129 ? 10.859 22.141 17.047 1 91.88 129 PHE B CA 1
ATOM 2823 C C . PHE B 1 129 ? 10.273 21.625 18.359 1 91.88 129 PHE B C 1
ATOM 2825 O O . PHE B 1 129 ? 10.586 22.156 19.438 1 91.88 129 PHE B O 1
ATOM 2832 N N . PRO B 1 130 ? 9.469 20.578 18.219 1 85.44 130 PRO B N 1
ATOM 2833 C CA . PRO B 1 130 ? 8.984 19.969 19.469 1 85.44 130 PRO B CA 1
ATOM 2834 C C . PRO B 1 130 ? 10.094 19.297 20.266 1 85.44 130 PRO B C 1
ATOM 2836 O O . PRO B 1 130 ? 11.195 19.094 19.75 1 85.44 130 PRO B O 1
ATOM 2839 N N . PRO B 1 131 ? 9.711 19 21.516 1 81.19 131 PRO B N 1
ATOM 2840 C CA . PRO B 1 131 ? 10.695 18.219 22.266 1 81.19 131 PRO B CA 1
ATOM 2841 C C . PRO B 1 131 ? 11.055 16.891 21.578 1 81.19 131 PRO B C 1
ATOM 2843 O O . PRO B 1 131 ? 10.203 16.297 20.922 1 81.19 131 PRO B O 1
ATOM 2846 N N . PRO B 1 132 ? 12.219 16.438 21.797 1 77.88 132 PRO B N 1
ATOM 2847 C CA . PRO B 1 132 ? 12.727 15.281 21.062 1 77.88 132 PRO B CA 1
ATOM 2848 C C . PRO B 1 132 ? 11.961 14 21.375 1 77.88 132 PRO B C 1
ATOM 2850 O O . PRO B 1 132 ? 11.562 13.781 22.531 1 77.88 132 PRO B O 1
ATOM 2853 N N . THR B 1 133 ? 11.617 13.281 20.422 1 70.81 133 THR B N 1
ATOM 2854 C CA . THR B 1 133 ? 11.07 11.93 20.484 1 70.81 133 THR B CA 1
ATOM 2855 C C . THR B 1 133 ? 11.859 10.984 19.578 1 70.81 133 THR B C 1
ATOM 2857 O O . THR B 1 133 ? 12.805 11.398 18.906 1 70.81 133 THR B O 1
ATOM 2860 N N . ALA B 1 134 ? 11.617 9.617 19.766 1 57.88 134 ALA B N 1
ATOM 2861 C CA . ALA B 1 134 ? 12.273 8.633 18.922 1 57.88 134 ALA B CA 1
ATOM 2862 C C . ALA B 1 134 ? 11.828 8.766 17.469 1 57.88 134 ALA B C 1
ATOM 2864 O O . ALA B 1 134 ? 12.477 8.234 16.562 1 57.88 134 ALA B O 1
ATOM 2865 N N . GLY B 1 135 ? 11.008 9.555 17.219 1 76.81 135 GLY B N 1
ATOM 2866 C CA . GLY B 1 135 ? 10.445 9.734 15.891 1 76.81 135 GLY B CA 1
ATOM 2867 C C . GLY B 1 135 ? 11.195 10.758 15.055 1 76.81 135 GLY B C 1
ATOM 2868 O O . GLY B 1 135 ? 12.406 10.656 14.883 1 76.81 135 GLY B O 1
ATOM 2869 N N . SER B 1 136 ? 10.602 11.602 14.461 1 80.88 136 SER B N 1
ATOM 2870 C CA . SER B 1 136 ? 11.156 12.594 13.547 1 80.88 136 SER B CA 1
ATOM 2871 C C . SER B 1 136 ? 12.289 13.375 14.195 1 80.88 136 SER B C 1
ATOM 2873 O O . SER B 1 136 ? 13.289 13.688 13.539 1 80.88 136 SER B O 1
ATOM 2875 N N . SER B 1 137 ? 12.234 13.594 15.461 1 84.44 137 SER B N 1
ATOM 2876 C CA . SER B 1 137 ? 13.273 14.375 16.125 1 84.44 137 SER B CA 1
ATOM 2877 C C . SER B 1 137 ? 14.586 13.602 16.203 1 84.44 137 SER B C 1
ATOM 2879 O O . SER B 1 137 ? 15.664 14.18 16.047 1 84.44 137 SER B O 1
ATOM 2881 N N . GLY B 1 138 ? 14.484 12.32 16.5 1 87.44 138 GLY B N 1
ATOM 2882 C CA . GLY B 1 138 ? 15.672 11.492 16.516 1 87.44 138 GLY B CA 1
ATOM 2883 C C . GLY B 1 138 ? 16.359 11.406 15.164 1 87.44 138 GLY B C 1
ATOM 2884 O O . GLY B 1 138 ? 17.594 11.523 15.078 1 87.44 138 GLY B O 1
ATOM 2885 N N . ILE B 1 139 ? 15.578 11.281 14.141 1 93.19 139 ILE B N 1
ATOM 2886 C CA . ILE B 1 139 ? 16.109 11.188 12.789 1 93.19 139 ILE B CA 1
ATOM 2887 C C . ILE B 1 139 ? 16.734 12.516 12.383 1 93.19 139 ILE B C 1
ATOM 2889 O O . ILE B 1 139 ? 17.828 12.547 11.797 1 93.19 139 ILE B O 1
ATOM 2893 N N . ALA B 1 140 ? 16.125 13.617 12.727 1 93.06 140 ALA B N 1
ATOM 2894 C CA . ALA B 1 140 ? 16.547 14.961 12.336 1 93.06 140 ALA B CA 1
ATOM 2895 C C . ALA B 1 140 ? 17.828 15.359 13.047 1 93.06 140 ALA B C 1
ATOM 2897 O O . ALA B 1 140 ? 18.5 16.328 12.648 1 93.06 140 ALA B O 1
ATOM 2898 N N . ALA B 1 141 ? 18.141 14.695 14.078 1 92.19 141 ALA B N 1
ATOM 2899 C CA . ALA B 1 141 ? 19.297 15.055 14.891 1 92.19 141 ALA B CA 1
ATOM 2900 C C . ALA B 1 141 ? 20.594 14.625 14.219 1 92.19 141 ALA B C 1
ATOM 2902 O O . ALA B 1 141 ? 21.672 15.094 14.578 1 92.19 141 ALA B O 1
ATOM 2903 N N . TYR B 1 142 ? 20.516 13.781 13.281 1 94.06 142 TYR B N 1
ATOM 2904 C CA . TYR B 1 142 ? 21.703 13.305 12.586 1 94.06 142 TYR B CA 1
ATOM 2905 C C . TYR B 1 142 ? 22.109 14.266 11.477 1 94.06 142 TYR B C 1
ATOM 2907 O O . TYR B 1 142 ? 21.281 15 10.938 1 94.06 142 TYR B O 1
ATOM 2915 N N . GLU B 1 143 ? 23.391 14.234 11.18 1 96.56 143 GLU B N 1
ATOM 2916 C CA . GLU B 1 143 ? 23.828 14.812 9.914 1 96.56 143 GLU B CA 1
ATOM 2917 C C . GLU B 1 143 ? 23.328 13.969 8.734 1 96.56 143 GLU B C 1
ATOM 2919 O O . GLU B 1 143 ? 23.344 12.742 8.789 1 96.56 143 GLU B O 1
ATOM 2924 N N . GLU B 1 144 ? 22.906 14.664 7.652 1 97.38 144 GLU B N 1
ATOM 2925 C CA . GLU B 1 144 ? 22.203 14.008 6.551 1 97.38 144 GLU B CA 1
ATOM 2926 C C . GLU B 1 144 ? 23 12.836 6 1 97.38 144 GLU B C 1
ATOM 2928 O O . GLU B 1 144 ? 22.516 11.703 5.969 1 97.38 144 GLU B O 1
ATOM 2933 N N . ASP B 1 145 ? 24.297 13.078 5.594 1 97.38 145 ASP B N 1
ATOM 2934 C CA . ASP B 1 145 ? 25.094 12.039 4.977 1 97.38 145 ASP B CA 1
ATOM 2935 C C . ASP B 1 145 ? 25.391 10.914 5.965 1 97.38 145 ASP B C 1
ATOM 2937 O O . ASP B 1 145 ? 25.438 9.742 5.59 1 97.38 145 ASP B O 1
ATOM 2941 N N . ALA B 1 146 ? 25.594 11.297 7.215 1 97.06 146 ALA B N 1
ATOM 2942 C CA . ALA B 1 146 ? 25.828 10.289 8.242 1 97.06 146 ALA B CA 1
ATOM 2943 C C . ALA B 1 146 ? 24.609 9.414 8.445 1 97.06 146 ALA B C 1
ATOM 2945 O O . ALA B 1 146 ? 24.719 8.203 8.672 1 97.06 146 ALA B O 1
ATOM 2946 N N . PHE B 1 147 ? 23.469 10.078 8.461 1 97.5 147 PHE B N 1
ATOM 2947 C CA . PHE B 1 147 ? 22.234 9.312 8.594 1 97.5 147 PHE B CA 1
ATOM 2948 C C . PHE B 1 147 ? 22.094 8.312 7.453 1 97.5 147 PHE B C 1
ATOM 2950 O O . PHE B 1 147 ? 21.859 7.125 7.691 1 97.5 147 PHE B O 1
ATOM 2957 N N . VAL B 1 148 ? 22.219 8.766 6.172 1 96.69 148 VAL B N 1
ATOM 2958 C CA . VAL B 1 148 ? 22 7.949 4.98 1 96.69 148 VAL B CA 1
ATOM 2959 C C . VAL B 1 148 ? 23 6.797 4.953 1 96.69 148 VAL B C 1
ATOM 2961 O O . VAL B 1 148 ? 22.641 5.652 4.668 1 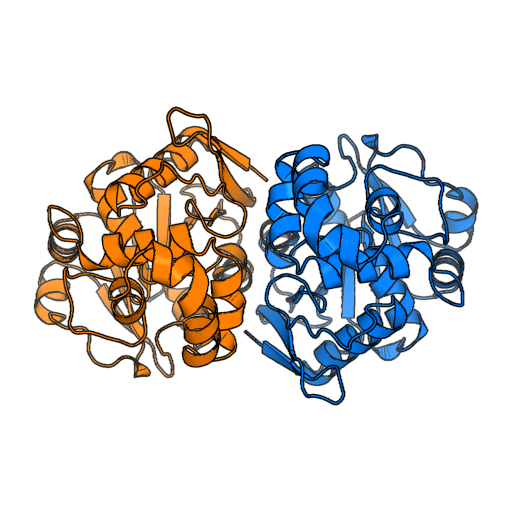96.69 148 VAL B O 1
ATOM 2964 N N . ASP B 1 149 ? 24.25 7.027 5.34 1 94.81 149 ASP B N 1
ATOM 2965 C CA . ASP B 1 149 ? 25.328 6.074 5.137 1 94.81 149 ASP B CA 1
ATOM 2966 C C . ASP B 1 149 ? 25.438 5.105 6.312 1 94.81 149 ASP B C 1
ATOM 2968 O O . ASP B 1 149 ? 25.875 3.963 6.145 1 94.81 149 ASP B O 1
ATOM 2972 N N . GLU B 1 150 ? 25.016 5.543 7.52 1 94.06 150 GLU B N 1
ATOM 2973 C CA . GLU B 1 150 ? 25.391 4.746 8.68 1 94.06 150 GLU B CA 1
ATOM 2974 C C . GLU B 1 150 ? 24.203 4.543 9.625 1 94.06 150 GLU B C 1
ATOM 2976 O O . GLU B 1 150 ? 23.984 3.438 10.117 1 94.06 150 GLU B O 1
ATOM 2981 N N . HIS B 1 151 ? 23.484 5.555 9.875 1 94.75 151 HIS B N 1
ATOM 2982 C CA . HIS B 1 151 ? 22.609 5.535 11.031 1 94.75 151 HIS B CA 1
ATOM 2983 C C . HIS B 1 151 ? 21.203 5.051 10.648 1 94.75 151 HIS B C 1
ATOM 2985 O O . HIS B 1 151 ? 20.422 4.672 11.516 1 94.75 151 HIS B O 1
ATOM 2991 N N . HIS B 1 152 ? 20.875 5.133 9.375 1 96.12 152 HIS B N 1
ATOM 2992 C CA . HIS B 1 152 ? 19.562 4.691 8.922 1 96.12 152 HIS B CA 1
ATOM 2993 C C . HIS B 1 152 ? 19.266 3.271 9.391 1 96.12 152 HIS B C 1
ATOM 2995 O O . HIS B 1 152 ? 18.188 3.002 9.914 1 96.12 152 HIS B O 1
ATOM 3001 N N . ALA B 1 153 ? 20.219 2.385 9.211 1 94.25 153 ALA B N 1
ATOM 3002 C CA . ALA B 1 153 ? 20.047 0.994 9.625 1 94.25 153 ALA B CA 1
ATOM 3003 C C . ALA B 1 153 ? 19.797 0.894 11.125 1 94.25 153 ALA B C 1
ATOM 3005 O O . ALA B 1 153 ? 18.984 0.087 11.578 1 94.25 153 ALA B O 1
ATOM 3006 N N . ARG B 1 154 ? 20.547 1.67 11.914 1 93.62 154 ARG B N 1
ATOM 3007 C CA . ARG B 1 154 ? 20.406 1.671 13.367 1 93.62 154 ARG B CA 1
ATOM 3008 C C . ARG B 1 154 ? 19.031 2.184 13.781 1 93.62 154 ARG B C 1
ATOM 3010 O O . ARG B 1 154 ? 18.406 1.647 14.703 1 93.62 154 ARG B O 1
ATOM 3017 N N . VAL B 1 155 ? 18.594 3.203 13.133 1 94.44 155 VAL B N 1
ATOM 3018 C CA . VAL B 1 155 ? 17.281 3.766 13.438 1 94.44 155 VAL B CA 1
ATOM 3019 C C . VAL B 1 155 ? 16.188 2.738 13.117 1 94.44 155 VAL B C 1
ATOM 3021 O O . VAL B 1 155 ? 15.25 2.561 13.898 1 94.44 155 VAL B O 1
ATOM 3024 N N . LEU B 1 156 ? 16.297 2.023 11.992 1 94.56 156 LEU B N 1
ATOM 3025 C CA . LEU B 1 156 ? 15.336 0.985 11.633 1 94.56 156 LEU B CA 1
ATOM 3026 C C . LEU B 1 156 ? 15.227 -0.059 12.742 1 94.56 156 LEU B C 1
ATOM 3028 O O . LEU B 1 156 ? 14.133 -0.527 13.055 1 94.56 156 LEU B O 1
ATOM 3032 N N . GLU B 1 157 ? 16.297 -0.367 13.297 1 92.5 157 GLU B N 1
ATOM 3033 C CA . GLU B 1 157 ? 16.297 -1.359 14.367 1 92.5 157 GLU B CA 1
ATOM 3034 C C . GLU B 1 157 ? 15.688 -0.796 15.648 1 92.5 157 GLU B C 1
ATOM 3036 O O . GLU B 1 157 ? 15.023 -1.518 16.406 1 92.5 157 GLU B O 1
ATOM 3041 N N . ALA B 1 158 ? 15.867 0.474 15.891 1 92.31 158 ALA B N 1
ATOM 3042 C CA . ALA B 1 158 ? 15.508 1.095 17.156 1 92.31 158 ALA B CA 1
ATOM 3043 C C . ALA B 1 158 ? 14.023 1.444 17.203 1 92.31 158 ALA B C 1
ATOM 3045 O O . ALA B 1 158 ? 13.414 1.458 18.266 1 92.31 158 ALA B O 1
ATOM 3046 N N . VAL B 1 159 ? 13.375 1.664 16.062 1 92.62 159 VAL B N 1
ATOM 3047 C CA . VAL B 1 159 ? 12.031 2.219 16.031 1 92.62 159 VAL B CA 1
ATOM 3048 C C . VAL B 1 159 ? 11.008 1.102 16.219 1 92.62 159 VAL B C 1
ATOM 3050 O O . VAL B 1 159 ? 9.805 1.363 16.328 1 92.62 159 VAL B O 1
ATOM 3053 N N . GLY B 1 160 ? 11.414 -0.216 16.25 1 91.75 160 GLY B N 1
ATOM 3054 C CA . GLY B 1 160 ? 10.5 -1.344 16.359 1 91.75 160 GLY B CA 1
ATOM 3055 C C . GLY B 1 160 ? 10.125 -1.932 15.016 1 91.75 160 GLY B C 1
ATOM 3056 O O . GLY B 1 160 ? 10.195 -1.248 13.984 1 91.75 160 GLY B O 1
ATOM 3057 N N . PRO B 1 161 ? 9.641 -3.16 15.031 1 93.19 161 PRO B N 1
ATOM 3058 C CA . PRO B 1 161 ? 9.484 -3.895 13.773 1 93.19 161 PRO B CA 1
ATOM 3059 C C . PRO B 1 161 ? 8.344 -3.357 12.914 1 93.19 161 PRO B C 1
ATOM 3061 O O . PRO B 1 161 ? 8.406 -3.42 11.68 1 93.19 161 PRO B O 1
ATOM 3064 N N . LEU B 1 162 ? 7.332 -2.789 13.562 1 93.94 162 LEU B N 1
ATOM 3065 C CA . LEU B 1 162 ? 6.164 -2.379 12.789 1 93.94 162 LEU B CA 1
ATOM 3066 C C . LEU B 1 162 ? 6.449 -1.099 12.008 1 93.94 162 LEU B C 1
ATOM 3068 O O . LEU B 1 162 ? 6.137 -1.007 10.82 1 93.94 162 LEU B O 1
ATOM 3072 N N . TRP B 1 163 ? 7.008 -0.112 12.734 1 95.94 163 TRP B N 1
ATOM 3073 C CA . TRP B 1 163 ? 7.328 1.096 11.977 1 95.94 163 TRP B CA 1
ATOM 3074 C C . TRP B 1 163 ? 8.477 0.845 11.016 1 95.94 163 TRP B C 1
ATOM 3076 O O . TRP B 1 163 ? 8.5 1.394 9.906 1 95.94 163 TRP B O 1
ATOM 3086 N N . ALA B 1 164 ? 9.477 -0.009 11.367 1 96.88 164 ALA B N 1
ATOM 3087 C CA . ALA B 1 164 ? 10.586 -0.353 10.477 1 96.88 164 ALA B CA 1
ATOM 3088 C C . ALA B 1 164 ? 10.078 -0.925 9.164 1 96.88 164 ALA B C 1
ATOM 3090 O O . ALA B 1 164 ? 10.648 -0.666 8.102 1 96.88 164 ALA B O 1
ATOM 3091 N N . ALA B 1 165 ? 8.969 -1.629 9.227 1 98 165 ALA B N 1
ATOM 3092 C CA . ALA B 1 165 ? 8.391 -2.297 8.062 1 98 165 ALA B CA 1
ATOM 3093 C C . ALA B 1 165 ? 7.949 -1.283 7.012 1 98 165 ALA B C 1
ATOM 3095 O O . ALA B 1 165 ? 8.07 -1.535 5.812 1 98 165 ALA B O 1
ATOM 3096 N N . THR B 1 166 ? 7.488 -0.132 7.426 1 98.19 166 THR B N 1
ATOM 3097 C CA . THR B 1 166 ? 7.051 0.874 6.465 1 98.19 166 THR B CA 1
ATOM 3098 C C . THR B 1 166 ? 8.148 1.905 6.223 1 98.19 166 THR B C 1
ATOM 3100 O O . THR B 1 166 ? 8.281 2.43 5.117 1 98.19 166 THR B O 1
ATOM 3103 N N . MET B 1 167 ? 8.969 2.182 7.234 1 97.88 167 MET B N 1
ATOM 3104 C CA . MET B 1 167 ? 10.023 3.18 7.125 1 97.88 167 MET B CA 1
ATOM 3105 C C . MET B 1 167 ? 11.023 2.797 6.035 1 97.88 167 MET B C 1
ATOM 3107 O O . MET B 1 167 ? 11.508 3.66 5.301 1 97.88 167 MET B O 1
ATOM 3111 N N . ARG B 1 168 ? 11.242 1.531 5.898 1 97.81 168 ARG B N 1
ATOM 3112 C CA . ARG B 1 168 ? 12.227 1.055 4.93 1 97.81 168 ARG B CA 1
ATOM 3113 C C . ARG B 1 168 ? 11.742 1.263 3.502 1 97.81 168 ARG B C 1
ATOM 3115 O O . ARG B 1 168 ? 12.516 1.132 2.551 1 97.81 168 ARG B O 1
ATOM 3122 N N . LEU B 1 169 ? 10.477 1.65 3.34 1 98.44 169 LEU B N 1
ATOM 3123 C CA . LEU B 1 169 ? 9.914 1.88 2.016 1 98.44 169 LEU B CA 1
ATOM 3124 C C . LEU B 1 169 ? 10.109 3.328 1.581 1 98.44 169 LEU B C 1
ATOM 3126 O O . LEU B 1 169 ? 9.641 3.732 0.519 1 98.44 169 LEU B O 1
ATOM 3130 N N . ALA B 1 170 ? 10.758 4.102 2.357 1 98.38 170 ALA B N 1
ATOM 3131 C CA . ALA B 1 170 ? 11.164 5.465 2.023 1 98.38 170 ALA B CA 1
ATOM 3132 C C . ALA B 1 170 ? 12.656 5.543 1.73 1 98.38 170 ALA B C 1
ATOM 3134 O O . ALA B 1 170 ? 13.438 4.73 2.234 1 98.38 170 ALA B O 1
ATOM 3135 N N . ASP B 1 171 ? 13.008 6.504 0.849 1 98.31 171 ASP B N 1
ATOM 3136 C CA . ASP B 1 171 ? 14.422 6.812 0.633 1 98.31 171 ASP B CA 1
ATOM 3137 C C . ASP B 1 171 ? 15.047 7.418 1.887 1 98.31 171 ASP B C 1
ATOM 3139 O O . ASP B 1 171 ? 14.484 8.328 2.494 1 98.31 171 ASP B O 1
ATOM 3143 N N . PRO B 1 172 ? 16.203 6.887 2.293 1 98.19 172 PRO B N 1
ATOM 3144 C CA . PRO B 1 172 ? 16.812 7.383 3.533 1 98.19 172 PRO B CA 1
ATOM 3145 C C . PRO B 1 172 ? 17.047 8.891 3.512 1 98.19 172 PRO B C 1
ATOM 3147 O O . PRO B 1 172 ? 16.828 9.57 4.523 1 98.19 172 PRO B O 1
ATOM 3150 N N . ARG B 1 173 ? 17.5 9.453 2.387 1 98.44 173 ARG B N 1
ATOM 3151 C CA . ARG B 1 173 ? 17.734 10.898 2.311 1 98.44 173 ARG B CA 1
ATOM 3152 C C . ARG B 1 173 ? 16.406 11.656 2.389 1 98.44 173 ARG B C 1
ATOM 3154 O O . ARG B 1 173 ? 16.312 12.68 3.08 1 98.44 173 ARG B O 1
ATOM 3161 N N . ALA B 1 174 ? 15.438 11.203 1.658 1 98.62 174 ALA B N 1
ATOM 3162 C CA . ALA B 1 174 ? 14.109 11.82 1.72 1 98.62 174 ALA B CA 1
ATOM 3163 C C . ALA B 1 174 ? 13.539 11.758 3.135 1 98.62 174 ALA B C 1
ATOM 3165 O O . ALA B 1 174 ? 12.938 12.719 3.611 1 98.62 174 ALA B O 1
ATOM 3166 N N . LEU B 1 175 ? 13.75 10.586 3.773 1 98.44 175 LEU B N 1
ATOM 3167 C CA . LEU B 1 175 ? 13.305 10.406 5.148 1 98.44 175 LEU B CA 1
ATOM 3168 C C . LEU B 1 175 ? 13.945 11.438 6.07 1 98.44 175 LEU B C 1
ATOM 3170 O O . LEU B 1 175 ? 13.25 12.094 6.855 1 98.44 175 LEU B O 1
ATOM 3174 N N . HIS B 1 176 ? 15.219 11.594 5.965 1 98.44 176 HIS B N 1
ATOM 3175 C CA . HIS B 1 176 ? 15.961 12.539 6.797 1 98.44 176 HIS B CA 1
ATOM 3176 C C . HIS B 1 176 ? 15.516 13.969 6.539 1 98.44 176 HIS B C 1
ATOM 3178 O O . HIS B 1 176 ? 15.195 14.703 7.473 1 98.44 176 HIS B O 1
ATOM 3184 N N . ARG B 1 177 ? 15.453 14.344 5.312 1 98.62 177 ARG B N 1
ATOM 3185 C CA . ARG B 1 177 ? 15.086 15.719 4.973 1 98.62 177 ARG B CA 1
ATOM 3186 C C . ARG B 1 177 ? 13.648 16.016 5.367 1 98.62 177 ARG B C 1
ATOM 3188 O O . ARG B 1 177 ? 13.336 17.125 5.793 1 98.62 177 ARG B O 1
ATOM 3195 N N . SER B 1 178 ? 12.789 15.039 5.18 1 98.62 178 SER B N 1
ATOM 3196 C CA . SER B 1 178 ? 11.414 15.211 5.617 1 98.62 178 SER B CA 1
ATOM 3197 C C . SER B 1 178 ? 11.328 15.406 7.129 1 98.62 178 SER B C 1
ATOM 3199 O O . SER B 1 178 ? 10.555 16.234 7.613 1 98.62 178 SER B O 1
ATOM 3201 N N . ALA B 1 179 ? 12.094 14.609 7.871 1 97.81 179 ALA B N 1
ATOM 3202 C CA . ALA B 1 179 ? 12.133 14.758 9.328 1 97.81 179 ALA B CA 1
ATOM 3203 C C . ALA B 1 179 ? 12.633 16.141 9.727 1 97.81 179 ALA B C 1
ATOM 3205 O O . ALA B 1 179 ? 12.07 16.766 10.633 1 97.81 179 ALA B O 1
ATOM 3206 N N . VAL B 1 180 ? 13.664 16.609 9.062 1 97.81 180 VAL B N 1
ATOM 3207 C CA . VAL B 1 180 ? 14.227 17.922 9.336 1 97.81 180 VAL B CA 1
ATOM 3208 C C . VAL B 1 180 ? 13.195 19 9.008 1 97.81 180 VAL B C 1
ATOM 3210 O O . VAL B 1 180 ? 13 19.938 9.781 1 97.81 180 VAL B O 1
ATOM 3213 N N . GLY B 1 181 ? 12.555 18.859 7.82 1 98.06 181 GLY B N 1
ATOM 3214 C CA . GLY B 1 181 ? 11.508 19.797 7.438 1 98.06 181 GLY B CA 1
ATOM 3215 C C . GLY B 1 181 ? 10.336 19.812 8.398 1 98.06 181 GLY B C 1
ATOM 3216 O O . GLY B 1 181 ? 9.773 20.859 8.688 1 98.06 181 GLY B O 1
ATOM 3217 N N . LEU B 1 182 ? 10 18.656 8.875 1 97.81 182 LEU B N 1
ATOM 3218 C CA . LEU B 1 182 ? 8.906 18.531 9.836 1 97.81 182 LEU B CA 1
ATOM 3219 C C . LEU B 1 182 ? 9.25 19.25 11.141 1 97.81 182 LEU B C 1
ATOM 3221 O O . LEU B 1 182 ? 8.414 19.969 11.695 1 97.81 182 LEU B O 1
ATOM 3225 N N . ARG B 1 183 ? 10.445 19.078 11.656 1 96.44 183 ARG B N 1
ATOM 3226 C CA . ARG B 1 183 ? 10.875 19.719 12.898 1 96.44 183 ARG B CA 1
ATOM 3227 C C . ARG B 1 183 ? 10.922 21.234 12.742 1 96.44 183 ARG B C 1
ATOM 3229 O O . ARG B 1 183 ? 10.562 21.969 13.664 1 96.44 183 ARG B O 1
ATOM 3236 N N . ARG B 1 184 ? 11.359 21.641 11.586 1 96.62 184 ARG B N 1
ATOM 3237 C CA . ARG B 1 184 ? 11.445 23.078 11.328 1 96.62 184 ARG B CA 1
ATOM 3238 C C . ARG B 1 184 ? 10.055 23.719 11.32 1 96.62 184 ARG B C 1
ATOM 3240 O O . ARG B 1 184 ? 9.883 24.844 11.773 1 96.62 184 ARG B O 1
ATOM 3247 N N . GLY B 1 185 ? 9.078 22.984 10.758 1 97.69 185 GLY B N 1
ATOM 3248 C CA . GLY B 1 185 ? 7.707 23.469 10.664 1 97.69 185 GLY B CA 1
ATOM 3249 C C . GLY B 1 185 ? 7.477 24.375 9.469 1 97.69 185 GLY B C 1
ATOM 3250 O O . GLY B 1 185 ? 8.227 24.328 8.484 1 97.69 185 GLY B O 1
ATOM 3251 N N . SER B 1 186 ? 6.363 25 9.484 1 98.31 186 SER B N 1
ATOM 3252 C CA . SER B 1 186 ? 5.965 25.906 8.414 1 98.31 186 SER B CA 1
ATOM 3253 C C . SER B 1 186 ? 5.789 27.328 8.922 1 98.31 186 SER B C 1
ATOM 3255 O O . SER B 1 186 ? 5.875 27.578 10.125 1 98.31 186 SER B O 1
ATOM 3257 N N . GLU B 1 187 ? 5.574 28.266 7.977 1 97.69 187 GLU B N 1
ATOM 3258 C CA . GLU B 1 187 ? 5.188 29.641 8.281 1 97.69 187 GLU B CA 1
ATOM 3259 C C . GLU B 1 187 ? 3.928 30.047 7.527 1 97.69 187 GLU B C 1
ATOM 3261 O O . GLU B 1 187 ? 3.955 30.203 6.305 1 97.69 187 GLU B O 1
ATOM 3266 N N . PRO B 1 188 ? 2.918 30.344 8.289 1 98.38 188 PRO B N 1
ATOM 3267 C CA . PRO B 1 188 ? 2.707 30.172 9.734 1 98.38 188 PRO B CA 1
ATOM 3268 C C . PRO B 1 188 ? 2.881 28.719 10.18 1 98.38 188 PRO B C 1
ATOM 3270 O O . PRO B 1 188 ? 2.83 27.812 9.352 1 98.38 188 PRO B O 1
ATOM 3273 N N . VAL B 1 189 ? 3.072 28.547 11.516 1 98.56 189 VAL B N 1
ATOM 3274 C CA . VAL B 1 189 ? 3.238 27.203 12.055 1 98.56 189 VAL B CA 1
ATOM 3275 C C . VAL B 1 189 ? 1.935 26.422 11.906 1 98.56 189 VAL B C 1
ATOM 3277 O O . VAL B 1 189 ? 0.85 27 11.883 1 98.56 189 VAL B O 1
ATOM 3280 N N . MET B 1 190 ? 1.968 25.141 11.883 1 98.81 190 MET B N 1
ATOM 3281 C CA . MET B 1 190 ? 0.844 24.281 11.547 1 98.81 190 MET B CA 1
ATOM 3282 C C . MET B 1 190 ? -0.321 24.5 12.5 1 98.81 190 MET B C 1
ATOM 3284 O O . MET B 1 190 ? -1.477 24.547 12.078 1 98.81 190 MET B O 1
ATOM 3288 N N . ARG B 1 191 ? 0.026 24.688 13.75 1 98.75 191 ARG B N 1
ATOM 3289 C CA . ARG B 1 191 ? -1.014 24.906 14.75 1 98.75 191 ARG B CA 1
ATOM 3290 C C . ARG B 1 191 ? -1.821 26.156 14.422 1 98.75 191 ARG B C 1
ATOM 3292 O O . ARG B 1 191 ? -3.053 26.156 14.5 1 98.75 191 ARG B O 1
ATOM 3299 N N . SER B 1 192 ? -1.128 27.203 14.086 1 98.75 192 SER B N 1
ATOM 3300 C CA . SER B 1 192 ? -1.787 28.453 13.734 1 98.75 192 SER B CA 1
ATOM 3301 C C . SER B 1 192 ? -2.672 28.281 12.508 1 98.75 192 SER B C 1
ATOM 3303 O O . SER B 1 192 ? -3.771 28.828 12.445 1 98.75 192 SER B O 1
ATOM 3305 N N . ILE B 1 193 ? -2.156 27.547 11.523 1 98.88 193 ILE B N 1
ATOM 3306 C CA . ILE B 1 193 ? -2.955 27.266 10.336 1 98.88 193 ILE B CA 1
ATOM 3307 C C . ILE B 1 193 ? -4.246 26.562 10.734 1 98.88 193 ILE B C 1
ATOM 3309 O O . ILE B 1 193 ? -5.34 26.984 10.359 1 98.88 193 ILE B O 1
ATOM 3313 N N . LEU B 1 194 ? -4.125 25.484 11.508 1 98.94 194 LEU B N 1
ATOM 3314 C CA . LEU B 1 194 ? -5.273 24.688 11.938 1 98.94 194 LEU B CA 1
ATOM 3315 C C . LEU B 1 194 ? -6.297 25.562 12.656 1 98.94 194 LEU B C 1
ATOM 3317 O O . LEU B 1 194 ? -7.5 25.438 12.414 1 98.94 194 LEU B O 1
ATOM 3321 N N . GLU B 1 195 ? -5.871 26.453 13.477 1 98.75 195 GLU B N 1
ATOM 3322 C CA . GLU B 1 195 ? -6.738 27.297 14.289 1 98.75 195 GLU B CA 1
ATOM 3323 C C . GLU B 1 195 ? -7.492 28.312 13.422 1 98.75 195 GLU B C 1
ATOM 3325 O O . GLU B 1 195 ? -8.594 28.734 13.773 1 98.75 195 GLU B O 1
ATOM 3330 N N . ASN B 1 196 ? -6.934 28.609 12.289 1 98.44 196 ASN B N 1
ATOM 3331 C CA . ASN B 1 196 ? -7.473 29.734 11.547 1 98.44 196 ASN B CA 1
ATOM 3332 C C . ASN B 1 196 ? -8.25 29.297 10.312 1 98.44 196 ASN B C 1
ATOM 3334 O O . ASN B 1 196 ? -8.906 30.094 9.656 1 98.44 196 ASN B O 1
ATOM 3338 N N . LEU B 1 197 ? -8.164 28.031 9.984 1 98.38 197 LEU B N 1
ATOM 3339 C CA . LEU B 1 197 ? -8.945 27.516 8.867 1 98.38 197 LEU B CA 1
ATOM 3340 C C . LEU B 1 197 ? -10.438 27.547 9.188 1 98.38 197 LEU B C 1
ATOM 3342 O O . LEU B 1 197 ? -10.836 27.328 10.336 1 98.38 197 LEU B O 1
ATOM 3346 N N . SER B 1 198 ? -11.305 27.75 8.195 1 97.12 198 SER B N 1
ATOM 3347 C CA . SER B 1 198 ? -12.75 27.859 8.414 1 97.12 198 SER B CA 1
ATOM 3348 C C . SER B 1 198 ? -13.469 26.594 7.996 1 97.12 198 SER B C 1
ATOM 3350 O O . SER B 1 198 ? -14.672 26.453 8.227 1 97.12 198 SER B O 1
ATOM 3352 N N . ILE B 1 199 ? -12.805 25.688 7.371 1 98.19 199 ILE B N 1
ATOM 3353 C CA . ILE B 1 199 ? -13.406 24.438 6.918 1 98.19 199 ILE B CA 1
ATOM 3354 C C . ILE B 1 199 ? -13.625 23.516 8.109 1 98.19 199 ILE B C 1
ATOM 3356 O O . ILE B 1 199 ? -13.203 23.812 9.227 1 98.19 199 ILE B O 1
ATOM 3360 N N . ASP B 1 200 ? -14.352 22.391 7.875 1 98.19 200 ASP B N 1
ATOM 3361 C CA . ASP B 1 200 ? -14.523 21.359 8.898 1 98.19 200 ASP B CA 1
ATOM 3362 C C . ASP B 1 200 ? -13.195 20.688 9.234 1 98.19 200 ASP B C 1
ATOM 3364 O O . ASP B 1 200 ? -12.492 20.219 8.344 1 98.19 200 ASP B O 1
ATOM 3368 N N . ARG B 1 201 ? -12.828 20.656 10.523 1 98.62 201 ARG B N 1
ATOM 3369 C CA . ARG B 1 201 ? -11.547 20.125 10.992 1 98.62 201 ARG B CA 1
ATOM 3370 C C . ARG B 1 201 ? -11.75 19.156 12.156 1 98.62 201 ARG B C 1
ATOM 3372 O O . ARG B 1 201 ? -12.273 19.562 13.203 1 98.62 201 ARG B O 1
ATOM 3379 N N . VAL B 1 202 ? -11.305 17.938 11.984 1 98.69 202 VAL B N 1
ATOM 3380 C CA . VAL B 1 202 ? -11.312 16.922 13.039 1 98.69 202 VAL B CA 1
ATOM 3381 C C . VAL B 1 202 ? -9.875 16.5 13.359 1 98.69 202 VAL B C 1
ATOM 3383 O O . VAL B 1 202 ? -9.078 16.234 12.461 1 98.69 202 VAL B O 1
ATOM 3386 N N . TYR B 1 203 ? -9.547 16.531 14.625 1 98.88 203 TYR B N 1
ATOM 3387 C CA . TYR B 1 203 ? -8.258 16.062 15.102 1 98.88 203 TYR B CA 1
ATOM 3388 C C . TYR B 1 203 ? -8.43 14.828 15.992 1 98.88 203 TYR B C 1
ATOM 3390 O O . TYR B 1 203 ? -9.102 14.891 17.016 1 98.88 203 TYR B O 1
ATOM 3398 N N . LEU B 1 204 ? -7.844 13.734 15.578 1 98.88 204 LEU B N 1
ATOM 3399 C CA . LEU B 1 204 ? -7.879 12.484 16.328 1 98.88 204 LEU B CA 1
ATOM 3400 C C . LEU B 1 204 ? -6.586 12.281 17.109 1 98.88 204 LEU B C 1
ATOM 3402 O O . LEU B 1 204 ? -5.5 12.25 16.531 1 98.88 204 LEU B O 1
ATOM 3406 N N . GLN B 1 205 ? -6.754 12.172 18.375 1 98.69 205 GLN B N 1
ATOM 3407 C CA . GLN B 1 205 ? -5.645 11.93 19.297 1 98.69 205 GLN B CA 1
ATOM 3408 C C . GLN B 1 205 ? -5.758 10.555 19.953 1 98.69 205 GLN B C 1
ATOM 3410 O O . GLN B 1 205 ? -6.766 10.25 20.594 1 98.69 205 GLN B O 1
ATOM 3415 N N . GLY B 1 206 ? -4.695 9.727 19.734 1 98.38 206 GLY B N 1
ATOM 3416 C CA . GLY B 1 206 ? -4.707 8.453 20.422 1 98.38 206 GLY B CA 1
ATOM 3417 C C . GLY B 1 206 ? -4.629 8.586 21.922 1 98.38 206 GLY B C 1
ATOM 3418 O O . GLY B 1 206 ? -3.828 9.367 22.453 1 98.38 206 GLY B O 1
ATOM 3419 N N . GLU B 1 207 ? -5.418 7.812 22.562 1 98.38 207 GLU B N 1
ATOM 3420 C CA . GLU B 1 207 ? -5.426 7.812 24.031 1 98.38 207 GLU B CA 1
ATOM 3421 C C . GLU B 1 207 ? -4.051 7.457 24.594 1 98.38 207 GLU B C 1
ATOM 3423 O O . GLU B 1 207 ? -3.6 8.062 25.562 1 98.38 207 GLU B O 1
ATOM 3428 N N . ARG B 1 208 ? -3.369 6.559 24.031 1 97.81 208 ARG B N 1
ATOM 3429 C CA . ARG B 1 208 ? -2.082 6.07 24.5 1 97.81 208 ARG B CA 1
ATOM 3430 C C . ARG B 1 208 ? -0.969 7.066 24.203 1 97.81 208 ARG B C 1
ATOM 3432 O O . ARG B 1 208 ? 0.128 6.973 24.75 1 97.81 208 ARG B O 1
ATOM 3439 N N . SER B 1 209 ? -1.213 8.062 23.297 1 96.12 209 SER B N 1
ATOM 3440 C CA . SER B 1 209 ? -0.237 9.094 22.969 1 96.12 209 SER B CA 1
ATOM 3441 C C . SER B 1 209 ? -0.245 10.203 24.031 1 96.12 209 SER B C 1
ATOM 3443 O O . SER B 1 209 ? 0.668 11.031 24.078 1 96.12 209 SER B O 1
ATOM 3445 N N . GLY B 1 210 ? -1.262 10.242 24.875 1 95.94 210 GLY B N 1
ATOM 3446 C CA . GLY B 1 210 ? -1.376 11.289 25.891 1 95.94 210 GLY B CA 1
ATOM 3447 C C . GLY B 1 210 ? -2.229 12.461 25.438 1 95.94 210 GLY B C 1
ATOM 3448 O O . GLY B 1 210 ? -2.818 12.422 24.359 1 95.94 210 GLY B O 1
ATOM 3449 N N . GLU B 1 211 ? -2.258 13.445 26.219 1 95.38 211 GLU B N 1
ATOM 3450 C CA . GLU B 1 211 ? -3.104 14.609 25.953 1 95.38 211 GLU B CA 1
ATOM 3451 C C . GLU B 1 211 ? -2.537 15.445 24.812 1 95.38 211 GLU B C 1
ATOM 3453 O O . GLU B 1 211 ? -1.321 15.617 24.703 1 95.38 211 GLU B O 1
ATOM 3458 N N . LEU B 1 212 ? -3.439 15.914 23.969 1 97 212 LEU B N 1
ATOM 3459 C CA . LEU B 1 212 ? -3.049 16.844 22.922 1 97 212 LEU B CA 1
ATOM 3460 C C . LEU B 1 212 ? -2.697 18.203 23.5 1 97 212 LEU B C 1
ATOM 3462 O O . LEU B 1 212 ? -3.562 18.891 24.047 1 97 212 LEU B O 1
ATOM 3466 N N . PRO B 1 213 ? -1.473 18.609 23.453 1 95.56 213 PRO B N 1
ATOM 3467 C CA . PRO B 1 213 ? -1.137 19.953 23.938 1 95.56 213 PRO B CA 1
ATOM 3468 C C . PRO B 1 213 ? -1.96 21.047 23.266 1 95.56 213 PRO B C 1
ATOM 3470 O O . PRO B 1 213 ? -2.133 21.031 22.047 1 95.56 213 PRO B O 1
ATOM 3473 N N . GLY B 1 214 ? -2.48 22 24.094 1 97.44 214 GLY B N 1
ATOM 3474 C CA . GLY B 1 214 ? -3.215 23.141 23.547 1 97.44 214 GLY B CA 1
ATOM 3475 C C . GLY B 1 214 ? -4.621 22.781 23.109 1 97.44 214 GLY B C 1
ATOM 3476 O O . GLY B 1 214 ? -5.25 23.516 22.344 1 97.44 214 GLY B O 1
ATOM 3477 N N . ARG B 1 215 ? -5.074 21.625 23.562 1 98.19 215 ARG B N 1
ATOM 3478 C CA . ARG B 1 215 ? -6.398 21.141 23.172 1 98.19 215 ARG B CA 1
ATOM 3479 C C . ARG B 1 215 ? -7.457 22.219 23.375 1 98.19 215 ARG B C 1
ATOM 3481 O O . ARG B 1 215 ? -8.273 22.469 22.484 1 98.19 215 ARG B O 1
ATOM 3488 N N . PRO B 1 216 ? -7.508 22.969 24.516 1 98.31 216 PRO B N 1
ATOM 3489 C CA . PRO B 1 216 ? -8.57 23.953 24.719 1 98.31 216 PRO B CA 1
ATOM 3490 C C . PRO B 1 216 ? -8.57 25.031 23.641 1 98.31 216 PRO B C 1
ATOM 3492 O O . PRO B 1 216 ? -9.641 25.438 23.156 1 98.31 216 PRO B O 1
ATOM 3495 N N . ALA B 1 217 ? -7.453 25.5 23.266 1 98.5 217 ALA B N 1
ATOM 3496 C CA . ALA B 1 217 ? -7.352 26.531 22.25 1 98.5 217 ALA B CA 1
ATOM 3497 C C . ALA B 1 217 ? -7.852 26.031 20.891 1 98.5 217 ALA B C 1
ATOM 3499 O O . ALA B 1 217 ? -8.5 26.766 20.156 1 98.5 217 ALA B O 1
ATOM 3500 N N . LEU B 1 218 ? -7.48 24.766 20.578 1 98.75 218 LEU B N 1
ATOM 3501 C CA . LEU B 1 218 ? -7.957 24.172 19.344 1 98.75 218 LEU B CA 1
ATOM 3502 C C . LEU B 1 218 ? -9.477 24.062 19.344 1 98.75 218 LEU B C 1
ATOM 3504 O O . LEU B 1 218 ? -10.133 24.406 18.359 1 98.75 218 LEU B O 1
ATOM 3508 N N . GLU B 1 219 ? -9.992 23.594 20.422 1 98.62 219 GLU B N 1
ATOM 3509 C CA . GLU B 1 219 ? -11.445 23.469 20.547 1 98.62 219 GLU B CA 1
ATOM 3510 C C . GLU B 1 219 ? -12.133 24.828 20.484 1 98.62 219 GLU B C 1
ATOM 3512 O O . GLU B 1 219 ? -13.195 24.969 19.875 1 98.62 219 GLU B O 1
ATOM 3517 N N . ALA B 1 220 ? -11.57 25.766 21.109 1 98.5 220 ALA B N 1
ATOM 3518 C CA . ALA B 1 220 ? -12.117 27.125 21.062 1 98.5 220 ALA B CA 1
ATOM 3519 C C . ALA B 1 220 ? -12.133 27.672 19.641 1 98.5 220 ALA B C 1
ATOM 3521 O O . ALA B 1 220 ? -13.023 28.453 19.281 1 98.5 220 ALA B O 1
ATOM 3522 N N . ALA B 1 221 ? -11.195 27.234 18.859 1 98.62 221 ALA B N 1
ATOM 3523 C CA . ALA B 1 221 ? -11.086 27.672 17.469 1 98.62 221 ALA B CA 1
ATOM 3524 C C . ALA B 1 221 ? -12.055 26.891 16.578 1 98.62 221 ALA B C 1
ATOM 3526 O O . ALA B 1 221 ? -12.102 27.109 15.367 1 98.62 221 ALA B O 1
ATOM 3527 N N . GLY B 1 222 ? -12.758 25.938 17.141 1 98.38 222 GLY B N 1
ATOM 3528 C CA . GLY B 1 222 ? -13.758 25.203 16.391 1 98.38 222 GLY B CA 1
ATOM 3529 C C . GLY B 1 222 ? -13.273 23.844 15.891 1 98.38 222 GLY B C 1
ATOM 3530 O O . GLY B 1 222 ? -13.961 23.172 15.125 1 98.38 222 GLY B O 1
ATOM 3531 N N . VAL B 1 223 ? -12.078 23.422 16.266 1 98.69 223 VAL B N 1
ATOM 3532 C CA . VAL B 1 223 ? -11.562 22.109 15.906 1 98.69 223 VAL B CA 1
ATOM 3533 C C . VAL B 1 223 ? -12.211 21.031 16.781 1 98.69 223 VAL B C 1
ATOM 3535 O O . VAL B 1 223 ? -12.25 21.156 18 1 98.69 223 VAL B O 1
ATOM 3538 N N . ARG B 1 224 ? -12.82 20.047 16.141 1 98.38 224 ARG B N 1
ATOM 3539 C CA . ARG B 1 224 ? -13.305 18.891 16.891 1 98.38 224 ARG B CA 1
ATOM 3540 C C . ARG B 1 224 ? -12.164 17.953 17.25 1 98.38 224 ARG B C 1
ATOM 3542 O O . ARG B 1 224 ? -11.586 17.297 16.375 1 98.38 224 ARG B O 1
ATOM 3549 N N . VAL B 1 225 ? -11.859 17.891 18.516 1 98.5 225 VAL B N 1
ATOM 3550 C CA . VAL B 1 225 ? -10.789 17.031 18.984 1 98.5 225 VAL B CA 1
ATOM 3551 C C . VAL B 1 225 ? -11.375 15.766 19.609 1 98.5 225 VAL B C 1
ATOM 3553 O O . VAL B 1 225 ? -12.234 15.836 20.5 1 98.5 225 VAL B O 1
ATOM 3556 N N . VAL B 1 226 ? -10.93 14.609 19.156 1 98.12 226 VAL B N 1
ATOM 3557 C CA . VAL B 1 226 ? -11.43 13.312 19.609 1 98.12 226 VAL B CA 1
ATOM 3558 C C . VAL B 1 226 ? -10.281 12.484 20.172 1 98.12 226 VAL B C 1
ATOM 3560 O O . VAL B 1 226 ? -9.273 12.273 19.5 1 98.12 226 VAL B O 1
ATOM 3563 N N . THR B 1 227 ? -10.406 12.055 21.406 1 98.44 227 THR B N 1
ATOM 3564 C CA . THR B 1 227 ? -9.484 11.062 21.938 1 98.44 227 THR B CA 1
ATOM 3565 C C . THR B 1 227 ? -9.922 9.656 21.562 1 98.44 227 THR B C 1
ATOM 3567 O O . THR B 1 227 ? -11.039 9.242 21.891 1 98.44 227 THR B O 1
ATOM 3570 N N . VAL B 1 228 ? -9.125 8.945 20.875 1 98.62 228 VAL B N 1
ATOM 3571 C CA . VAL B 1 228 ? -9.484 7.629 20.359 1 98.62 228 VAL B CA 1
ATOM 3572 C C . VAL B 1 228 ? -9.047 6.551 21.359 1 98.62 228 VAL B C 1
ATOM 3574 O O . VAL B 1 228 ? -7.855 6.379 21.609 1 98.62 228 VAL B O 1
ATOM 3577 N N . PRO B 1 229 ? -9.977 5.801 21.891 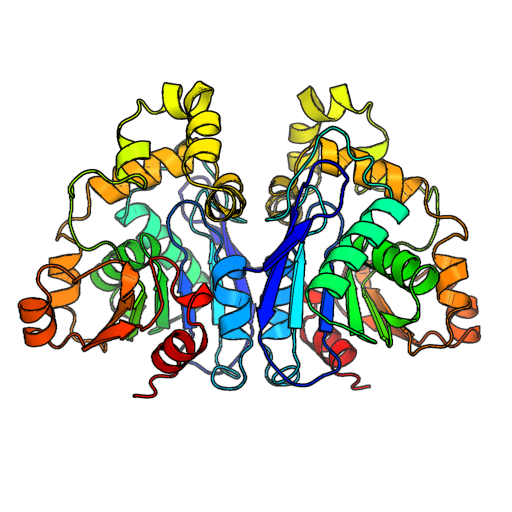1 98.31 229 PRO B N 1
ATOM 3578 C CA . PRO B 1 229 ? -9.641 4.797 22.906 1 98.31 229 PRO B CA 1
ATOM 3579 C C . PRO B 1 229 ? -8.75 3.684 22.359 1 98.31 229 PRO B C 1
ATOM 3581 O O . PRO B 1 229 ? -8.914 3.264 21.203 1 98.31 229 PRO B O 1
ATOM 3584 N N . CYS B 1 230 ? -7.816 3.207 23.172 1 97.44 230 CYS B N 1
ATOM 3585 C CA . CYS B 1 230 ? -6.98 2.037 22.938 1 97.44 230 CYS B CA 1
ATOM 3586 C C . CYS B 1 230 ? -6.113 2.236 21.703 1 97.44 230 CYS B C 1
ATOM 3588 O O . CYS B 1 230 ? -5.793 1.273 21 1 97.44 230 CYS B O 1
ATOM 3590 N N . ALA B 1 231 ? -5.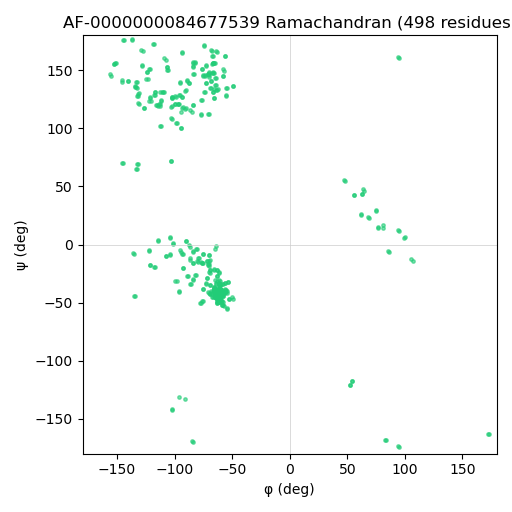867 3.502 21.406 1 98.31 231 ALA B N 1
ATOM 3591 C CA . ALA B 1 231 ? -5.047 3.787 20.234 1 98.31 231 ALA B CA 1
ATOM 3592 C C . ALA B 1 231 ? -3.83 4.629 20.594 1 98.31 231 ALA B C 1
ATOM 3594 O O . ALA B 1 231 ? -3.889 5.445 21.516 1 98.31 231 ALA B O 1
ATOM 3595 N N . GLY B 1 232 ? -2.748 4.32 19.953 1 97.25 232 GLY B N 1
ATOM 3596 C CA . GLY B 1 232 ? -1.577 5.184 19.969 1 97.25 232 GLY B CA 1
ATOM 3597 C C . GLY B 1 232 ? -1.423 6 18.703 1 97.25 232 GLY B C 1
ATOM 3598 O O . GLY B 1 232 ? -2.408 6.504 18.156 1 97.25 232 GLY B O 1
ATOM 3599 N N . HIS B 1 233 ? -0.164 6.152 18.297 1 96.25 233 HIS B N 1
ATOM 3600 C CA . HIS B 1 233 ? 0.178 7.043 17.188 1 96.25 233 HIS B CA 1
ATOM 3601 C C . HIS B 1 233 ? -0.45 6.566 15.891 1 96.25 233 HIS B C 1
ATOM 3603 O O . HIS B 1 233 ? -0.734 7.375 15 1 96.25 233 HIS B O 1
ATOM 3609 N N . ASN B 1 234 ? -0.626 5.254 15.727 1 97.69 234 ASN B N 1
ATOM 3610 C CA . ASN B 1 234 ? -1.18 4.695 14.5 1 97.69 234 ASN B CA 1
ATOM 3611 C C . ASN B 1 234 ? -2.641 4.293 14.672 1 97.69 234 ASN B C 1
ATOM 3613 O O . ASN B 1 234 ? -2.98 3.113 14.562 1 97.69 234 ASN B O 1
ATOM 3617 N N . ILE B 1 235 ? -3.461 5.238 14.758 1 98.38 235 ILE B N 1
ATOM 3618 C CA . ILE B 1 235 ? -4.871 5.086 15.109 1 98.38 235 ILE B CA 1
ATOM 3619 C C . ILE B 1 235 ? -5.562 4.184 14.094 1 98.38 235 ILE B C 1
ATOM 3621 O O . ILE B 1 235 ? -6.402 3.357 14.453 1 98.38 235 ILE B O 1
ATOM 3625 N N . MET B 1 236 ? -5.25 4.266 12.75 1 98.12 236 MET B N 1
ATOM 3626 C CA . MET B 1 236 ? -5.91 3.502 11.695 1 98.12 236 MET B CA 1
ATOM 3627 C C . MET B 1 236 ? -5.68 2.006 11.883 1 98.12 236 MET B C 1
ATOM 3629 O O . MET B 1 236 ? -6.426 1.188 11.344 1 98.12 236 MET B O 1
ATOM 3633 N N . PHE B 1 237 ? -4.609 1.638 12.617 1 97.62 237 PHE B N 1
ATOM 3634 C CA . PHE B 1 237 ? -4.336 0.235 12.914 1 97.62 237 PHE B CA 1
ATOM 3635 C C . PHE B 1 237 ? -4.895 -0.146 14.281 1 97.62 237 PHE B C 1
ATOM 3637 O O . PHE B 1 237 ? -5.453 -1.231 14.445 1 97.62 237 PHE B O 1
ATOM 3644 N N . ASP B 1 238 ? -4.742 0.758 15.258 1 97.81 238 ASP B N 1
ATOM 3645 C CA . ASP B 1 238 ? -5.066 0.448 16.656 1 97.81 238 ASP B CA 1
ATOM 3646 C C . ASP B 1 238 ? -6.578 0.431 16.875 1 97.81 238 ASP B C 1
ATOM 3648 O O . ASP B 1 238 ? -7.082 -0.356 17.672 1 97.81 238 ASP B O 1
ATOM 3652 N N . ASN B 1 239 ? -7.27 1.318 16.25 1 98 239 ASN B N 1
ATOM 3653 C CA . ASN B 1 239 ? -8.719 1.438 16.375 1 98 239 ASN B CA 1
ATOM 3654 C C . ASN B 1 239 ? -9.352 1.888 15.062 1 98 239 ASN B C 1
ATOM 3656 O O . ASN B 1 239 ? -9.906 2.986 14.977 1 98 239 ASN B O 1
ATOM 3660 N N . PRO B 1 240 ? -9.344 0.975 14.062 1 97.75 240 PRO B N 1
ATOM 3661 C CA . PRO B 1 240 ? -9.812 1.339 12.727 1 97.75 240 PRO B CA 1
ATOM 3662 C C . PRO B 1 240 ? -11.289 1.718 12.703 1 97.75 240 PRO B C 1
ATOM 3664 O O . PRO B 1 240 ? -11.719 2.51 11.859 1 97.75 240 PRO B O 1
ATOM 3667 N N . GLY B 1 241 ? -12.094 1.209 13.617 1 97.06 241 GLY B N 1
ATOM 3668 C CA . GLY B 1 241 ? -13.5 1.559 13.664 1 97.06 241 GLY B CA 1
ATOM 3669 C C . GLY B 1 241 ? -13.742 3.029 13.953 1 97.06 241 GLY B C 1
ATOM 3670 O O . GLY B 1 241 ? -14.492 3.691 13.234 1 97.06 241 GLY B O 1
ATOM 3671 N N . VAL B 1 242 ? -13.102 3.559 15 1 97.5 242 VAL B N 1
ATOM 3672 C CA . VAL B 1 242 ? -13.25 4.965 15.367 1 97.5 242 VAL B CA 1
ATOM 3673 C C . VAL B 1 242 ? -12.656 5.848 14.266 1 97.5 242 VAL B C 1
ATOM 3675 O O . VAL B 1 242 ? -13.219 6.891 13.93 1 97.5 242 VAL B O 1
ATOM 3678 N N . PHE B 1 243 ? -11.555 5.43 13.734 1 98.56 243 PHE B N 1
ATOM 3679 C CA . PHE B 1 243 ? -10.938 6.176 12.648 1 98.56 243 PHE B CA 1
ATOM 3680 C C . PHE B 1 243 ? -11.883 6.281 11.461 1 98.56 243 PHE B C 1
ATOM 3682 O O . PHE B 1 243 ? -12.094 7.367 10.914 1 98.56 243 PHE B O 1
ATOM 3689 N N . ALA B 1 244 ? -12.445 5.156 11.047 1 97.94 244 ALA B N 1
ATOM 3690 C CA . ALA B 1 244 ? -13.367 5.129 9.906 1 97.94 244 ALA B CA 1
ATOM 3691 C C . ALA B 1 244 ? -14.602 5.977 10.18 1 97.94 244 ALA B C 1
ATOM 3693 O O . ALA B 1 244 ? -15.125 6.633 9.273 1 97.94 244 ALA B O 1
ATOM 3694 N N . ALA B 1 245 ? -15.086 5.961 11.359 1 97.81 245 ALA B N 1
ATOM 3695 C CA . ALA B 1 245 ? -16.25 6.781 11.727 1 97.81 245 ALA B CA 1
ATOM 3696 C C . ALA B 1 245 ? -15.93 8.266 11.57 1 97.81 245 ALA B C 1
ATOM 3698 O O . ALA B 1 245 ? -16.766 9.039 11.094 1 97.81 245 ALA B O 1
ATOM 3699 N N . ALA B 1 246 ? -14.734 8.648 11.984 1 98 246 ALA B N 1
ATOM 3700 C CA . ALA B 1 246 ? -14.312 10.039 11.828 1 98 246 ALA B CA 1
ATOM 3701 C C . ALA B 1 246 ? -14.242 10.422 10.352 1 98 246 ALA B C 1
ATOM 3703 O O . ALA B 1 246 ? -14.664 11.516 9.961 1 98 246 ALA B O 1
ATOM 3704 N N . VAL B 1 247 ? -13.695 9.547 9.523 1 98.25 247 VAL B N 1
ATOM 3705 C CA . VAL B 1 247 ? -13.594 9.789 8.086 1 98.25 247 VAL B CA 1
ATOM 3706 C C . VAL B 1 247 ? -14.984 9.922 7.484 1 98.25 247 VAL B C 1
ATOM 3708 O O . VAL B 1 247 ? -15.227 10.789 6.637 1 98.25 247 VAL B O 1
ATOM 3711 N N . ALA B 1 248 ? -15.93 9.117 7.934 1 97 248 ALA B N 1
ATOM 3712 C CA . ALA B 1 248 ? -17.297 9.102 7.41 1 97 248 ALA B CA 1
ATOM 3713 C C . ALA B 1 248 ? -18.062 10.352 7.844 1 97 248 ALA B C 1
ATOM 3715 O O . ALA B 1 248 ? -19.109 10.672 7.273 1 97 248 ALA B O 1
ATOM 3716 N N . GLY B 1 249 ? -17.531 11.062 8.805 1 92.25 249 GLY B N 1
ATOM 3717 C CA . GLY B 1 249 ? -18.219 12.219 9.336 1 92.25 249 GLY B CA 1
ATOM 3718 C C . GLY B 1 249 ? -19.297 11.859 10.352 1 92.25 249 GLY B C 1
ATOM 3719 O O . GLY B 1 249 ? -20.281 12.586 10.516 1 92.25 249 GLY B O 1
ATOM 3720 N N . ARG B 1 250 ? -19.156 10.594 10.836 1 72.25 250 ARG B N 1
ATOM 3721 C CA . ARG B 1 250 ? -20.125 10.117 11.812 1 72.25 250 ARG B CA 1
ATOM 3722 C C . ARG B 1 250 ? -19.609 10.297 13.234 1 72.25 250 ARG B C 1
ATOM 3724 O O . ARG B 1 250 ? -18.406 10.195 13.484 1 72.25 250 ARG B O 1
ATOM 3731 N N . ASP B 1 251 ? -20.438 11.117 14.07 1 61.19 251 ASP B N 1
ATOM 3732 C CA . ASP B 1 251 ? -20.141 11.328 15.484 1 61.19 251 ASP B CA 1
ATOM 3733 C C . ASP B 1 251 ? -20.359 10.055 16.297 1 61.19 251 ASP B C 1
ATOM 3735 O O . ASP B 1 251 ? -21.219 9.234 15.945 1 61.19 251 ASP B O 1
#

Secondary structure (DSSP, 8-state):
-EEEE-STT--EEEEEEE--EEEEEEEE--TT--HHHHHHHHHTSGGGTTEEEEEEEPTTBTTS---TT----HHHHHHHHHHHHHHHT--SEEEEEETHHHHHHHHHHHH-GGGEEEEEEES---SSSPPP-TTHHHHHTS-HHHIIIIIHHHHHHHT-HHHHHHHTTB-HHHHHHHHHHHHH--SS-HHHHHHH--SEEEEEEEGGG---TTHHHHHHTT-EEEEETT--S-HHHH-HHHHHHHHHT--/-EEEE-STT--EEEEEEE--EEEEEEEE--TT--HHHHHHHHHTSGGGTTEEEEEEEPTTBTTS---TT----HHHHHHHHHHHHHHHT--SEEEEEETHHHHHHHHHHHH-GGGEEEEEEES---SSSPPP-TTHHHHHTS-HHHIIIIIHHHHHHHT-HHHHHHHTTB-HHHHHHHHHHHHH--SS-HHHHHHH--SEEEEEEEGGG---TTHHHHHHTT-EEEEETT--S-HHHH-HHHHHHHHHT--

Solvent-accessible surface area (backbone atoms only — not comparable to full-atom values): 24580 Å² total; per-residue (Å²): 105,47,74,22,57,52,52,95,86,56,48,35,32,24,31,38,60,26,82,51,42,80,59,33,37,36,34,32,34,33,78,41,30,34,17,31,71,66,37,27,40,54,47,26,32,60,84,50,38,48,41,17,35,36,33,35,21,54,71,16,15,42,54,13,38,64,68,88,86,60,71,45,30,38,65,54,45,18,51,30,52,48,31,40,33,58,72,69,66,56,55,35,20,33,39,42,14,25,22,51,19,19,31,22,48,42,48,26,38,71,76,41,47,69,45,41,47,31,39,39,26,35,49,42,52,39,61,48,65,60,82,79,44,88,51,50,47,50,53,38,70,46,55,68,69,53,28,54,74,58,41,50,67,55,47,40,64,70,64,35,72,71,54,29,2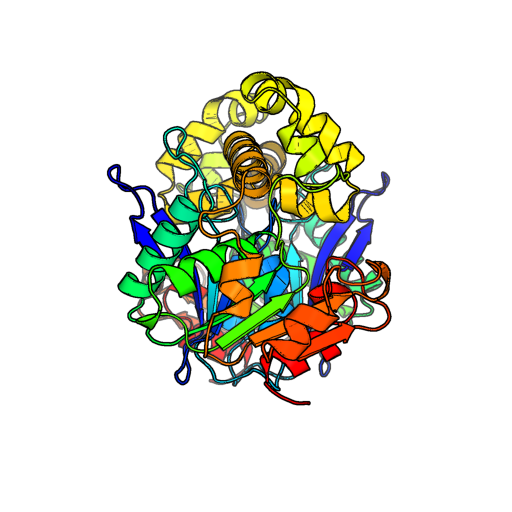8,32,30,69,40,23,41,58,61,43,45,35,33,32,22,39,21,49,37,65,35,52,89,71,36,36,44,58,47,62,44,66,51,85,57,56,42,37,40,39,34,18,48,72,64,48,81,65,85,64,47,68,61,38,43,73,47,63,37,46,74,44,74,38,72,80,6,35,78,55,35,59,58,53,30,40,66,63,44,44,32,56,73,60,68,50,131,105,46,71,23,56,53,51,97,84,56,48,35,32,24,30,38,60,24,82,52,42,81,59,32,36,36,35,32,34,33,78,41,29,35,18,30,70,66,37,27,40,54,46,26,32,59,85,51,38,48,41,15,34,36,32,34,19,54,72,16,14,42,54,13,39,62,66,86,86,60,68,45,30,40,65,54,45,18,51,29,52,48,32,39,33,57,70,68,69,56,54,35,20,34,39,41,14,26,23,52,19,19,32,24,49,42,48,27,38,70,76,42,46,69,44,41,47,31,41,41,26,35,48,42,52,39,60,50,63,60,82,79,45,89,52,49,48,49,54,38,68,44,55,66,70,54,28,54,74,60,41,48,65,55,47,41,64,70,65,35,74,71,54,29,28,32,32,69,37,21,41,57,61,42,45,35,35,32,22,40,20,50,37,65,37,51,88,71,37,36,45,59,46,62,45,66,51,85,56,56,40,37,38,37,34,20,48,72,65,48,81,64,84,63,48,68,62,38,44,72,48,62,37,46,74,41,75,38,71,78,7,35,79,56,34,60,58,53,30,40,66,64,46,46,32,56,73,60,69,49,133

Sequence (502 aa):
MQQAAFDSKGSAIRWTEVPGDELARVYLHGLGSVSSVYHAHIAARPELAGRRSLFVDLPGHGISDRPTDFGYSLEENADAVAAALDRAGVVGAELIAHSMGGAVALVLAHRRPELVSRLVLAEANLDAFPPPTAGSSGIAAYEEDAFVDEHHARVLEAVGPLWAATMRLADPRALHRSAVGLRRGSEPVMRSILENLSIDRVYLQGERSGELPGRPALEAAGVRVVTVPCAGHNIMFDNPGVFAAAVAGRDMQQAAFDSKGSAIRWTEVPGDELARVYLHGLGSVSSVYHAHIAARPELAGRRSLFVDLPGHGISDRPTDFGYSLEENADAVAAALDRAGVVGAELIAHSMGGAVALVLAHRRPELVSRLVLAEANLDAFPPPTAGSSGIAAYEEDAFVDEHHARVLEAVGPLWAATMRLADPRALHRSAVGLRRGSEPVMRSILENLSIDRVYLQGERSGELPGRPALEAAGVRVVTVPCAGHNIMFDNPGVFAAAVAGRD